Protein AF-A0A195ECW0-F1 (afdb_monomer_lite)

Radius of gyration: 39.33 Å; chains: 1; bounding box: 83×65×120 Å

InterPro domains:
  IPR003598 Immunoglobulin subtype 2 [SM00408] (551-626)
  IPR003599 Immunoglobulin domain subtype [SM00409] (399-495)
  IPR003599 Immunoglobulin domain subtype [SM00409] (545-634)
  IPR007110 Immunoglobulin-like domain [PS50835] (538-630)
  IPR013120 Fatty acyl-CoA reductase-like, NAD-binding domain [PF07993] (14-113)
  IPR013151 Immunoglobulin-like beta-sandwich domain [PF00047] (547-629)
  IPR013783 Immunoglobulin-like fold [G3DSA:2.60.40.10] (409-499)
  IPR013783 Immunoglobulin-like fold [G3DSA:2.60.40.10] (546-633)
  IPR033640 Fatty acyl-CoA reductase, C-terminal [PF03015] (307-395)
  IPR036179 Immunoglobulin-like domain superfamily [SSF48726] (420-495)
  IPR036179 Immunoglobulin-like domain superfamily [SSF48726] (545-630)
  IPR036291 NAD(P)-binding domain superfamily [SSF51735] (6-217)
  IPR037448 Zwei Ig domain protein zig-8 [PTHR23279] (425-663)

Structure (mmCIF, N/CA/C/O backbone):
data_AF-A0A195ECW0-F1
#
_entry.id   AF-A0A195ECW0-F1
#
loop_
_atom_site.group_PDB
_atom_site.id
_atom_site.type_symbol
_atom_site.label_atom_id
_atom_site.label_alt_id
_atom_site.label_comp_id
_atom_site.label_asym_id
_atom_site.label_entity_id
_atom_site.label_seq_id
_atom_site.pdbx_PDB_ins_code
_atom_site.Cartn_x
_atom_site.Cartn_y
_atom_site.Cartn_z
_atom_site.occupancy
_atom_site.B_iso_or_equiv
_atom_site.auth_seq_id
_atom_site.auth_comp_id
_atom_site.auth_asym_id
_atom_site.auth_atom_id
_atom_site.pdbx_PDB_model_num
ATOM 1 N N . MET A 1 1 ? -19.343 -12.319 18.605 1.00 80.38 1 MET A N 1
ATOM 2 C CA . MET A 1 1 ? -19.207 -10.864 18.454 1.00 80.38 1 MET A CA 1
ATOM 3 C C . MET A 1 1 ? -18.090 -10.629 17.472 1.00 80.38 1 MET A C 1
ATOM 5 O O . MET A 1 1 ? -16.957 -11.010 17.762 1.00 80.38 1 MET A O 1
ATOM 9 N N . SER A 1 2 ? -18.457 -10.110 16.310 1.00 87.56 2 SER A N 1
ATOM 10 C CA . SER A 1 2 ? -17.541 -9.754 15.231 1.00 87.56 2 SER A CA 1
ATOM 11 C C . SER A 1 2 ? -16.683 -8.537 15.623 1.00 87.56 2 SER A C 1
ATOM 13 O O . SER A 1 2 ? -16.934 -7.869 16.633 1.00 87.56 2 SER A O 1
ATOM 15 N N . LEU A 1 3 ? -15.632 -8.266 14.861 1.00 92.19 3 LEU A N 1
ATOM 16 C CA . LEU A 1 3 ? -14.777 -7.088 14.946 1.00 92.19 3 LEU A CA 1
ATOM 17 C C . LEU A 1 3 ? -15.591 -5.812 14.751 1.00 92.19 3 LEU A C 1
ATOM 19 O O . LEU A 1 3 ? -15.542 -4.930 15.609 1.00 92.19 3 LEU A O 1
ATOM 23 N N . CYS A 1 4 ? -16.389 -5.730 13.686 1.00 91.31 4 CYS A N 1
ATOM 24 C CA . CYS A 1 4 ? -17.213 -4.551 13.410 1.00 91.31 4 CYS A CA 1
ATOM 25 C C . CYS A 1 4 ? -18.249 -4.306 14.520 1.00 91.31 4 CYS A C 1
ATOM 27 O O . CYS A 1 4 ? -18.365 -3.182 15.009 1.00 91.31 4 CYS A O 1
ATOM 29 N N . GLU A 1 5 ? -18.931 -5.357 14.991 1.00 91.12 5 GLU A N 1
ATOM 30 C CA . GLU A 1 5 ? -19.868 -5.274 16.124 1.00 91.12 5 GLU A CA 1
ATOM 31 C C . GLU A 1 5 ? -19.181 -4.805 17.405 1.00 91.12 5 GLU A C 1
ATOM 33 O O . GLU A 1 5 ? -19.737 -4.008 18.158 1.00 91.12 5 GLU A O 1
ATOM 38 N N . TRP A 1 6 ? -17.966 -5.292 17.671 1.00 92.56 6 TRP A N 1
ATOM 39 C CA . TRP A 1 6 ? -17.238 -4.912 18.874 1.00 92.56 6 TRP A CA 1
ATOM 40 C C . TRP A 1 6 ? -16.877 -3.430 18.872 1.00 92.56 6 TRP A C 1
ATOM 42 O O . TRP A 1 6 ? -16.949 -2.804 19.929 1.00 92.56 6 TRP A O 1
ATOM 52 N N . TYR A 1 7 ? -16.505 -2.871 17.718 1.00 94.62 7 TYR A N 1
ATOM 53 C CA . TYR A 1 7 ? -16.184 -1.451 17.564 1.00 94.62 7 TYR A CA 1
ATOM 54 C C . TYR A 1 7 ? -17.416 -0.538 17.499 1.00 94.62 7 TYR A C 1
ATOM 56 O O . TYR A 1 7 ? -17.277 0.664 17.726 1.00 94.62 7 TYR A O 1
ATOM 64 N N . ALA A 1 8 ? -18.609 -1.065 17.226 1.00 92.12 8 ALA A N 1
ATOM 65 C CA . ALA A 1 8 ? -19.812 -0.254 17.073 1.00 92.12 8 ALA A CA 1
ATOM 66 C C . ALA A 1 8 ? -20.084 0.630 18.307 1.00 92.12 8 ALA A C 1
ATOM 68 O O . ALA A 1 8 ? -20.010 0.180 19.455 1.00 92.12 8 ALA A O 1
ATOM 69 N N . LYS A 1 9 ? -20.406 1.911 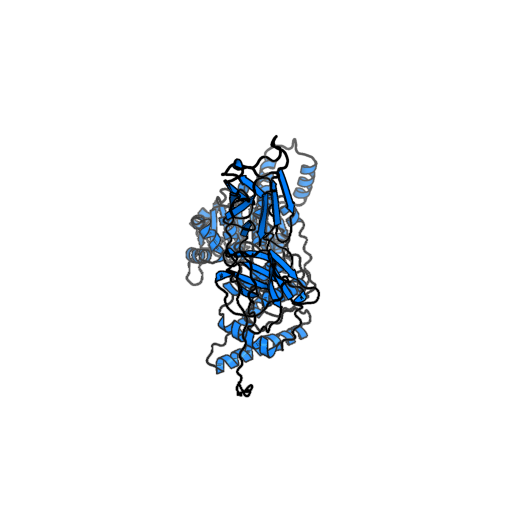18.066 1.00 88.81 9 LYS A N 1
ATOM 70 C CA . LYS A 1 9 ? -20.716 2.937 19.085 1.00 88.81 9 LYS A CA 1
ATOM 71 C C . LYS A 1 9 ? -19.596 3.204 20.100 1.00 88.81 9 LYS A C 1
ATOM 73 O O . LYS A 1 9 ? -19.845 3.772 21.167 1.00 88.81 9 LYS A O 1
ATOM 78 N N . ARG A 1 10 ? -18.357 2.815 19.791 1.00 93.69 10 ARG A N 1
ATOM 79 C CA . ARG A 1 10 ? -17.191 3.089 20.636 1.00 93.69 10 ARG A CA 1
ATOM 80 C C . ARG A 1 10 ? -16.540 4.423 20.316 1.00 93.69 10 ARG A C 1
ATOM 82 O O . ARG A 1 10 ? -16.607 4.932 19.198 1.00 93.69 10 ARG A O 1
ATOM 89 N N . VAL A 1 11 ? -15.857 4.951 21.327 1.00 96.81 11 VAL A N 1
ATOM 90 C CA . VAL A 1 11 ? -14.986 6.120 21.204 1.00 96.81 11 VAL A CA 1
ATOM 91 C C . VAL A 1 11 ? -13.541 5.650 21.181 1.00 96.81 11 VAL A C 1
ATOM 93 O O . VAL A 1 11 ? -13.099 4.945 22.101 1.00 96.81 11 VAL A O 1
ATOM 96 N N . VAL A 1 12 ? -12.836 6.023 20.117 1.00 97.50 12 VAL A N 1
ATOM 97 C CA . VAL A 1 12 ? -11.446 5.660 19.850 1.00 97.50 12 VAL A CA 1
ATOM 98 C C . VAL A 1 12 ? -10.551 6.874 20.054 1.00 97.50 12 VAL A C 1
ATOM 100 O O . VAL A 1 12 ? -10.766 7.894 19.415 1.00 97.50 12 VAL A O 1
ATOM 103 N N . LEU A 1 13 ? -9.517 6.756 20.882 1.00 97.19 13 LEU A N 1
ATOM 104 C CA . LEU A 1 13 ? -8.435 7.734 20.977 1.00 97.19 13 LEU A CA 1
ATOM 105 C C . LEU A 1 13 ? -7.304 7.349 20.018 1.00 97.19 13 LEU A C 1
ATOM 107 O O . LEU A 1 13 ? -6.832 6.217 20.054 1.00 97.19 13 LEU A O 1
ATOM 111 N N . LEU A 1 14 ? -6.847 8.277 19.183 1.00 96.69 14 LEU A N 1
ATOM 112 C CA . LEU A 1 14 ? -5.747 8.083 18.243 1.00 96.69 14 LEU A CA 1
ATOM 113 C C . LEU A 1 14 ? -4.657 9.134 18.465 1.00 96.69 14 LEU A C 1
ATOM 115 O O . LEU A 1 14 ? -4.872 10.333 18.273 1.00 96.69 14 LEU A O 1
ATOM 119 N N . THR A 1 15 ? -3.451 8.674 18.790 1.00 94.44 15 THR A N 1
ATOM 120 C CA . THR A 1 15 ? -2.248 9.513 18.845 1.00 94.44 15 THR A CA 1
ATOM 121 C C . THR A 1 15 ? -1.298 9.181 17.697 1.00 94.44 15 THR A C 1
ATOM 123 O O . THR A 1 15 ? -1.268 8.063 17.177 1.00 94.44 15 THR A O 1
ATOM 126 N N . GLY A 1 16 ? -0.484 10.158 17.287 1.00 90.75 16 GLY A N 1
ATOM 127 C CA . GLY A 1 16 ? 0.446 9.977 16.169 1.00 90.75 16 GLY A CA 1
ATOM 128 C C . GLY A 1 16 ? -0.232 10.002 14.793 1.00 90.75 16 GLY A C 1
ATOM 129 O O . GLY A 1 16 ? 0.334 9.490 13.828 1.00 90.75 16 GLY A O 1
ATOM 130 N N . VAL A 1 17 ? -1.411 10.624 14.675 1.00 93.19 17 VAL A N 1
ATOM 131 C CA . VAL A 1 17 ? -2.195 10.737 13.425 1.00 93.19 17 VAL A CA 1
ATOM 132 C C . VAL A 1 17 ? -1.423 11.381 12.267 1.00 93.19 17 VAL A C 1
ATOM 134 O O . VAL A 1 17 ? -1.744 11.163 11.110 1.00 93.19 17 VAL A O 1
ATOM 137 N N . THR A 1 18 ? -0.389 12.181 12.544 1.00 90.75 18 THR A N 1
ATOM 138 C CA . THR A 1 18 ? 0.429 12.822 11.502 1.00 90.75 18 THR A CA 1
ATOM 139 C C . THR A 1 18 ? 1.433 11.875 10.859 1.00 90.75 18 THR A C 1
ATOM 141 O O . THR A 1 18 ? 1.987 12.225 9.818 1.00 90.75 18 THR A O 1
ATOM 144 N N . SER A 1 19 ? 1.691 10.722 11.481 1.00 91.06 19 SER A N 1
ATOM 145 C CA . SER A 1 19 ? 2.506 9.657 10.901 1.00 91.06 19 SER A CA 1
ATOM 146 C C . SER A 1 19 ? 1.765 8.972 9.756 1.00 91.06 19 SER A C 1
ATOM 148 O O . SER A 1 19 ? 0.541 8.978 9.710 1.00 91.06 19 SER A O 1
ATOM 150 N N . GLU A 1 20 ? 2.505 8.343 8.849 1.00 88.50 20 GLU A N 1
ATOM 151 C CA . GLU A 1 20 ? 1.923 7.602 7.723 1.00 88.50 20 GLU A CA 1
ATOM 152 C C . GLU A 1 20 ? 0.973 6.490 8.195 1.00 88.50 20 GLU A C 1
ATOM 154 O O . GLU A 1 20 ? -0.166 6.419 7.742 1.00 88.50 20 GLU A O 1
ATOM 159 N N . LEU A 1 21 ? 1.398 5.709 9.196 1.00 93.19 21 LEU A N 1
ATOM 160 C CA . LEU A 1 21 ? 0.565 4.684 9.825 1.00 93.19 21 LEU A CA 1
ATOM 161 C C . LEU A 1 21 ? -0.703 5.288 10.446 1.00 93.19 21 LEU A C 1
ATOM 163 O O . LEU A 1 21 ? -1.794 4.774 10.234 1.00 93.19 21 LEU A O 1
ATOM 167 N N . GLY A 1 22 ? -0.573 6.401 11.177 1.00 95.06 22 GLY A N 1
ATOM 168 C CA . GLY A 1 22 ? -1.698 7.078 11.827 1.00 95.06 22 GLY A CA 1
ATOM 169 C C . GLY A 1 22 ? -2.712 7.669 10.843 1.00 95.06 22 GLY A C 1
ATOM 170 O O . GLY A 1 22 ? -3.912 7.589 11.093 1.00 95.06 22 GLY A O 1
ATOM 171 N N . ARG A 1 23 ? -2.253 8.211 9.707 1.00 94.31 23 ARG A N 1
ATOM 172 C CA . ARG A 1 23 ? -3.131 8.729 8.644 1.00 94.31 23 ARG A CA 1
ATOM 173 C C . ARG A 1 23 ? -3.937 7.617 7.992 1.00 94.31 23 ARG A C 1
ATOM 175 O O . ARG A 1 23 ? -5.140 7.784 7.823 1.00 94.31 23 ARG A O 1
ATOM 182 N N . VAL A 1 24 ? -3.297 6.503 7.640 1.00 95.38 24 VAL A N 1
ATOM 183 C CA . VAL A 1 24 ? -3.991 5.358 7.027 1.00 95.38 24 VAL A CA 1
ATOM 184 C C . VAL A 1 24 ? -4.906 4.677 8.049 1.00 95.38 24 VAL A C 1
ATOM 186 O O . VAL A 1 24 ? -6.016 4.290 7.705 1.00 95.38 24 VAL A O 1
ATOM 189 N N . LEU A 1 25 ? -4.505 4.612 9.325 1.00 97.00 25 LEU A N 1
ATOM 190 C CA . LEU A 1 25 ? -5.344 4.096 10.410 1.00 97.00 25 LEU A CA 1
ATOM 191 C C . LEU A 1 25 ? -6.618 4.926 10.593 1.00 97.00 25 LEU A C 1
ATOM 193 O O . LEU A 1 25 ? -7.703 4.357 10.691 1.00 97.00 25 LEU A O 1
ATOM 197 N N . LEU A 1 26 ? -6.504 6.258 10.605 1.00 96.56 26 LEU A N 1
ATOM 198 C CA . LEU A 1 26 ? -7.665 7.143 10.692 1.00 96.56 26 LEU A CA 1
ATOM 199 C C . LEU A 1 26 ? -8.595 6.971 9.481 1.00 96.56 26 LEU A C 1
ATOM 201 O O . LEU A 1 26 ? -9.800 6.826 9.671 1.00 96.56 26 LEU A O 1
ATOM 205 N N . GLU A 1 27 ? -8.052 6.939 8.259 1.00 95.62 27 GLU A N 1
ATOM 206 C CA . GLU A 1 27 ? -8.836 6.696 7.037 1.00 95.62 27 GLU A CA 1
ATOM 207 C C . GLU A 1 27 ? -9.594 5.367 7.122 1.00 95.62 27 GLU A C 1
ATOM 209 O O . GLU A 1 27 ? -10.812 5.341 6.936 1.00 95.62 27 GLU A O 1
ATOM 214 N N . LYS A 1 28 ? -8.900 4.287 7.501 1.00 95.88 28 LYS A N 1
ATOM 215 C CA . LYS A 1 28 ? -9.468 2.940 7.583 1.00 95.88 28 LYS A CA 1
ATOM 216 C C . LYS A 1 28 ? -10.570 2.837 8.633 1.00 95.88 28 LYS A C 1
ATOM 218 O O . LYS A 1 28 ? -11.613 2.248 8.356 1.00 95.88 28 LYS A O 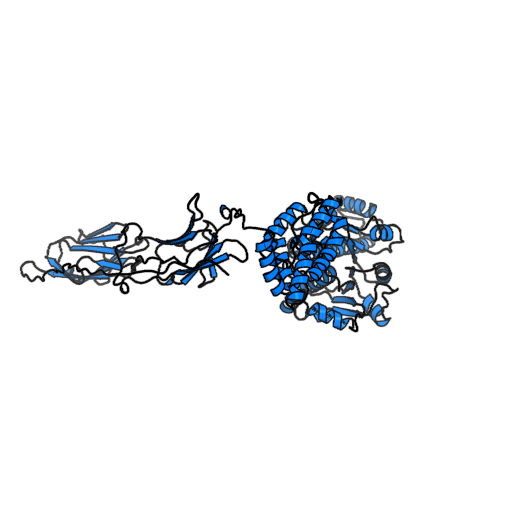1
ATOM 223 N N . ILE A 1 29 ? -10.368 3.420 9.820 1.00 96.19 29 ILE A N 1
ATOM 224 C CA . ILE A 1 29 ? -11.392 3.460 10.876 1.00 96.19 29 ILE A CA 1
ATOM 225 C C . ILE A 1 29 ? -12.616 4.228 10.381 1.00 96.19 29 ILE A C 1
ATOM 227 O O . ILE A 1 29 ? -13.736 3.747 10.515 1.00 96.19 29 ILE A O 1
ATOM 231 N N . LEU A 1 30 ? -12.428 5.400 9.775 1.00 95.56 30 LEU A N 1
ATOM 232 C CA . LEU A 1 30 ? -13.554 6.200 9.309 1.00 95.56 30 LEU A CA 1
ATOM 233 C C . LEU A 1 30 ? -14.317 5.513 8.170 1.00 95.56 30 LEU A C 1
ATOM 235 O O . LEU A 1 30 ? -15.543 5.561 8.163 1.00 95.56 30 LEU A O 1
ATOM 239 N N . ARG A 1 31 ? -13.642 4.843 7.239 1.00 93.88 31 ARG A N 1
ATOM 240 C CA . ARG A 1 31 ? -14.313 4.172 6.120 1.00 93.88 31 ARG A CA 1
ATOM 241 C C . ARG A 1 31 ? -15.003 2.873 6.529 1.00 93.88 31 ARG A C 1
ATOM 243 O O . ARG A 1 31 ? -16.146 2.652 6.151 1.00 93.88 31 ARG A O 1
ATOM 250 N N . CYS A 1 32 ? -14.325 2.016 7.291 1.00 93.12 32 CYS A N 1
ATOM 251 C CA . CYS A 1 32 ? -14.814 0.665 7.583 1.00 93.12 32 CYS A CA 1
ATOM 252 C C . CYS A 1 32 ? -15.595 0.553 8.900 1.00 93.12 32 CYS A C 1
ATOM 254 O O . CYS A 1 32 ? -16.288 -0.440 9.096 1.00 93.12 32 CYS A O 1
ATOM 256 N N . LEU A 1 33 ? -15.501 1.541 9.800 1.00 93.62 33 LEU A N 1
ATOM 257 C CA . LEU A 1 33 ? -16.199 1.559 11.092 1.00 93.62 33 LEU A CA 1
ATOM 258 C C . LEU A 1 33 ? -17.059 2.841 11.208 1.00 93.62 33 LEU A C 1
ATOM 260 O O . LEU A 1 33 ? -16.653 3.820 11.847 1.00 93.62 33 LEU A O 1
ATOM 264 N N . PRO A 1 34 ? -18.250 2.882 10.576 1.00 86.94 34 PRO A N 1
ATOM 265 C CA . PRO A 1 34 ? -19.065 4.100 10.479 1.00 86.94 34 PRO A CA 1
ATOM 266 C C . PRO A 1 34 ? -19.623 4.583 11.829 1.00 86.94 34 PRO A C 1
ATOM 268 O O . PRO A 1 34 ? -19.750 5.788 12.037 1.00 86.94 34 PRO A O 1
ATOM 271 N N . ASP A 1 35 ? -19.867 3.674 12.776 1.00 90.31 35 ASP A N 1
ATOM 272 C CA . ASP A 1 35 ? -20.451 3.991 14.091 1.00 90.31 35 ASP A CA 1
ATOM 273 C C . ASP A 1 35 ? -19.424 4.436 15.148 1.00 90.31 35 ASP A C 1
ATOM 275 O O . ASP A 1 35 ? -19.768 4.643 16.315 1.00 90.31 35 ASP A O 1
ATOM 279 N N . VAL A 1 36 ? -18.147 4.546 14.773 1.00 94.69 36 VAL A N 1
ATOM 280 C CA . VAL A 1 36 ? -17.062 4.936 15.682 1.00 94.69 36 VAL A CA 1
ATOM 281 C C . VAL A 1 36 ? -16.876 6.452 15.680 1.00 94.69 36 VAL A C 1
ATOM 283 O O . VAL A 1 36 ? -16.807 7.079 14.618 1.00 94.69 36 VAL A O 1
ATOM 286 N N . ARG A 1 37 ? -16.730 7.031 16.879 1.00 96.38 37 ARG A N 1
ATOM 287 C CA . ARG A 1 37 ? -16.230 8.402 17.082 1.00 96.38 37 ARG A CA 1
ATOM 288 C C . ARG A 1 37 ? -14.730 8.365 17.349 1.00 96.38 37 ARG A C 1
ATOM 290 O O . ARG A 1 37 ? -14.273 7.536 18.138 1.00 96.38 37 ARG A O 1
ATOM 297 N N . VAL A 1 38 ? -13.972 9.259 16.720 1.00 97.12 38 VAL A N 1
ATOM 298 C CA . VAL A 1 38 ? -12.506 9.271 16.814 1.00 97.12 38 VAL A CA 1
ATOM 299 C C . VAL A 1 38 ? -12.020 10.564 17.451 1.00 97.12 38 VAL A C 1
ATOM 301 O O . VAL A 1 38 ? -12.297 11.658 16.972 1.00 97.12 38 VAL A O 1
ATOM 304 N N . TYR A 1 39 ? -11.271 10.436 18.534 1.00 96.75 39 TYR A N 1
ATOM 305 C CA . TYR A 1 39 ? -10.626 11.517 19.261 1.00 96.75 39 TYR A CA 1
ATOM 306 C C . TYR A 1 39 ? -9.152 11.529 18.916 1.00 96.75 39 TYR A C 1
ATOM 308 O O . TYR A 1 39 ? -8.475 10.508 19.005 1.00 96.75 39 TYR A O 1
ATOM 316 N N . VAL A 1 40 ? -8.659 12.677 18.476 1.00 95.50 40 VAL A N 1
ATOM 317 C CA . VAL A 1 40 ? -7.314 12.810 17.931 1.00 95.50 40 VAL A CA 1
ATOM 318 C C . VAL A 1 40 ? -6.552 13.847 18.735 1.00 95.50 40 VAL A C 1
ATOM 320 O O . VAL A 1 40 ? -6.985 14.992 18.828 1.00 95.50 40 VAL A O 1
ATOM 323 N N . VAL A 1 41 ? -5.396 13.459 19.272 1.00 91.88 41 VAL A N 1
ATOM 324 C CA . VAL A 1 41 ? -4.510 14.381 19.995 1.00 91.88 41 VAL A CA 1
ATOM 325 C C . VAL A 1 41 ? -3.450 14.911 19.038 1.00 91.88 41 VAL A C 1
ATOM 327 O O . VAL A 1 41 ? -2.668 14.146 18.460 1.00 91.88 41 VAL A O 1
ATOM 330 N N . LEU A 1 42 ? -3.429 16.229 18.860 1.00 90.50 42 LEU A N 1
ATOM 331 C CA . LEU A 1 42 ? -2.526 16.932 17.958 1.00 90.50 42 LEU A CA 1
ATOM 332 C C . LEU A 1 42 ? -1.914 18.140 18.656 1.00 90.50 42 LEU A C 1
ATOM 334 O O . LEU A 1 42 ? -2.619 18.991 19.176 1.00 90.50 42 LEU A O 1
ATOM 338 N N . ARG A 1 43 ? -0.590 18.264 18.583 1.00 88.00 43 ARG A N 1
ATOM 339 C CA . ARG A 1 43 ? 0.089 19.497 18.995 1.00 88.00 43 ARG A CA 1
ATOM 340 C C . ARG A 1 43 ? -0.080 20.598 17.950 1.00 88.00 43 ARG A C 1
ATOM 342 O O . ARG A 1 43 ? -0.061 20.306 16.751 1.00 88.00 43 ARG A O 1
ATOM 349 N N . SER A 1 44 ? -0.104 21.850 18.375 1.00 84.88 44 SER A N 1
ATOM 350 C CA . SER A 1 44 ? 0.111 22.983 17.474 1.00 84.88 44 SER A CA 1
ATOM 351 C C . SER A 1 44 ? 1.525 22.934 16.866 1.00 84.88 44 SER A C 1
ATOM 353 O O . SER A 1 44 ? 2.492 22.537 17.524 1.00 84.88 44 SER A O 1
ATOM 355 N N . GLN A 1 45 ? 1.664 23.245 15.572 1.00 83.31 45 GLN A N 1
ATOM 356 C CA . GLN A 1 45 ? 2.961 23.215 14.877 1.00 83.31 45 GLN A CA 1
ATOM 357 C C . GLN A 1 45 ? 2.989 24.197 13.701 1.00 83.31 45 GLN A C 1
ATOM 359 O O . GLN A 1 45 ? 2.070 24.212 12.888 1.00 83.31 45 GLN A O 1
ATOM 364 N N . ASN A 1 46 ? 4.087 24.951 13.561 1.00 77.94 46 ASN A N 1
ATOM 365 C CA . ASN A 1 46 ? 4.299 25.941 12.492 1.00 77.94 46 ASN A CA 1
ATOM 366 C C . ASN A 1 46 ? 3.182 27.001 12.414 1.00 77.94 46 ASN A C 1
ATOM 368 O O . ASN A 1 46 ? 2.772 27.380 11.322 1.00 77.94 46 ASN A O 1
ATOM 372 N N . GLY A 1 47 ? 2.657 27.428 13.567 1.00 79.06 47 GLY A N 1
ATOM 373 C CA . GLY A 1 47 ? 1.557 28.394 13.648 1.00 79.06 47 GLY A CA 1
ATOM 374 C C . GLY A 1 47 ? 0.168 27.836 13.312 1.00 79.06 47 GLY A C 1
ATOM 375 O O . GLY A 1 47 ? -0.794 28.581 13.421 1.00 79.06 47 GLY A O 1
ATOM 376 N N . LEU A 1 48 ? 0.051 26.553 12.939 1.00 84.50 48 LEU A N 1
ATOM 377 C CA . LEU A 1 48 ? -1.233 25.892 12.688 1.00 84.50 48 LEU A CA 1
ATOM 378 C C . LEU A 1 48 ? -1.732 25.184 13.949 1.00 84.50 48 LEU A C 1
ATOM 380 O O . LEU A 1 48 ? -0.977 24.413 14.564 1.00 84.50 48 LEU A O 1
ATOM 384 N N . ASN A 1 49 ? -3.008 25.394 14.267 1.00 88.31 49 ASN A N 1
ATOM 385 C CA . ASN A 1 49 ? -3.694 24.732 15.378 1.00 88.31 49 ASN A CA 1
ATOM 386 C C . ASN A 1 49 ? -4.042 23.263 15.049 1.00 88.31 49 ASN A C 1
ATOM 388 O O . ASN A 1 49 ? -3.885 22.793 13.912 1.00 88.31 49 ASN A O 1
ATOM 392 N N . GLY A 1 50 ? -4.499 22.501 16.046 1.00 86.31 50 GLY A N 1
ATOM 393 C CA . GLY A 1 50 ? -4.843 21.083 15.873 1.00 86.31 50 GLY A CA 1
ATOM 394 C C . GLY A 1 50 ? -5.879 20.819 14.767 1.00 86.31 50 GLY A C 1
ATOM 395 O O . GLY A 1 50 ? -5.711 19.893 13.966 1.00 86.31 50 GLY A O 1
ATOM 396 N N . GLU A 1 51 ? -6.911 21.658 14.672 1.00 88.88 51 GLU A N 1
ATOM 397 C CA . GLU A 1 51 ? -7.997 21.533 13.690 1.00 88.88 51 GLU A CA 1
ATOM 398 C C . GLU A 1 51 ? -7.547 21.804 12.251 1.00 88.88 51 GLU A C 1
ATOM 400 O O . GLU A 1 51 ? -7.891 21.061 11.330 1.00 88.88 51 GLU A O 1
ATOM 405 N N . GLU A 1 52 ? -6.755 22.849 12.028 1.00 90.75 52 GLU A N 1
ATOM 406 C CA . GLU A 1 52 ? -6.205 23.202 10.718 1.00 90.75 52 GLU A CA 1
ATOM 407 C C . GLU A 1 52 ? -5.268 22.114 10.203 1.00 90.75 52 GLU A C 1
ATOM 409 O O . GLU A 1 52 ? -5.313 21.736 9.026 1.00 90.75 52 GLU A O 1
ATOM 414 N N . ARG A 1 53 ? -4.449 21.545 11.096 1.00 91.75 53 ARG A N 1
ATOM 415 C CA . ARG A 1 53 ? -3.596 20.400 10.764 1.00 91.75 53 ARG A CA 1
ATOM 416 C C . ARG A 1 53 ? -4.435 19.188 10.372 1.00 91.75 53 ARG A C 1
ATOM 418 O O . ARG A 1 53 ? -4.078 18.508 9.408 1.00 91.75 53 ARG A O 1
ATOM 425 N N . LEU A 1 54 ? -5.551 18.937 11.059 1.00 92.38 54 LEU A N 1
ATOM 426 C CA . LEU A 1 54 ? -6.470 17.863 10.693 1.00 92.38 54 LEU A CA 1
ATOM 427 C C . LEU A 1 54 ? -7.125 18.122 9.329 1.00 92.38 54 LEU A C 1
ATOM 429 O O . LEU A 1 54 ? -7.096 17.238 8.474 1.00 92.38 54 LEU A O 1
ATOM 433 N N . LYS A 1 55 ? -7.630 19.335 9.073 1.00 91.88 55 LYS A N 1
ATOM 434 C CA . LYS A 1 55 ? -8.188 19.731 7.765 1.00 91.88 55 LYS A CA 1
ATOM 435 C C . LYS A 1 55 ? -7.186 19.500 6.632 1.00 91.88 55 LYS A C 1
ATOM 437 O O . LYS A 1 55 ? -7.555 18.970 5.588 1.00 91.88 55 LYS A O 1
ATOM 442 N N . LYS A 1 56 ? -5.903 19.807 6.850 1.00 91.31 56 LYS A N 1
ATOM 443 C CA . LYS A 1 56 ? -4.833 19.537 5.877 1.00 91.31 56 LYS A CA 1
ATOM 444 C C . LYS A 1 56 ? -4.620 18.042 5.614 1.00 91.31 56 LYS A C 1
ATOM 446 O O . LYS A 1 56 ? -4.378 17.668 4.470 1.00 91.31 56 LYS A O 1
ATOM 451 N N . ILE A 1 57 ? -4.716 17.189 6.638 1.00 91.88 57 ILE A N 1
ATOM 452 C CA . ILE A 1 57 ? -4.663 15.725 6.469 1.00 91.88 57 ILE A CA 1
ATOM 453 C C . ILE A 1 57 ? -5.863 15.257 5.640 1.00 91.88 57 ILE A C 1
ATOM 455 O O . ILE A 1 57 ? -5.684 14.552 4.652 1.00 91.88 57 ILE A O 1
ATOM 459 N N . PHE A 1 58 ? -7.066 15.720 5.982 1.00 92.56 58 PHE A N 1
ATOM 460 C CA . PHE A 1 58 ? -8.292 15.393 5.256 1.00 92.56 58 PHE A CA 1
ATOM 461 C C . PHE A 1 58 ? -8.338 15.932 3.834 1.00 92.56 58 PHE A C 1
ATOM 463 O O . PHE A 1 58 ? -9.127 15.415 3.057 1.00 92.56 58 PHE A O 1
ATOM 470 N N . ALA A 1 59 ? -7.538 16.939 3.483 1.00 91.00 59 ALA A N 1
ATOM 471 C CA . ALA A 1 59 ? -7.393 17.436 2.117 1.00 91.00 59 ALA A CA 1
ATOM 472 C C . ALA A 1 59 ? -6.364 16.639 1.294 1.00 91.00 59 ALA A C 1
ATOM 474 O O . ALA A 1 59 ? -6.257 16.839 0.085 1.00 91.00 59 ALA A O 1
ATOM 475 N N . SER A 1 60 ? -5.595 15.735 1.915 1.00 89.50 60 SER A N 1
ATOM 476 C CA . SER A 1 60 ? -4.560 14.986 1.203 1.00 89.50 60 SER A CA 1
ATOM 477 C C . SER A 1 60 ? -5.165 13.994 0.193 1.00 89.50 60 SER A C 1
ATOM 479 O O . SER A 1 60 ? -6.324 13.574 0.340 1.00 89.50 60 SER A O 1
ATOM 481 N N . PRO A 1 61 ? -4.404 13.583 -0.842 1.00 86.44 61 PRO A N 1
ATOM 482 C CA . PRO A 1 61 ? -4.883 12.623 -1.838 1.00 86.44 61 PRO A CA 1
ATOM 483 C C . PRO A 1 61 ? -5.269 11.263 -1.244 1.00 86.44 61 PRO A C 1
ATOM 485 O O . PRO A 1 61 ? -6.144 10.593 -1.782 1.00 86.44 61 PRO A O 1
ATOM 488 N N . GLY A 1 62 ? -4.661 10.865 -0.120 1.00 86.56 62 GLY A N 1
ATOM 489 C CA . GLY A 1 62 ? -4.971 9.600 0.556 1.00 86.56 62 GLY A CA 1
ATOM 490 C C . GLY A 1 62 ? -6.391 9.538 1.122 1.00 86.56 62 GLY A C 1
ATOM 491 O O . GLY A 1 62 ? -6.922 8.453 1.314 1.00 86.56 62 GLY A O 1
ATOM 492 N N . TYR A 1 63 ? -7.023 10.693 1.337 1.00 93.00 63 TYR A N 1
ATOM 493 C CA . TYR A 1 63 ? -8.387 10.810 1.856 1.00 93.00 63 TYR A CA 1
ATOM 494 C C . TYR A 1 63 ? -9.427 11.041 0.748 1.00 93.00 63 TYR A C 1
ATOM 496 O O . TYR A 1 63 ? -10.608 11.172 1.052 1.00 93.00 63 TYR A O 1
ATOM 504 N N . GLU A 1 64 ? -9.023 11.084 -0.530 1.00 88.75 64 GLU A N 1
ATOM 505 C CA . GLU A 1 64 ? -9.937 11.319 -1.662 1.00 88.75 64 GLU A CA 1
ATOM 506 C C . GLU A 1 64 ? -11.066 10.287 -1.696 1.00 88.75 64 GLU A C 1
ATOM 508 O O . GLU A 1 64 ? -12.236 10.656 -1.741 1.00 88.75 64 GLU A O 1
ATOM 513 N N . ARG A 1 65 ? -10.721 9.001 -1.562 1.00 89.00 65 ARG A N 1
ATOM 514 C CA . ARG A 1 65 ? -11.695 7.906 -1.509 1.00 89.00 65 ARG A CA 1
ATOM 515 C C . ARG A 1 65 ? -12.696 8.082 -0.362 1.00 89.00 65 ARG A C 1
ATOM 517 O O . ARG A 1 65 ? -13.897 7.984 -0.584 1.00 89.00 65 ARG A O 1
ATOM 524 N N . LEU A 1 66 ? -12.214 8.405 0.842 1.00 91.88 66 LEU A N 1
ATOM 525 C CA . LEU A 1 66 ? -13.071 8.634 2.009 1.00 91.88 66 LEU A CA 1
ATOM 526 C C . LEU A 1 66 ? -14.032 9.811 1.790 1.00 91.88 66 LEU A C 1
ATOM 528 O O . LEU A 1 66 ? -15.195 9.718 2.168 1.00 91.88 66 LEU A O 1
ATOM 532 N N . ARG A 1 67 ? -13.572 10.906 1.171 1.00 91.56 67 ARG A N 1
ATOM 533 C CA . ARG A 1 67 ? -14.424 12.069 0.867 1.00 91.56 67 ARG A CA 1
ATOM 534 C C . ARG A 1 67 ? -15.544 11.728 -0.116 1.00 91.56 67 ARG A C 1
ATOM 536 O O . ARG A 1 67 ? -16.633 12.277 0.014 1.00 91.56 67 ARG A O 1
ATOM 543 N N . GLN A 1 68 ? -15.277 10.838 -1.071 1.00 88.94 68 GLN A N 1
ATOM 544 C CA . GLN A 1 68 ? -16.253 10.400 -2.071 1.00 88.94 68 GLN A CA 1
ATOM 545 C C . GLN A 1 68 ? -17.259 9.394 -1.498 1.00 88.94 68 GLN A C 1
ATOM 547 O O . GLN A 1 68 ? -18.458 9.550 -1.704 1.00 88.94 68 GLN A O 1
ATOM 552 N N . GLU A 1 69 ? -16.787 8.384 -0.762 1.00 89.81 69 GLU A N 1
ATOM 553 C CA . GLU A 1 69 ? -17.644 7.327 -0.208 1.00 89.81 69 GLU A CA 1
ATOM 554 C C . GLU A 1 69 ? -18.413 7.791 1.043 1.00 89.81 69 GLU A C 1
ATOM 556 O O . GLU A 1 69 ? -19.558 7.397 1.248 1.00 89.81 69 GLU A O 1
ATOM 561 N N . MET A 1 70 ? -17.799 8.632 1.884 1.00 90.19 70 MET A N 1
ATOM 562 C CA . MET A 1 70 ? -18.313 9.039 3.199 1.00 90.19 70 MET A CA 1
ATOM 563 C C . MET A 1 70 ? -18.053 10.539 3.471 1.00 90.19 70 MET A C 1
ATOM 565 O O . MET A 1 70 ? -17.264 10.884 4.359 1.00 90.19 70 MET A O 1
ATOM 569 N N . PRO A 1 71 ? -18.735 11.471 2.776 1.00 87.50 71 PRO A N 1
ATOM 570 C CA . PRO A 1 71 ? -18.469 12.916 2.874 1.00 87.50 71 PRO A CA 1
ATOM 571 C C . PRO A 1 71 ? -18.649 13.498 4.290 1.00 87.50 71 PRO A C 1
ATOM 573 O O . PRO A 1 71 ? -18.000 14.478 4.650 1.00 87.50 71 PRO A O 1
ATOM 576 N N . GLY A 1 72 ? -19.479 12.870 5.131 1.00 88.12 72 GLY A N 1
ATOM 577 C CA . GLY A 1 72 ? -19.680 13.249 6.534 1.00 88.12 72 GLY A CA 1
ATOM 578 C C . GLY A 1 72 ? -18.645 12.689 7.519 1.00 88.12 72 GLY A C 1
ATOM 579 O O . GLY A 1 72 ? -18.788 12.894 8.718 1.00 88.12 72 GLY A O 1
ATOM 580 N N . ALA A 1 73 ? -17.613 11.963 7.077 1.00 90.75 73 ALA A N 1
ATOM 581 C CA . ALA A 1 73 ? -16.695 11.271 7.987 1.00 90.75 73 ALA A CA 1
ATOM 582 C C . ALA A 1 73 ? -15.931 12.207 8.940 1.00 90.75 73 ALA A C 1
ATOM 584 O O . ALA A 1 73 ? -15.654 11.822 10.075 1.00 90.75 73 ALA A O 1
ATOM 585 N N . ILE A 1 74 ? -15.618 13.434 8.507 1.00 91.25 74 ILE A N 1
ATOM 586 C CA . ILE A 1 74 ? -14.858 14.402 9.310 1.00 91.25 74 ILE A CA 1
ATOM 587 C C . ILE A 1 74 ? -15.605 14.846 10.577 1.00 91.25 74 ILE A C 1
ATOM 589 O O . ILE A 1 74 ? -14.964 15.090 11.593 1.00 91.25 74 ILE A O 1
ATOM 593 N N . SER A 1 75 ? -16.944 14.884 10.566 1.00 92.69 75 SER A N 1
ATOM 594 C CA . SER A 1 75 ? -17.739 15.308 11.731 1.00 92.69 75 SER A CA 1
ATOM 595 C C . SER A 1 75 ? -17.679 14.313 12.892 1.00 92.69 75 SER A C 1
ATOM 597 O O . SER A 1 75 ? -17.995 14.667 14.025 1.00 92.69 75 SER A O 1
ATOM 599 N N . ARG A 1 76 ? -17.229 13.076 12.636 1.00 93.50 76 ARG A N 1
ATOM 600 C CA . ARG A 1 76 ? -16.988 12.054 13.667 1.00 93.50 76 ARG A CA 1
ATOM 601 C C . ARG A 1 76 ? -15.623 12.180 14.339 1.00 93.50 76 ARG A C 1
ATOM 603 O O . ARG A 1 76 ? -15.340 11.409 15.259 1.00 93.50 76 ARG A O 1
ATOM 610 N N . VAL A 1 77 ? -14.781 13.111 13.885 1.00 96.12 77 VAL A N 1
ATOM 611 C CA . VAL A 1 77 ? -13.448 13.341 14.437 1.00 96.12 77 VAL A CA 1
ATOM 612 C C . VAL A 1 77 ? -13.456 14.588 15.312 1.00 96.12 77 VAL A C 1
ATOM 614 O O . VAL A 1 77 ? -13.766 15.675 14.836 1.00 96.12 77 VAL A O 1
ATOM 617 N N . LYS A 1 78 ? -13.071 14.440 16.582 1.00 94.69 78 LYS A N 1
ATOM 618 C CA . LYS A 1 78 ? -12.829 15.565 17.496 1.00 94.69 78 LYS A CA 1
ATOM 619 C C . LYS A 1 78 ? -11.334 15.694 17.761 1.00 94.69 78 LYS A C 1
ATOM 621 O O . LYS A 1 78 ? -10.672 14.710 18.097 1.00 94.69 78 LYS A O 1
ATOM 626 N N . THR A 1 79 ? -10.804 16.897 17.600 1.00 94.50 79 THR A N 1
ATOM 627 C CA . THR A 1 79 ? -9.397 17.215 17.860 1.00 94.50 79 THR A CA 1
ATOM 628 C C . THR A 1 79 ? -9.206 17.789 19.248 1.00 94.50 79 THR A C 1
ATOM 630 O O . THR A 1 79 ? -10.005 18.604 19.697 1.00 94.50 79 THR A O 1
ATOM 633 N N . PHE A 1 80 ? -8.114 17.387 19.885 1.00 92.94 80 PHE A N 1
ATOM 634 C CA . PHE A 1 80 ? -7.666 17.875 21.180 1.00 92.94 80 PHE A CA 1
ATOM 635 C C . PHE A 1 80 ? -6.235 18.391 21.048 1.00 92.94 80 PHE A C 1
ATOM 637 O O . PHE A 1 80 ? -5.386 17.715 20.452 1.00 92.94 80 PHE A O 1
ATOM 644 N N . GLU A 1 81 ? -5.969 19.579 21.589 1.00 90.56 81 GLU A N 1
ATOM 645 C CA . GLU A 1 81 ? -4.615 20.123 21.624 1.00 90.56 81 GLU A CA 1
ATOM 646 C C . GLU A 1 81 ? -3.824 19.448 22.739 1.00 90.56 81 GLU A C 1
ATOM 648 O O . GLU A 1 81 ? -4.175 19.540 23.910 1.00 90.56 81 GLU A O 1
ATOM 653 N N . GLY A 1 82 ? -2.760 18.737 22.372 1.00 87.19 82 GLY A N 1
ATOM 654 C CA . GLY A 1 82 ? -1.949 18.020 23.348 1.00 87.19 82 GLY A CA 1
ATOM 655 C C . GLY A 1 82 ? -0.581 17.622 22.817 1.00 87.19 82 GLY A C 1
ATOM 656 O O . GLY A 1 82 ? -0.322 17.600 21.608 1.00 87.19 82 GLY A O 1
ATOM 657 N N . ASN A 1 83 ? 0.321 17.305 23.736 1.00 86.44 83 ASN A N 1
ATOM 658 C CA . ASN A 1 83 ? 1.703 16.957 23.463 1.00 86.44 83 ASN A CA 1
ATOM 659 C C . ASN A 1 83 ? 2.116 15.708 24.250 1.00 86.44 83 ASN A C 1
ATOM 661 O O . ASN A 1 83 ? 2.112 15.693 25.473 1.00 86.44 83 ASN A O 1
ATOM 665 N N . LEU A 1 84 ? 2.545 14.681 23.513 1.00 85.75 84 LEU A N 1
ATOM 666 C CA . LEU A 1 84 ? 2.936 13.365 24.033 1.00 85.75 84 LEU A CA 1
ATOM 667 C C . LEU A 1 84 ? 4.213 13.373 24.897 1.00 85.75 84 LEU A C 1
ATOM 669 O O . LEU A 1 84 ? 4.596 12.322 25.394 1.00 85.75 84 LEU A O 1
ATOM 673 N N . LEU A 1 85 ? 4.912 14.509 24.999 1.00 83.81 85 LEU A N 1
ATOM 674 C CA . LEU A 1 85 ? 6.155 14.648 25.768 1.00 83.81 85 LEU A CA 1
ATOM 675 C C . LEU A 1 85 ? 5.943 15.066 27.225 1.00 83.81 85 LEU A C 1
ATOM 677 O O . LEU A 1 85 ? 6.888 14.992 28.004 1.00 83.81 85 LEU A O 1
ATOM 681 N N . TYR A 1 86 ? 4.758 15.566 27.563 1.00 84.44 86 TYR A N 1
ATOM 682 C CA . TYR A 1 86 ? 4.460 16.091 28.889 1.00 84.44 86 TYR A CA 1
ATOM 683 C C . TYR A 1 86 ? 3.427 15.209 29.587 1.00 84.44 86 TYR A C 1
ATOM 685 O O . TYR A 1 86 ? 2.637 14.523 28.930 1.00 84.44 86 TYR A O 1
ATOM 693 N N . GLU A 1 87 ? 3.433 15.264 30.918 1.00 80.38 87 GLU A N 1
ATOM 694 C CA . GLU A 1 87 ? 2.439 14.608 31.768 1.00 80.38 87 GLU A CA 1
ATOM 695 C C . GLU A 1 87 ? 1.013 14.980 31.339 1.00 80.38 87 GLU A C 1
ATOM 697 O O . GLU A 1 87 ? 0.747 16.077 30.831 1.00 80.38 87 GLU A O 1
ATOM 702 N N . ASP A 1 88 ? 0.104 14.016 31.471 1.00 80.25 88 ASP A N 1
ATOM 703 C CA . ASP A 1 88 ? -1.293 14.103 31.040 1.00 80.25 88 ASP A CA 1
ATOM 704 C C . ASP A 1 88 ? -1.507 14.613 29.609 1.00 80.25 88 ASP A C 1
ATOM 706 O O . ASP A 1 88 ? -2.527 15.239 29.294 1.00 80.25 88 ASP A O 1
ATOM 710 N N . LEU A 1 89 ? -0.523 14.383 28.736 1.00 84.44 89 LEU A N 1
ATOM 711 C CA . LEU A 1 89 ? -0.516 14.837 27.349 1.00 84.44 89 LEU A CA 1
ATOM 712 C C . LEU A 1 89 ? -0.639 16.365 27.199 1.00 84.44 89 LEU A C 1
ATOM 714 O O . LEU A 1 89 ? -0.995 16.833 26.116 1.00 84.44 89 LEU A O 1
ATOM 718 N N . ALA A 1 90 ? -0.366 17.144 28.254 1.00 85.25 90 ALA A N 1
ATOM 719 C CA . ALA A 1 90 ? -0.612 18.588 28.324 1.00 85.25 90 ALA A CA 1
ATOM 720 C C . ALA A 1 90 ? -2.050 19.003 27.936 1.00 85.25 90 ALA A C 1
ATOM 722 O O . ALA A 1 90 ? -2.255 20.056 27.334 1.00 85.25 90 ALA A O 1
ATOM 723 N N . LEU A 1 91 ? -3.040 18.163 28.251 1.00 88.56 91 LEU A N 1
ATOM 724 C CA . LEU A 1 91 ? -4.451 18.433 27.965 1.00 88.56 91 LEU A CA 1
ATOM 725 C C . LEU A 1 91 ? -5.069 19.397 28.988 1.00 88.56 91 LEU A C 1
ATOM 727 O O . LEU A 1 91 ? -4.742 19.351 30.178 1.00 88.56 91 LEU A O 1
ATOM 731 N N . SER A 1 92 ? -6.028 20.211 28.536 1.00 88.62 92 SER A N 1
ATOM 732 C CA . SER A 1 92 ? -6.867 21.026 29.423 1.00 88.62 92 SER A CA 1
ATOM 733 C C . SER A 1 92 ? -7.767 20.154 30.312 1.00 88.62 92 SER A C 1
ATOM 735 O O . SER A 1 92 ? -8.014 18.977 30.028 1.00 88.62 92 SER A O 1
ATOM 737 N N . ILE A 1 93 ? -8.279 20.716 31.409 1.00 88.19 93 ILE A N 1
ATOM 738 C CA . ILE A 1 93 ? -9.155 19.984 32.339 1.00 88.19 93 ILE A CA 1
ATOM 739 C C . ILE A 1 93 ? -10.472 19.600 31.640 1.00 88.19 93 ILE A C 1
ATOM 741 O O . ILE A 1 93 ? -10.972 18.486 31.825 1.00 88.19 93 ILE A O 1
ATOM 745 N N . GLU A 1 94 ? -11.001 20.478 30.787 1.00 89.62 94 GLU A N 1
ATOM 746 C CA . GLU A 1 94 ? -12.198 20.239 29.978 1.00 89.62 94 GLU A CA 1
ATOM 747 C C . GLU A 1 94 ? -11.987 19.105 28.959 1.00 89.62 94 GLU A C 1
ATOM 749 O O . GLU A 1 94 ? -12.855 18.239 28.772 1.00 89.62 94 GLU A O 1
ATOM 754 N N . ASP A 1 95 ? -10.810 19.059 28.334 1.00 91.38 95 ASP A N 1
ATOM 755 C CA . ASP A 1 95 ? -10.450 18.014 27.375 1.00 91.38 95 ASP A CA 1
ATOM 756 C C . ASP A 1 95 ? -10.270 16.660 28.061 1.00 91.38 95 ASP A C 1
ATOM 758 O O . ASP A 1 95 ? -10.784 15.645 27.580 1.00 91.38 95 ASP A O 1
ATOM 762 N N . LYS A 1 96 ? -9.636 16.639 29.241 1.00 89.62 96 LYS A N 1
ATOM 763 C CA . LYS A 1 96 ? -9.530 15.433 30.075 1.00 89.62 96 LYS A CA 1
ATOM 764 C C . LYS A 1 96 ? -10.907 14.890 30.452 1.00 89.62 96 LYS A C 1
ATOM 766 O O . LYS A 1 96 ? -11.117 13.678 30.400 1.00 89.62 96 LYS A O 1
ATOM 771 N N . ALA A 1 97 ? -11.860 15.759 30.796 1.00 90.56 97 ALA A N 1
ATOM 772 C CA . ALA A 1 97 ? -13.233 15.348 31.087 1.00 90.56 97 ALA A CA 1
ATOM 773 C C . ALA A 1 97 ? -13.912 14.718 29.858 1.00 90.56 97 ALA A C 1
ATOM 775 O O . ALA A 1 97 ? -14.548 13.668 29.982 1.00 90.56 97 ALA A O 1
ATOM 776 N N . SER A 1 98 ? -13.710 15.300 28.670 1.00 90.88 98 SER A N 1
ATOM 777 C CA . SER A 1 98 ? -14.212 14.758 27.398 1.00 90.88 98 SER A CA 1
ATOM 778 C C . SER A 1 98 ? -13.612 13.390 27.056 1.00 90.88 98 SER A C 1
ATOM 780 O O . SER A 1 98 ? -14.290 12.547 26.480 1.00 90.88 98 SER A O 1
ATOM 782 N N . LEU A 1 99 ? -12.351 13.137 27.410 1.00 93.31 99 LEU A N 1
ATOM 783 C CA . LEU A 1 99 ? -11.649 11.893 27.082 1.00 93.31 99 LEU A CA 1
ATOM 784 C C . LEU A 1 99 ? -12.029 10.706 27.983 1.00 93.31 99 LEU A C 1
ATOM 786 O O . LEU A 1 99 ? -11.791 9.562 27.600 1.00 93.31 99 LEU A O 1
ATOM 790 N N . ARG A 1 100 ? -12.712 10.920 29.119 1.00 92.69 100 ARG A N 1
ATOM 791 C CA . ARG A 1 100 ? -13.159 9.835 30.025 1.00 92.69 100 ARG A CA 1
ATOM 792 C C . ARG A 1 100 ? -14.100 8.813 29.379 1.00 92.69 100 ARG A C 1
ATOM 794 O O . ARG A 1 100 ? -14.278 7.718 29.914 1.00 92.69 100 ARG A O 1
ATOM 801 N N . GLU A 1 101 ? -14.737 9.154 28.259 1.00 94.50 101 GLU A N 1
ATOM 802 C CA . GLU A 1 101 ? -15.598 8.227 27.517 1.00 94.50 101 GLU A CA 1
ATOM 803 C C . GLU A 1 101 ? -14.850 7.301 26.544 1.00 94.50 101 GLU A C 1
ATOM 805 O O . GLU A 1 101 ? -15.471 6.399 25.977 1.00 94.50 101 GLU A O 1
ATOM 810 N N . VAL A 1 102 ? -13.541 7.499 26.352 1.00 96.19 102 VAL A N 1
ATOM 811 C CA . VAL A 1 102 ? -12.701 6.677 25.472 1.00 96.19 102 VAL A CA 1
ATOM 812 C C . VAL A 1 102 ? -12.731 5.216 25.916 1.00 96.19 102 VAL A C 1
ATOM 814 O O . VAL A 1 102 ? -12.567 4.885 27.089 1.00 96.19 102 VAL A O 1
ATOM 817 N N . THR A 1 103 ? -12.918 4.324 24.944 1.00 94.69 103 THR A N 1
ATOM 818 C CA . THR A 1 103 ? -13.011 2.874 25.183 1.00 94.69 103 THR A CA 1
ATOM 819 C C . THR A 1 103 ? -11.899 2.074 24.517 1.00 94.69 103 THR A C 1
ATOM 821 O O . THR A 1 103 ? -11.626 0.949 24.937 1.00 94.69 103 THR A O 1
ATOM 824 N N . VAL A 1 104 ? -11.264 2.620 23.480 1.00 96.12 104 VAL A N 1
ATOM 825 C CA . VAL A 1 104 ? -10.148 1.994 22.763 1.00 96.12 104 VAL A CA 1
ATOM 826 C C . VAL A 1 104 ? -9.122 3.071 22.450 1.00 96.12 104 VAL A C 1
ATOM 828 O O . VAL A 1 104 ? -9.505 4.164 22.042 1.00 96.12 104 VAL A O 1
ATOM 831 N N . ALA A 1 105 ? -7.837 2.773 22.613 1.00 96.38 105 ALA A N 1
ATOM 832 C CA . ALA A 1 105 ? -6.772 3.718 22.300 1.00 96.38 105 ALA A CA 1
ATOM 833 C C . ALA A 1 105 ? -5.757 3.117 21.316 1.00 96.38 105 ALA A C 1
ATOM 835 O O . ALA A 1 105 ? -5.336 1.970 21.461 1.00 96.38 105 ALA A O 1
ATOM 836 N N . PHE A 1 106 ? -5.350 3.897 20.319 1.00 97.19 106 PHE A N 1
ATOM 837 C CA . PHE A 1 106 ? -4.314 3.550 19.355 1.00 97.19 106 PHE A CA 1
ATOM 838 C C . PHE A 1 106 ? -3.163 4.545 19.439 1.00 97.19 106 PHE A C 1
ATOM 840 O O . PHE A 1 106 ? -3.348 5.752 19.268 1.00 97.19 106 PHE A O 1
ATOM 847 N N . HIS A 1 107 ? -1.958 4.016 19.617 1.00 94.62 107 HIS A N 1
ATOM 848 C CA . HIS A 1 107 ? -0.724 4.781 19.561 1.00 94.62 107 HIS A CA 1
ATOM 849 C C . HIS A 1 107 ? 0.061 4.402 18.307 1.00 94.62 107 HIS A C 1
ATOM 851 O O . HIS A 1 107 ? 0.736 3.372 18.279 1.00 94.62 107 HIS A O 1
ATOM 857 N N . ALA A 1 108 ? -0.046 5.216 17.254 1.00 93.12 108 ALA A N 1
ATOM 858 C CA . ALA A 1 108 ? 0.590 4.928 15.967 1.00 93.12 108 ALA A CA 1
ATOM 859 C C . ALA A 1 108 ? 2.057 5.387 15.896 1.00 93.12 108 ALA A C 1
ATOM 861 O O . ALA A 1 108 ? 2.855 4.786 15.178 1.00 93.12 108 ALA A O 1
ATOM 862 N N . ALA A 1 109 ? 2.417 6.462 16.606 1.00 86.00 109 ALA A N 1
ATOM 863 C CA . ALA A 1 109 ? 3.770 7.013 16.612 1.00 86.00 109 ALA A CA 1
ATOM 864 C C . ALA A 1 109 ? 3.993 7.997 17.770 1.00 86.00 109 ALA A C 1
ATOM 866 O O . ALA A 1 109 ? 3.065 8.696 18.182 1.00 86.00 109 ALA A O 1
ATOM 867 N N . GLY A 1 110 ? 5.259 8.138 18.173 1.00 81.94 110 GLY A N 1
ATOM 868 C CA . GLY A 1 110 ? 5.722 9.099 19.175 1.00 81.94 110 GLY A CA 1
ATOM 869 C C . GLY A 1 110 ? 6.316 8.431 20.421 1.00 81.94 110 GLY A C 1
ATOM 870 O O . GLY A 1 110 ? 6.506 7.213 20.440 1.00 81.94 110 GLY A O 1
ATOM 871 N N . PRO A 1 111 ? 6.668 9.230 21.440 1.00 80.12 111 PRO A N 1
ATOM 872 C CA . PRO A 1 111 ? 6.853 8.751 22.807 1.00 80.12 111 PRO A CA 1
ATOM 873 C C . PRO A 1 111 ? 5.541 8.164 23.332 1.00 80.12 111 PRO A C 1
ATOM 875 O O . PRO A 1 111 ? 4.464 8.663 23.003 1.00 80.12 111 PRO A O 1
ATOM 878 N N . HIS A 1 112 ? 5.643 7.107 24.129 1.00 81.62 112 HIS A N 1
ATOM 879 C CA . HIS A 1 112 ? 4.497 6.315 24.579 1.00 81.62 112 HIS A CA 1
ATOM 880 C C . HIS A 1 112 ? 4.311 6.341 26.099 1.00 81.62 112 HIS A C 1
ATOM 882 O O . HIS A 1 112 ? 3.235 5.973 26.552 1.00 81.62 112 HIS A O 1
ATOM 888 N N . ASP A 1 113 ? 5.302 6.816 26.858 1.00 80.25 113 ASP A N 1
ATOM 889 C CA . ASP A 1 113 ? 5.339 6.729 28.323 1.00 80.25 113 ASP A CA 1
ATOM 890 C C . ASP A 1 113 ? 4.178 7.525 28.945 1.00 80.25 113 ASP A C 1
ATOM 892 O O . ASP A 1 113 ? 3.230 6.931 29.458 1.00 80.25 113 ASP A O 1
ATOM 896 N N . SER A 1 114 ? 4.135 8.844 28.720 1.00 83.06 114 SER A N 1
ATOM 897 C CA . SER A 1 114 ? 3.045 9.714 29.197 1.00 83.06 114 SER A CA 1
ATOM 898 C C . SER A 1 114 ? 1.672 9.350 28.618 1.00 83.06 114 SER A C 1
ATOM 900 O O . SER A 1 114 ? 0.635 9.581 29.235 1.00 83.06 114 SER A O 1
ATOM 902 N N . PHE A 1 115 ? 1.633 8.751 27.422 1.00 88.12 115 PHE A N 1
ATOM 903 C CA . PHE A 1 115 ? 0.386 8.260 26.832 1.00 88.12 115 PHE A CA 1
ATOM 904 C C . PHE A 1 115 ? -0.155 7.031 27.569 1.00 88.12 115 PHE A C 1
ATOM 906 O O . PHE A 1 115 ? -1.361 6.938 27.807 1.00 88.12 115 PHE A O 1
ATOM 913 N N . LEU A 1 116 ? 0.714 6.077 27.905 1.00 86.38 116 LEU A N 1
ATOM 914 C CA . LEU A 1 116 ? 0.326 4.874 28.629 1.00 86.38 116 LEU A CA 1
ATOM 915 C C . LEU A 1 116 ? -0.050 5.187 30.073 1.00 86.38 116 LEU A C 1
ATOM 917 O O . LEU A 1 116 ? -1.006 4.590 30.558 1.00 86.38 116 LEU A O 1
ATOM 921 N N . GLU A 1 117 ? 0.644 6.122 30.722 1.00 84.75 117 GLU A N 1
ATOM 922 C CA . GLU A 1 117 ? 0.272 6.668 32.034 1.00 84.75 117 GLU A CA 1
ATOM 923 C C . GLU A 1 117 ? -1.137 7.260 31.999 1.00 84.75 117 GLU A C 1
ATOM 925 O O . GLU A 1 117 ? -2.012 6.792 32.725 1.00 84.75 117 GLU A O 1
ATOM 930 N N . TYR A 1 118 ? -1.409 8.167 31.059 1.00 87.62 118 TYR A N 1
ATOM 931 C CA . TYR A 1 118 ? -2.735 8.765 30.907 1.00 87.62 118 TYR A CA 1
ATOM 932 C C . TYR A 1 118 ? -3.836 7.729 30.618 1.00 87.62 118 TYR A C 1
ATOM 934 O O . TYR A 1 118 ? -4.957 7.831 31.114 1.00 87.62 118 TYR A O 1
ATOM 942 N N . CYS A 1 119 ? -3.533 6.678 29.848 1.00 88.81 119 CYS A N 1
ATOM 943 C CA . CYS A 1 119 ? -4.493 5.605 29.581 1.00 88.81 119 CYS A CA 1
ATOM 944 C C . CYS A 1 119 ? -4.931 4.843 30.845 1.00 88.81 119 CYS A C 1
ATOM 946 O O . CYS A 1 119 ? -6.007 4.246 30.827 1.00 88.81 119 CYS A O 1
ATOM 948 N N . GLN A 1 120 ? -4.146 4.857 31.928 1.00 84.81 120 GLN A N 1
ATOM 949 C CA . GLN A 1 120 ? -4.530 4.250 33.212 1.00 84.81 120 GLN A CA 1
ATOM 950 C C . GLN A 1 120 ? -5.687 4.993 33.871 1.00 84.81 120 GLN A C 1
ATOM 952 O O . GLN A 1 120 ? -6.510 4.384 34.551 1.00 84.81 120 GLN A O 1
ATOM 957 N N . GLU A 1 121 ? -5.767 6.301 33.646 1.00 86.62 121 GLU A N 1
ATOM 958 C CA . GLU A 1 121 ? -6.789 7.161 34.234 1.00 86.62 121 GLU A CA 1
ATOM 959 C C . GLU A 1 121 ? -8.141 7.049 33.517 1.00 86.62 121 GLU A C 1
ATOM 961 O O . GLU A 1 121 ? -9.153 7.558 34.005 1.00 86.62 121 GLU A O 1
ATOM 966 N N . LEU A 1 122 ? -8.186 6.386 32.355 1.00 89.88 122 LEU A N 1
ATOM 967 C CA . LEU A 1 122 ? -9.387 6.259 31.536 1.00 89.88 122 LEU A CA 1
ATOM 968 C C . LEU A 1 122 ? -10.283 5.111 32.040 1.00 89.88 122 LEU A C 1
ATOM 970 O O . LEU A 1 122 ? -9.993 3.938 31.795 1.00 89.88 122 LEU A O 1
ATOM 974 N N . PRO A 1 123 ? -11.443 5.406 32.661 1.00 88.38 123 PRO A N 1
ATOM 975 C CA . PRO A 1 123 ? -12.221 4.398 33.385 1.00 88.38 123 PRO A CA 1
ATOM 976 C C . PRO A 1 123 ? -12.942 3.395 32.473 1.00 88.38 123 PRO A C 1
ATOM 978 O O . PRO A 1 123 ? -13.297 2.302 32.905 1.00 88.38 123 PRO A O 1
ATOM 981 N N . LYS A 1 124 ? -13.214 3.764 31.213 1.00 89.81 124 LYS A N 1
ATOM 982 C CA . LYS A 1 124 ? -13.973 2.940 30.252 1.00 89.81 124 LYS A CA 1
ATOM 983 C C . LYS A 1 124 ? -13.087 2.205 29.246 1.00 89.81 124 LYS A C 1
ATOM 985 O O . LYS A 1 124 ? -13.607 1.542 28.339 1.00 89.81 124 LYS A O 1
ATOM 990 N N . LEU A 1 125 ? -11.771 2.324 29.385 1.00 89.75 125 LEU A N 1
ATOM 991 C CA . LEU A 1 125 ? -10.811 1.773 28.448 1.00 89.75 125 LEU A CA 1
ATOM 992 C C . LEU A 1 125 ? -10.826 0.237 28.484 1.00 89.75 125 LEU A C 1
ATOM 994 O O . LEU A 1 125 ? -10.715 -0.382 29.538 1.00 89.75 125 LEU A O 1
ATOM 998 N N . ARG A 1 126 ? -10.970 -0.392 27.312 1.00 89.00 126 ARG A N 1
ATOM 999 C CA . ARG A 1 126 ? -11.038 -1.858 27.168 1.00 89.00 126 ARG A CA 1
ATOM 1000 C C . ARG A 1 126 ? -9.883 -2.465 26.384 1.00 89.00 126 ARG A C 1
ATOM 1002 O O . ARG A 1 126 ? -9.662 -3.665 26.493 1.00 89.00 126 ARG A O 1
ATOM 1009 N N . SER A 1 127 ? -9.198 -1.679 25.558 1.00 92.44 127 SER A N 1
ATOM 1010 C CA . SER A 1 127 ? -8.040 -2.140 24.790 1.00 92.44 127 SER A CA 1
ATOM 1011 C C . SER A 1 127 ? -7.155 -0.975 24.374 1.00 92.44 127 SER A C 1
ATOM 1013 O O . SER A 1 127 ? -7.656 0.092 24.015 1.00 92.44 127 SER A O 1
ATOM 1015 N N . ILE A 1 128 ? -5.848 -1.220 24.331 1.00 92.88 128 ILE A N 1
ATOM 1016 C CA . ILE A 1 128 ? -4.850 -0.319 23.756 1.00 92.88 128 ILE A CA 1
ATOM 1017 C C . ILE A 1 128 ? -4.077 -1.076 22.682 1.00 92.88 128 ILE A C 1
ATOM 1019 O O . ILE A 1 128 ? -3.636 -2.190 22.939 1.00 92.88 128 ILE A O 1
ATOM 1023 N N . ALA A 1 129 ? -3.860 -0.486 21.510 1.00 94.69 129 ALA A N 1
ATOM 1024 C CA . ALA A 1 129 ? -2.894 -0.990 20.537 1.00 94.69 129 ALA A CA 1
ATOM 1025 C C . ALA A 1 129 ? -1.754 0.008 20.333 1.00 94.69 129 ALA A C 1
ATOM 1027 O O . ALA A 1 129 ? -1.975 1.168 19.983 1.00 94.69 129 ALA A O 1
ATOM 1028 N N . VAL A 1 130 ? -0.523 -0.458 20.535 1.00 92.69 130 VAL A N 1
ATOM 1029 C CA . VAL A 1 130 ? 0.695 0.355 20.447 1.00 92.69 130 VAL A CA 1
ATOM 1030 C C . VAL A 1 130 ? 1.560 -0.154 19.306 1.00 92.69 130 VAL A C 1
ATOM 1032 O O . VAL A 1 130 ? 1.960 -1.321 19.296 1.00 92.69 130 VAL A O 1
ATOM 1035 N N . ALA A 1 131 ? 1.862 0.726 18.355 1.00 92.19 131 ALA A N 1
ATOM 1036 C CA . ALA A 1 131 ? 2.780 0.450 17.264 1.00 92.19 131 ALA A CA 1
ATOM 1037 C C . ALA A 1 131 ? 4.236 0.486 17.748 1.00 92.19 131 ALA A C 1
ATOM 1039 O O . ALA A 1 131 ? 4.665 1.393 18.461 1.00 92.19 131 ALA A O 1
ATOM 1040 N N . SER A 1 132 ? 5.022 -0.498 17.328 1.00 88.38 132 SER A N 1
ATOM 1041 C CA . SER A 1 132 ? 6.446 -0.609 17.633 1.00 88.38 132 SER A CA 1
ATOM 1042 C C . SER A 1 132 ? 7.200 -1.207 16.446 1.00 88.38 132 SER A C 1
ATOM 1044 O O . SER A 1 132 ? 6.591 -1.727 15.518 1.00 88.38 132 SER A O 1
ATOM 1046 N N . SER A 1 133 ? 8.530 -1.135 16.448 1.00 84.38 133 SER A N 1
ATOM 1047 C CA . SER A 1 133 ? 9.370 -1.707 15.387 1.00 84.38 133 SER A CA 1
ATOM 1048 C C . SER A 1 133 ? 10.063 -2.979 15.864 1.00 84.38 133 SER A C 1
ATOM 1050 O O . SER A 1 133 ? 10.536 -3.033 17.000 1.00 84.38 133 SER A O 1
ATOM 1052 N N . ILE A 1 134 ? 10.191 -3.973 14.981 1.00 80.25 134 ILE A N 1
ATOM 1053 C CA . ILE A 1 134 ? 10.989 -5.182 15.242 1.00 80.25 134 ILE A CA 1
ATOM 1054 C C . ILE A 1 134 ? 12.504 -4.904 15.277 1.00 80.25 134 ILE A C 1
ATOM 1056 O O . ILE A 1 134 ? 13.241 -5.695 15.856 1.00 80.25 134 ILE A O 1
ATOM 1060 N N . PHE A 1 135 ? 12.976 -3.790 14.695 1.00 72.38 135 PHE A N 1
ATOM 1061 C CA . PHE A 1 135 ? 14.412 -3.513 14.515 1.00 72.38 135 PHE A CA 1
ATOM 1062 C C . PHE A 1 135 ? 15.061 -2.720 15.643 1.00 72.38 135 PHE A C 1
ATOM 1064 O O . PHE A 1 135 ? 16.281 -2.520 15.648 1.00 72.38 135 PHE A O 1
ATOM 1071 N N . ARG A 1 136 ? 14.270 -2.217 16.595 1.00 60.38 136 ARG A N 1
ATOM 1072 C CA . ARG A 1 136 ? 14.851 -1.600 17.787 1.00 60.38 136 ARG A CA 1
ATOM 1073 C C . ARG A 1 136 ? 15.680 -2.670 18.498 1.00 60.38 136 ARG A C 1
ATOM 1075 O O . ARG A 1 136 ? 15.188 -3.774 18.722 1.00 60.38 136 ARG A O 1
ATOM 1082 N N . HIS A 1 137 ? 16.936 -2.340 18.829 1.00 40.47 137 HIS A N 1
ATOM 1083 C CA . HIS A 1 137 ? 17.750 -3.155 19.736 1.00 40.47 137 HIS A CA 1
ATOM 1084 C C . HIS A 1 137 ? 16.899 -3.591 20.924 1.00 40.47 137 HIS A C 1
ATOM 1086 O O . HIS A 1 137 ? 16.041 -2.807 21.347 1.00 40.47 137 HIS A O 1
ATOM 1092 N N . ARG A 1 138 ? 17.130 -4.837 21.379 1.00 37.59 138 ARG A N 1
ATOM 1093 C CA . ARG A 1 138 ? 16.441 -5.492 22.498 1.00 37.59 138 ARG A CA 1
ATOM 1094 C C . ARG A 1 138 ? 15.816 -4.445 23.418 1.00 37.59 138 ARG A C 1
ATOM 1096 O O . ARG A 1 138 ? 16.512 -3.660 24.046 1.00 37.59 138 ARG A O 1
ATOM 1103 N N . GLY A 1 139 ? 14.490 -4.378 23.380 1.00 41.00 139 GLY A N 1
ATOM 1104 C CA . GLY A 1 139 ? 13.798 -4.066 24.605 1.00 41.00 139 GLY A CA 1
ATOM 1105 C C . GLY A 1 139 ? 13.524 -2.628 25.007 1.00 41.00 139 GLY A C 1
ATOM 1106 O O . GLY A 1 139 ? 12.938 -2.487 26.052 1.00 41.00 139 GLY A O 1
ATOM 1107 N N . ARG A 1 140 ? 13.747 -1.533 24.275 1.00 42.59 140 ARG A N 1
ATOM 1108 C CA . ARG A 1 140 ? 13.270 -0.259 24.887 1.00 42.59 140 ARG A CA 1
ATOM 1109 C C . ARG A 1 140 ? 11.755 -0.197 25.125 1.00 42.59 140 ARG A C 1
ATOM 1111 O O . ARG A 1 140 ? 11.352 0.095 26.226 1.00 42.59 140 ARG A O 1
ATOM 1118 N N . ILE A 1 141 ? 10.912 -0.593 24.169 1.00 43.09 141 ILE A N 1
ATOM 1119 C CA . ILE A 1 141 ? 9.461 -0.708 24.440 1.00 43.09 141 ILE A CA 1
ATOM 1120 C C . ILE A 1 141 ? 9.145 -2.033 25.144 1.00 43.09 141 ILE A C 1
ATOM 1122 O O . ILE A 1 141 ? 8.280 -2.087 25.997 1.00 43.09 141 ILE A O 1
ATOM 1126 N N . ALA A 1 142 ? 9.833 -3.127 24.805 1.00 41.19 142 ALA A N 1
ATOM 1127 C CA . ALA A 1 142 ? 9.509 -4.443 25.357 1.00 41.19 142 ALA A CA 1
ATOM 1128 C C . ALA A 1 142 ? 10.074 -4.701 26.756 1.00 41.19 142 ALA A C 1
ATOM 1130 O O . ALA A 1 142 ? 9.420 -5.410 27.491 1.00 41.19 142 ALA A O 1
ATOM 1131 N N . GLU A 1 143 ? 11.243 -4.162 27.089 1.00 38.59 143 GLU A N 1
ATOM 1132 C CA . GLU A 1 143 ? 11.891 -4.119 28.410 1.00 38.59 143 GLU A CA 1
ATOM 1133 C C . GLU A 1 143 ? 11.494 -2.865 29.206 1.00 38.59 143 GLU A C 1
ATOM 1135 O O . GLU A 1 143 ? 11.413 -3.027 30.405 1.00 38.59 143 GLU A O 1
ATOM 1140 N N . CYS A 1 144 ? 11.154 -1.675 28.660 1.00 38.62 144 CYS A N 1
ATOM 1141 C CA . CYS A 1 144 ? 10.459 -0.667 29.507 1.00 38.62 144 CYS A CA 1
ATOM 1142 C C . CYS A 1 144 ? 9.070 -1.168 29.880 1.00 38.62 144 CYS A C 1
ATOM 1144 O O . CYS A 1 144 ? 8.727 -1.143 31.050 1.00 38.62 144 CYS A O 1
ATOM 1146 N N . LEU A 1 145 ? 8.312 -1.745 28.935 1.00 45.91 145 LEU A N 1
ATOM 1147 C CA . LEU A 1 145 ? 7.112 -2.478 29.319 1.00 45.91 145 LEU A CA 1
ATOM 1148 C C . LEU A 1 145 ? 7.518 -3.645 30.248 1.00 45.91 145 LEU A C 1
ATOM 1150 O O . LEU A 1 145 ? 7.105 -3.672 31.381 1.00 45.91 145 LEU A O 1
ATOM 1154 N N . GLN A 1 146 ? 8.398 -4.587 29.911 1.00 41.66 146 GLN A N 1
ATOM 1155 C CA . GLN A 1 146 ? 8.645 -5.738 30.812 1.00 41.66 146 GLN A CA 1
ATOM 1156 C C . GLN A 1 146 ? 9.344 -5.441 32.163 1.00 41.66 146 GLN A C 1
ATOM 1158 O O . GLN A 1 146 ? 9.193 -6.282 33.052 1.00 41.66 146 GLN A O 1
ATOM 1163 N N . ASN A 1 147 ? 10.077 -4.331 32.336 1.00 38.97 147 ASN A N 1
ATOM 1164 C CA . ASN A 1 147 ? 10.877 -4.013 33.536 1.00 38.97 147 ASN A CA 1
ATOM 1165 C C . ASN A 1 147 ? 10.388 -2.790 34.329 1.00 38.97 147 ASN A C 1
ATOM 1167 O O . ASN A 1 147 ? 10.749 -2.678 35.500 1.00 38.97 147 ASN A O 1
ATOM 1171 N N . GLU A 1 148 ? 9.581 -1.891 33.763 1.00 44.75 148 GLU A N 1
ATOM 1172 C CA . GLU A 1 148 ? 8.849 -0.904 34.564 1.00 44.75 148 GLU A CA 1
ATOM 1173 C C . GLU A 1 148 ? 7.515 -1.514 34.997 1.00 44.75 148 GLU A C 1
ATOM 1175 O O . GLU A 1 148 ? 7.030 -2.475 34.400 1.00 44.75 148 GLU A O 1
ATOM 1180 N N . LYS A 1 149 ? 6.930 -1.015 36.090 1.00 45.12 149 LYS A N 1
ATOM 1181 C CA . LYS A 1 149 ? 5.611 -1.451 36.564 1.00 45.12 149 LYS A CA 1
ATOM 1182 C C . LYS A 1 149 ? 4.583 -1.208 35.452 1.00 45.12 149 LYS A C 1
ATOM 1184 O O . LYS A 1 149 ? 4.003 -0.130 35.394 1.00 45.12 149 LYS A O 1
ATOM 1189 N N . ILE A 1 150 ? 4.362 -2.186 34.568 1.00 52.03 150 ILE A N 1
ATOM 1190 C CA . ILE A 1 150 ? 3.320 -2.068 33.548 1.00 52.03 150 ILE A CA 1
ATOM 1191 C C . ILE A 1 150 ? 2.019 -1.936 34.309 1.00 52.03 150 ILE A C 1
ATOM 1193 O O . ILE A 1 150 ? 1.705 -2.809 35.128 1.00 52.03 150 ILE A O 1
ATOM 1197 N N . PRO A 1 151 ? 1.254 -0.876 34.064 1.00 54.78 151 PRO A N 1
ATOM 1198 C CA . PRO A 1 151 ? -0.083 -0.811 34.609 1.00 54.78 151 PRO A CA 1
ATOM 1199 C C . PRO A 1 151 ? -0.914 -2.002 34.135 1.00 54.78 151 PRO A C 1
ATOM 1201 O O . PRO A 1 151 ? -0.680 -2.533 33.049 1.00 54.78 151 PRO A O 1
ATOM 1204 N N . ASN A 1 152 ? -1.906 -2.407 34.933 1.00 64.50 152 ASN A N 1
ATOM 1205 C CA . ASN A 1 152 ? -2.888 -3.441 34.584 1.00 64.50 152 ASN A CA 1
ATOM 1206 C C . ASN A 1 152 ? -3.786 -2.968 33.422 1.00 64.50 152 ASN A C 1
ATOM 1208 O O . ASN A 1 152 ? -4.980 -2.726 33.590 1.00 64.50 152 ASN A O 1
ATOM 1212 N N . LEU A 1 153 ? -3.199 -2.799 32.238 1.00 73.81 153 LEU A N 1
ATOM 1213 C CA . LEU A 1 153 ? -3.843 -2.304 31.037 1.00 73.81 153 LEU A CA 1
ATOM 1214 C C . LEU A 1 153 ? -3.887 -3.395 29.958 1.00 73.81 153 LEU A C 1
ATOM 1216 O O . LEU A 1 153 ? -2.922 -4.139 29.757 1.00 73.81 153 LEU A O 1
ATOM 1220 N N . PRO A 1 154 ? -4.990 -3.470 29.201 1.00 86.12 154 PRO A N 1
ATOM 1221 C CA . PRO A 1 154 ? -5.168 -4.431 28.121 1.00 86.12 154 PRO A CA 1
ATOM 1222 C C . PRO A 1 154 ? -4.409 -4.000 26.857 1.00 86.12 154 PRO A C 1
ATOM 1224 O O . PRO A 1 154 ? -4.994 -3.487 25.903 1.00 86.12 154 PRO A O 1
ATOM 1227 N N . ILE A 1 155 ? -3.084 -4.177 26.864 1.00 86.75 155 ILE A N 1
ATOM 1228 C CA . ILE A 1 155 ? -2.180 -3.684 25.814 1.00 86.75 155 ILE A CA 1
ATOM 1229 C C . ILE A 1 155 ? -1.889 -4.766 24.762 1.00 86.75 155 ILE A C 1
ATOM 1231 O O . ILE A 1 155 ? -1.325 -5.820 25.064 1.00 86.75 155 ILE A O 1
ATOM 1235 N N . ALA A 1 156 ? -2.185 -4.450 23.503 1.00 91.19 156 ALA A N 1
ATOM 1236 C CA . ALA A 1 156 ? -1.694 -5.112 22.301 1.00 91.19 156 ALA A CA 1
ATOM 1237 C C . ALA A 1 156 ? -0.456 -4.367 21.766 1.00 91.19 156 ALA A C 1
ATOM 1239 O O . ALA A 1 156 ? -0.559 -3.283 21.189 1.00 91.19 156 ALA A O 1
ATOM 1240 N N . LEU A 1 157 ? 0.734 -4.941 21.940 1.00 89.88 157 LEU A N 1
ATOM 1241 C CA . LEU A 1 157 ? 1.971 -4.409 21.367 1.00 89.88 157 LEU A CA 1
ATOM 1242 C C . LEU A 1 157 ? 2.168 -4.987 19.963 1.00 89.88 157 LEU A C 1
ATOM 1244 O O . LEU A 1 157 ? 2.555 -6.148 19.822 1.00 89.88 157 LEU A O 1
ATOM 1248 N N . VAL A 1 158 ? 1.947 -4.179 18.928 1.00 93.25 158 VAL A N 1
ATOM 1249 C CA . VAL A 1 158 ? 2.086 -4.609 17.532 1.00 93.25 158 VAL A CA 1
ATOM 1250 C C . VAL A 1 158 ? 3.433 -4.146 16.989 1.00 93.25 158 VAL A C 1
ATOM 1252 O O . VAL A 1 158 ? 3.700 -2.951 16.876 1.00 93.25 158 VAL A O 1
ATOM 1255 N N . ARG A 1 159 ? 4.313 -5.101 16.689 1.00 91.56 159 ARG A N 1
ATOM 1256 C CA . ARG A 1 159 ? 5.660 -4.855 16.174 1.00 91.56 159 ARG A CA 1
ATOM 1257 C C . ARG A 1 159 ? 5.689 -5.037 14.666 1.00 91.56 159 ARG A C 1
ATOM 1259 O O . ARG A 1 159 ? 5.393 -6.121 14.166 1.00 91.56 159 ARG A O 1
ATOM 1266 N N . PHE A 1 160 ? 6.100 -3.993 13.964 1.00 92.25 160 PHE A N 1
ATOM 1267 C CA . PHE A 1 160 ? 6.169 -3.957 12.513 1.00 92.25 160 PHE A CA 1
ATOM 1268 C C . PHE A 1 160 ? 7.605 -4.104 12.003 1.00 92.25 160 PHE A C 1
ATOM 1270 O O . PHE A 1 160 ? 8.530 -3.547 12.615 1.00 92.25 160 PHE A O 1
ATOM 1277 N N . PRO A 1 161 ? 7.795 -4.787 10.860 1.00 92.12 161 PRO A N 1
ATOM 1278 C CA . PRO A 1 161 ? 8.950 -4.560 10.000 1.00 92.12 161 PRO A CA 1
ATOM 1279 C C . PRO A 1 161 ? 8.893 -3.145 9.390 1.00 92.12 161 PRO A C 1
ATOM 1281 O O . PRO A 1 161 ? 8.174 -2.267 9.878 1.00 92.12 161 PRO A O 1
ATOM 1284 N N . CYS A 1 162 ? 9.679 -2.864 8.348 1.00 91.81 162 CYS A N 1
ATOM 1285 C CA . CYS A 1 162 ? 9.650 -1.543 7.727 1.00 91.81 162 CYS A CA 1
ATOM 1286 C C . CYS A 1 162 ? 8.267 -1.295 7.134 1.00 91.81 162 CYS A C 1
ATOM 1288 O O . CYS A 1 162 ? 7.803 -2.076 6.310 1.00 91.81 162 CYS A O 1
ATOM 1290 N N . ILE A 1 163 ? 7.625 -0.193 7.503 1.00 93.19 163 ILE A N 1
ATOM 1291 C CA . ILE A 1 163 ? 6.356 0.181 6.884 1.00 93.19 163 ILE A CA 1
ATOM 1292 C C . ILE A 1 163 ? 6.660 0.711 5.481 1.00 93.19 163 ILE A C 1
ATOM 1294 O O . ILE A 1 163 ? 7.402 1.685 5.325 1.00 93.19 163 ILE A O 1
ATOM 1298 N N . GLY A 1 164 ? 6.142 0.013 4.478 1.00 93.88 164 GLY A N 1
ATOM 1299 C CA . GLY A 1 164 ? 6.194 0.390 3.074 1.00 93.88 164 GLY A CA 1
ATOM 1300 C C . GLY A 1 164 ? 4.882 1.019 2.593 1.00 93.88 164 GLY A C 1
ATOM 1301 O O . GLY A 1 164 ? 3.952 1.190 3.384 1.00 93.88 164 GLY A O 1
ATOM 1302 N N . PRO A 1 165 ? 4.806 1.344 1.292 1.00 94.62 165 PRO A N 1
ATOM 1303 C CA . PRO A 1 165 ? 3.603 1.889 0.664 1.00 94.62 165 PRO A CA 1
ATOM 1304 C C . PRO A 1 165 ? 2.362 0.999 0.824 1.00 94.62 165 PRO A C 1
ATOM 1306 O O . PRO A 1 165 ? 2.449 -0.171 1.190 1.00 94.62 165 PRO A O 1
ATOM 1309 N N . ALA A 1 166 ? 1.190 1.546 0.516 1.00 94.38 166 ALA A N 1
ATOM 1310 C CA . ALA A 1 166 ? -0.055 0.779 0.530 1.00 94.38 166 ALA A CA 1
ATOM 1311 C C . ALA A 1 166 ? -0.073 -0.309 -0.551 1.00 94.38 166 ALA A C 1
ATOM 1313 O O . ALA A 1 166 ? 0.279 -0.041 -1.702 1.00 94.38 166 ALA A O 1
ATOM 1314 N N . TYR A 1 167 ? -0.543 -1.512 -0.223 1.00 93.62 167 TYR A N 1
ATOM 1315 C CA . TYR A 1 167 ? -0.760 -2.561 -1.218 1.00 93.62 167 TYR A CA 1
ATOM 1316 C C . TYR A 1 167 ? -2.059 -2.329 -2.002 1.00 93.62 167 TYR A C 1
ATOM 1318 O O . TYR A 1 167 ? -2.035 -2.289 -3.233 1.00 93.62 167 TYR A O 1
ATOM 1326 N N . LYS A 1 168 ? -3.176 -2.115 -1.298 1.00 89.25 168 LYS A N 1
ATOM 1327 C CA . LYS A 1 168 ? -4.517 -1.900 -1.863 1.00 89.25 168 LYS A CA 1
ATOM 1328 C C . LYS A 1 168 ? -5.126 -0.564 -1.426 1.00 89.25 168 LYS A C 1
ATOM 1330 O O . LYS A 1 168 ? -5.694 0.137 -2.261 1.00 89.25 168 LYS A O 1
ATOM 1335 N N . GLU A 1 169 ? -5.016 -0.193 -0.149 1.00 87.56 169 GLU A N 1
ATOM 1336 C CA . GLU A 1 169 ? -5.789 0.918 0.435 1.00 87.56 169 GLU A CA 1
ATOM 1337 C C . GLU A 1 169 ? -4.908 2.001 1.089 1.00 87.56 169 GLU A C 1
ATOM 1339 O O . GLU A 1 169 ? -3.908 1.672 1.715 1.00 87.56 169 GLU A O 1
ATOM 1344 N N . PRO A 1 170 ? -5.239 3.303 0.995 1.00 83.25 170 PRO A N 1
ATOM 1345 C CA . PRO A 1 170 ? -6.425 3.901 0.366 1.00 83.25 170 PRO A CA 1
ATOM 1346 C C . PRO A 1 170 ? -6.412 3.844 -1.168 1.00 83.25 170 PRO A C 1
ATOM 1348 O O . PRO A 1 170 ? -7.466 3.918 -1.794 1.00 83.25 170 PRO A O 1
ATOM 1351 N N . MET A 1 171 ? -5.235 3.662 -1.770 1.00 86.25 171 MET A N 1
ATOM 1352 C CA . MET A 1 171 ? -5.068 3.314 -3.180 1.00 86.25 171 MET A CA 1
ATOM 1353 C C . MET A 1 171 ? -3.772 2.504 -3.368 1.00 86.25 171 MET A C 1
ATOM 1355 O O . MET A 1 171 ? -2.837 2.675 -2.578 1.00 86.25 171 MET A O 1
ATOM 1359 N N . PRO A 1 172 ? -3.669 1.660 -4.408 1.00 88.12 172 PRO A N 1
ATOM 1360 C CA . PRO A 1 172 ? -2.485 0.836 -4.627 1.00 88.12 172 PRO A CA 1
ATOM 1361 C C . PRO A 1 172 ? -1.209 1.662 -4.815 1.00 88.12 172 PRO A C 1
ATOM 1363 O O . PRO A 1 172 ? -1.165 2.602 -5.609 1.00 88.12 172 PRO A O 1
ATOM 1366 N N . GLY A 1 173 ? -0.153 1.297 -4.091 1.00 86.62 173 GLY A N 1
ATOM 1367 C CA . GLY A 1 173 ? 1.147 1.964 -4.116 1.00 86.62 173 GLY A CA 1
ATOM 1368 C C . GLY A 1 173 ? 1.194 3.319 -3.409 1.00 86.62 173 GLY A C 1
ATOM 1369 O O . GLY A 1 173 ? 2.228 3.983 -3.481 1.00 86.62 173 GLY A O 1
ATOM 1370 N N . PHE A 1 174 ? 0.112 3.756 -2.750 1.00 87.69 174 PHE A N 1
ATOM 1371 C CA . PHE A 1 174 ? 0.046 5.077 -2.124 1.00 87.69 174 PHE A CA 1
ATOM 1372 C C . PHE A 1 174 ? 1.203 5.311 -1.155 1.00 87.69 174 PHE A C 1
ATOM 1374 O O . PHE A 1 174 ? 1.460 4.505 -0.259 1.00 87.69 174 PHE A O 1
ATOM 1381 N N . VAL A 1 175 ? 1.866 6.451 -1.339 1.00 84.88 175 VAL A N 1
ATOM 1382 C CA . VAL A 1 175 ? 2.959 6.929 -0.503 1.00 84.88 175 VAL A CA 1
ATOM 1383 C C . VAL A 1 175 ? 2.987 8.456 -0.557 1.00 84.88 175 VAL A C 1
ATOM 1385 O O . VAL A 1 175 ? 2.885 9.057 -1.626 1.00 84.88 175 VAL A O 1
ATOM 1388 N N . GLU A 1 176 ? 3.112 9.103 0.600 1.00 75.94 176 GLU A N 1
ATOM 1389 C CA . GLU A 1 176 ? 3.182 10.572 0.688 1.00 75.94 176 GLU A CA 1
ATOM 1390 C C . GLU A 1 176 ? 4.622 11.096 0.704 1.00 75.94 176 GLU A C 1
ATOM 1392 O O . GLU A 1 176 ? 4.873 12.267 0.424 1.00 75.94 176 GLU A O 1
ATOM 1397 N N . SER A 1 177 ? 5.583 10.247 1.072 1.00 83.69 177 SER A N 1
ATOM 1398 C CA . SER A 1 177 ? 6.979 10.644 1.237 1.00 83.69 177 SER A CA 1
ATOM 1399 C C . SER A 1 177 ? 7.933 9.531 0.839 1.00 83.69 177 SER A C 1
ATOM 1401 O O . SER A 1 177 ? 7.714 8.364 1.157 1.00 83.69 177 SER A O 1
ATOM 1403 N N . LEU A 1 178 ? 9.028 9.905 0.182 1.00 86.50 178 LEU A N 1
ATOM 1404 C CA . LEU A 1 178 ? 10.090 8.969 -0.150 1.00 86.50 178 LEU A CA 1
ATOM 1405 C C . LEU A 1 178 ? 10.795 8.497 1.132 1.00 86.50 178 LEU A C 1
ATOM 1407 O O . LEU A 1 178 ? 11.416 9.292 1.837 1.00 86.50 178 LEU A O 1
ATOM 1411 N N . LYS A 1 179 ? 10.706 7.198 1.414 1.00 88.56 179 LYS A N 1
ATOM 1412 C CA . LYS A 1 179 ? 11.383 6.507 2.521 1.00 88.56 179 LYS A CA 1
ATOM 1413 C C . LYS A 1 179 ? 12.160 5.311 1.989 1.00 88.56 179 LYS A C 1
ATOM 1415 O O . LYS A 1 179 ? 11.994 4.946 0.832 1.00 88.56 179 LYS A O 1
ATOM 1420 N N . GLY A 1 180 ? 12.967 4.678 2.837 1.00 89.50 180 GLY A N 1
ATOM 1421 C CA . GLY A 1 180 ? 13.834 3.559 2.458 1.00 89.50 180 GLY A CA 1
ATOM 1422 C C . GLY A 1 180 ? 13.152 2.473 1.620 1.00 89.50 180 GLY A C 1
ATOM 1423 O O . GLY A 1 180 ? 13.599 2.247 0.496 1.00 89.50 180 GLY A O 1
ATOM 1424 N N . PRO A 1 181 ? 12.066 1.834 2.101 1.00 91.44 181 PRO A N 1
ATOM 1425 C CA . PRO A 1 181 ? 11.350 0.811 1.335 1.00 91.44 181 PRO A CA 1
ATOM 1426 C C . PRO A 1 181 ? 10.903 1.306 -0.044 1.00 91.44 181 PRO A C 1
ATOM 1428 O O . PRO A 1 181 ? 11.148 0.644 -1.048 1.00 91.44 181 PRO A O 1
ATOM 1431 N N . THR A 1 182 ? 10.323 2.506 -0.105 1.00 91.69 182 THR A N 1
ATOM 1432 C CA . THR A 1 182 ? 9.871 3.139 -1.349 1.00 91.69 182 THR A CA 1
ATOM 1433 C C . THR A 1 182 ? 11.038 3.419 -2.295 1.00 91.69 182 THR A C 1
ATOM 1435 O O . THR A 1 182 ? 10.981 3.046 -3.460 1.00 91.69 182 THR A O 1
ATOM 1438 N N . ALA A 1 183 ? 12.124 4.020 -1.799 1.00 91.56 183 ALA A N 1
ATOM 1439 C CA . ALA A 1 183 ? 13.318 4.338 -2.580 1.00 91.56 183 ALA A CA 1
ATOM 1440 C C . ALA A 1 183 ? 13.952 3.081 -3.192 1.00 91.56 183 ALA A C 1
ATOM 1442 O O . ALA A 1 183 ? 14.377 3.104 -4.348 1.00 91.56 183 ALA A O 1
ATOM 1443 N N . LEU A 1 184 ? 13.956 1.968 -2.455 1.00 91.38 184 LEU A N 1
ATOM 1444 C CA . LEU A 1 184 ? 14.430 0.685 -2.961 1.00 91.38 184 LEU A CA 1
ATOM 1445 C C . LEU A 1 184 ? 13.486 0.096 -4.025 1.00 91.38 184 LEU A C 1
ATOM 1447 O O . LEU A 1 184 ? 13.943 -0.330 -5.087 1.00 91.38 184 LEU A O 1
ATOM 1451 N N . MET A 1 185 ? 12.172 0.103 -3.768 1.00 90.62 185 MET A N 1
ATOM 1452 C CA . MET A 1 185 ? 11.148 -0.433 -4.681 1.00 90.62 185 MET A CA 1
ATOM 1453 C C . MET A 1 185 ? 11.076 0.318 -6.011 1.00 90.62 185 MET A C 1
ATOM 1455 O O . MET A 1 185 ? 10.807 -0.288 -7.042 1.00 90.62 185 MET A O 1
ATOM 1459 N N . ILE A 1 186 ? 11.349 1.622 -6.023 1.00 88.31 186 ILE A N 1
ATOM 1460 C CA . ILE A 1 186 ? 11.393 2.410 -7.265 1.00 88.31 186 ILE A CA 1
ATOM 1461 C C . ILE A 1 186 ? 12.784 2.434 -7.906 1.00 88.31 186 ILE A C 1
ATOM 1463 O O . ILE A 1 186 ? 12.968 3.081 -8.933 1.00 88.31 186 ILE A O 1
ATOM 1467 N N . GLY A 1 187 ? 13.773 1.763 -7.306 1.00 86.62 187 GLY A N 1
ATOM 1468 C CA . GLY A 1 187 ? 15.146 1.749 -7.802 1.00 86.62 187 GLY A CA 1
ATOM 1469 C C . GLY A 1 187 ? 15.808 3.128 -7.814 1.00 86.62 187 GLY A C 1
ATOM 1470 O O . GLY A 1 187 ? 16.618 3.384 -8.697 1.00 86.62 187 GLY A O 1
ATOM 1471 N N . ALA A 1 188 ? 15.468 4.011 -6.868 1.00 87.00 188 ALA A N 1
ATOM 1472 C CA . ALA A 1 188 ? 16.028 5.363 -6.798 1.00 87.00 188 ALA A CA 1
ATOM 1473 C C . ALA A 1 188 ? 17.528 5.372 -6.464 1.00 87.00 188 ALA A C 1
ATOM 1475 O O . ALA A 1 188 ? 18.208 6.359 -6.746 1.00 87.00 188 ALA A O 1
ATOM 1476 N N . GLY A 1 189 ? 18.054 4.287 -5.894 1.00 87.25 189 GLY A N 1
ATOM 1477 C CA . GLY A 1 189 ? 19.488 4.044 -5.891 1.00 87.25 189 GLY A CA 1
ATOM 1478 C C . GLY A 1 189 ? 19.945 2.797 -5.150 1.00 87.25 189 GLY A C 1
ATOM 1479 O O . GLY A 1 189 ? 19.143 1.995 -4.670 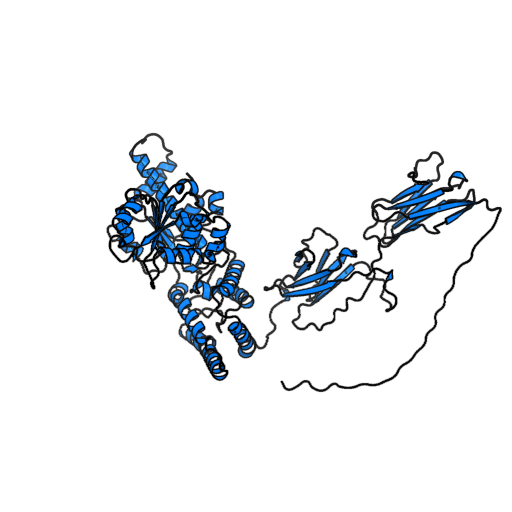1.00 87.25 189 GLY A O 1
ATOM 1480 N N . PHE A 1 190 ? 21.261 2.627 -5.136 1.00 89.56 190 PHE A N 1
ATOM 1481 C CA . PHE A 1 190 ? 21.994 1.460 -4.688 1.00 89.56 190 PHE A CA 1
ATOM 1482 C C . PHE A 1 190 ? 21.990 1.369 -3.164 1.00 89.56 190 PHE A C 1
ATOM 1484 O O . PHE A 1 190 ? 22.304 2.340 -2.472 1.00 89.56 190 PHE A O 1
ATOM 1491 N N . ALA A 1 191 ? 21.641 0.205 -2.627 1.00 92.00 191 ALA A N 1
ATOM 1492 C CA . ALA A 1 191 ? 21.509 -0.001 -1.191 1.00 92.00 191 ALA A CA 1
ATOM 1493 C C . ALA A 1 191 ? 22.703 -0.760 -0.596 1.00 92.00 191 ALA A C 1
ATOM 1495 O O . ALA A 1 191 ? 23.395 -1.521 -1.266 1.00 92.00 191 ALA A O 1
ATOM 1496 N N . TYR A 1 192 ? 22.930 -0.580 0.700 1.00 92.69 192 TYR A N 1
ATOM 1497 C CA . TYR A 1 192 ? 23.846 -1.421 1.468 1.00 92.69 192 TYR A CA 1
ATOM 1498 C C . TYR A 1 192 ? 23.054 -2.543 2.142 1.00 92.69 192 TYR A C 1
ATOM 1500 O O . TYR A 1 192 ? 21.980 -2.276 2.683 1.00 92.69 192 TYR A O 1
ATOM 1508 N N . GLY A 1 193 ? 23.557 -3.776 2.134 1.00 92.44 193 GLY A N 1
ATOM 1509 C CA . GLY A 1 193 ? 22.930 -4.911 2.817 1.00 92.44 193 GLY A CA 1
ATOM 1510 C C . GLY A 1 193 ? 23.219 -6.264 2.172 1.00 92.44 193 GLY A C 1
ATOM 1511 O O . GLY A 1 193 ? 23.892 -6.350 1.149 1.00 92.44 193 GLY A O 1
ATOM 1512 N N . ASN A 1 194 ? 22.701 -7.331 2.775 1.00 93.75 194 ASN A N 1
ATOM 1513 C CA . ASN A 1 194 ? 22.741 -8.669 2.198 1.00 93.75 194 ASN A CA 1
ATOM 1514 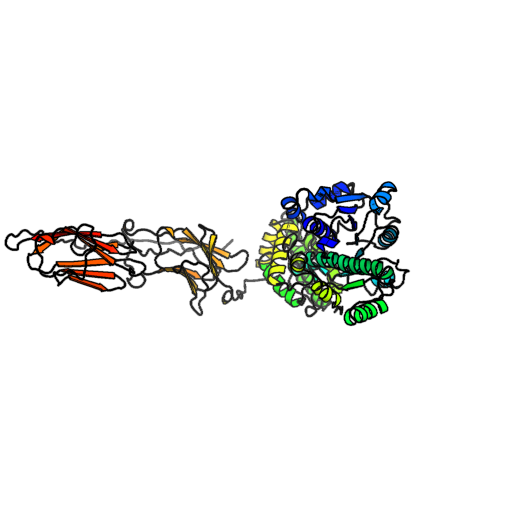C C . ASN A 1 194 ? 21.443 -8.926 1.415 1.00 93.75 194 ASN A C 1
ATOM 1516 O O . ASN A 1 194 ? 20.357 -8.994 1.996 1.00 93.75 194 ASN A O 1
ATOM 1520 N N . SER A 1 195 ? 21.568 -9.084 0.096 1.00 93.25 195 SER A N 1
ATOM 1521 C CA . SER A 1 195 ? 20.434 -9.251 -0.814 1.00 93.25 195 SER A CA 1
ATOM 1522 C C . SER A 1 195 ? 19.695 -10.587 -0.647 1.00 93.25 195 SER A C 1
ATOM 1524 O O . SER A 1 195 ? 18.527 -10.690 -1.017 1.00 93.25 195 SER A O 1
ATOM 1526 N N . GLU A 1 196 ? 20.329 -11.604 -0.063 1.00 93.44 196 GLU A N 1
ATOM 1527 C CA . GLU A 1 196 ? 19.733 -12.932 0.145 1.00 93.44 196 GLU A CA 1
ATOM 1528 C C . GLU A 1 196 ? 18.772 -12.975 1.339 1.00 93.44 196 GLU A C 1
ATOM 1530 O O . GLU A 1 196 ? 17.971 -13.901 1.470 1.00 93.44 196 GLU A O 1
ATOM 1535 N N . LEU A 1 197 ? 18.824 -11.970 2.217 1.00 93.25 197 LEU A N 1
ATOM 1536 C CA . LEU A 1 197 ? 17.964 -11.923 3.392 1.00 93.25 197 LEU A CA 1
ATOM 1537 C C . LEU A 1 197 ? 16.505 -11.595 3.026 1.00 93.25 197 LEU A C 1
ATOM 1539 O O . LEU A 1 197 ? 16.248 -10.928 2.016 1.00 93.25 197 LEU A O 1
ATOM 1543 N N . PRO A 1 198 ? 15.536 -12.012 3.865 1.00 93.19 198 PRO A N 1
ATOM 1544 C CA . PRO A 1 198 ? 14.143 -11.613 3.712 1.00 93.19 198 PRO A CA 1
ATOM 1545 C C . PRO A 1 198 ? 13.981 -10.089 3.714 1.00 93.19 198 PRO A C 1
ATOM 1547 O O . PRO A 1 198 ? 14.563 -9.383 4.544 1.00 93.19 198 PRO A O 1
ATOM 1550 N N . ALA A 1 199 ? 13.153 -9.589 2.800 1.00 93.44 199 ALA A N 1
ATOM 1551 C CA . ALA A 1 199 ? 12.752 -8.195 2.752 1.00 93.44 199 ALA A CA 1
ATOM 1552 C C . ALA A 1 199 ? 11.760 -7.912 3.887 1.00 93.44 199 ALA A C 1
ATOM 1554 O O . ALA A 1 199 ? 10.551 -8.116 3.759 1.00 93.44 199 ALA A O 1
ATOM 1555 N N . GLU A 1 200 ? 12.290 -7.435 5.013 1.00 92.81 200 GLU A N 1
ATOM 1556 C CA . GLU A 1 200 ? 11.521 -7.070 6.205 1.00 92.81 200 GLU A CA 1
ATOM 1557 C C . GLU A 1 200 ? 10.762 -5.751 5.979 1.00 92.81 200 GLU A C 1
ATOM 1559 O O . GLU A 1 200 ? 11.100 -4.692 6.522 1.00 92.81 200 GLU A O 1
ATOM 1564 N N . ILE A 1 201 ? 9.716 -5.823 5.153 1.00 94.31 201 ILE A N 1
ATOM 1565 C CA . ILE A 1 201 ? 8.785 -4.740 4.834 1.00 94.31 201 ILE A CA 1
ATOM 1566 C C . ILE A 1 201 ? 7.339 -5.256 4.972 1.00 94.31 201 ILE A C 1
ATOM 1568 O O . ILE A 1 201 ? 7.044 -6.399 4.621 1.00 94.31 201 ILE A O 1
ATOM 1572 N N . ILE A 1 202 ? 6.436 -4.403 5.457 1.00 95.44 202 ILE A N 1
ATOM 1573 C CA . ILE A 1 202 ? 4.983 -4.612 5.490 1.00 95.44 202 ILE A CA 1
ATOM 1574 C C . ILE A 1 202 ? 4.278 -3.428 4.810 1.00 95.44 202 ILE A C 1
ATOM 1576 O O . ILE A 1 202 ? 4.622 -2.279 5.103 1.00 95.44 202 ILE A O 1
ATOM 1580 N N . PRO A 1 203 ? 3.300 -3.656 3.919 1.00 96.81 203 PRO A N 1
ATOM 1581 C CA . PRO A 1 203 ? 2.447 -2.585 3.412 1.00 96.81 203 PRO A CA 1
ATOM 1582 C C . PRO A 1 203 ? 1.659 -1.891 4.529 1.00 96.81 203 PRO A C 1
ATOM 1584 O O . PRO A 1 203 ? 1.173 -2.543 5.459 1.00 96.81 203 PRO A O 1
ATOM 1587 N N . VAL A 1 204 ? 1.525 -0.564 4.459 1.00 95.69 204 VAL A N 1
ATOM 1588 C CA . VAL A 1 204 ? 0.900 0.227 5.537 1.00 95.69 204 VAL A CA 1
ATOM 1589 C C . VAL A 1 204 ? -0.559 -0.156 5.810 1.00 95.69 204 VAL A C 1
ATOM 1591 O O . VAL A 1 204 ? -0.976 -0.158 6.965 1.00 95.69 204 VAL A O 1
ATOM 1594 N N . ASP A 1 205 ? -1.327 -0.544 4.796 1.00 95.44 205 ASP A N 1
ATOM 1595 C CA . ASP A 1 205 ? -2.712 -1.002 4.941 1.00 95.44 205 ASP A CA 1
ATOM 1596 C C . ASP A 1 205 ? -2.818 -2.316 5.716 1.00 95.44 205 ASP A C 1
ATOM 1598 O O . ASP A 1 205 ? -3.628 -2.431 6.637 1.00 95.44 205 ASP A O 1
ATOM 1602 N N . ILE A 1 206 ? -1.939 -3.277 5.430 1.00 96.75 206 ILE A N 1
ATOM 1603 C CA . ILE A 1 206 ? -1.869 -4.537 6.183 1.00 96.75 206 ILE A CA 1
ATOM 1604 C C . ILE A 1 206 ? -1.427 -4.272 7.632 1.00 96.75 206 ILE A C 1
ATOM 1606 O O . ILE A 1 206 ? -1.975 -4.854 8.574 1.00 96.75 206 ILE A O 1
ATOM 1610 N N . ALA A 1 207 ? -0.482 -3.349 7.843 1.00 96.69 207 ALA A N 1
ATOM 1611 C CA . ALA A 1 207 ? -0.052 -2.944 9.181 1.00 96.69 207 ALA A CA 1
ATOM 1612 C C . ALA A 1 207 ? -1.210 -2.344 10.000 1.00 96.69 207 ALA A C 1
ATOM 1614 O O . ALA A 1 207 ? -1.421 -2.731 11.153 1.00 96.69 207 ALA A O 1
ATOM 1615 N N . VAL A 1 208 ? -2.000 -1.456 9.392 1.00 97.31 208 VAL A N 1
ATOM 1616 C CA . VAL A 1 208 ? -3.198 -0.853 9.994 1.00 97.31 208 VAL A CA 1
ATOM 1617 C C . VAL A 1 208 ? -4.240 -1.911 10.355 1.00 97.31 208 VAL A C 1
ATOM 1619 O O . VAL A 1 208 ? -4.718 -1.931 11.491 1.00 97.31 208 VAL A O 1
ATOM 1622 N N . ASN A 1 209 ? -4.545 -2.831 9.439 1.00 97.44 209 ASN A N 1
ATOM 1623 C CA . ASN A 1 209 ? -5.497 -3.916 9.692 1.00 97.44 209 ASN A CA 1
ATOM 1624 C C . ASN A 1 209 ? -5.044 -4.800 10.859 1.00 97.44 209 ASN A C 1
ATOM 1626 O O . ASN A 1 209 ? -5.846 -5.152 11.725 1.00 97.44 209 ASN A O 1
ATOM 1630 N N . THR A 1 210 ? -3.740 -5.083 10.932 1.00 97.25 210 THR A N 1
ATOM 1631 C CA . THR A 1 210 ? -3.137 -5.822 12.047 1.00 97.25 210 THR A CA 1
ATOM 1632 C C . THR A 1 210 ? -3.362 -5.103 13.381 1.00 97.25 210 THR A C 1
ATOM 1634 O O . THR A 1 210 ? -3.702 -5.756 14.366 1.00 97.25 210 THR A O 1
ATOM 1637 N N . MET A 1 211 ? -3.218 -3.770 13.440 1.00 96.75 211 MET A N 1
ATOM 1638 C CA . MET A 1 211 ? -3.476 -3.001 14.671 1.00 96.75 211 MET A CA 1
ATOM 1639 C C . MET A 1 211 ? -4.928 -3.093 15.124 1.00 96.75 211 MET A C 1
ATOM 1641 O O . MET A 1 211 ? -5.182 -3.317 16.308 1.00 96.75 211 MET A O 1
ATOM 1645 N N . ILE A 1 212 ? -5.868 -2.906 14.196 1.00 97.44 212 ILE A N 1
ATOM 1646 C CA . ILE A 1 212 ? -7.306 -2.921 14.490 1.00 97.44 212 ILE A CA 1
ATOM 1647 C C . ILE A 1 212 ? -7.707 -4.301 15.023 1.00 97.44 212 ILE A C 1
ATOM 1649 O O . ILE A 1 212 ? -8.319 -4.412 16.084 1.00 97.44 212 ILE A O 1
ATOM 1653 N N . ALA A 1 213 ? -7.292 -5.370 14.349 1.00 96.75 213 ALA A N 1
ATOM 1654 C CA . ALA A 1 213 ? -7.623 -6.723 14.774 1.00 96.75 213 ALA A CA 1
ATOM 1655 C C . ALA A 1 213 ? -6.941 -7.130 16.092 1.00 96.75 213 ALA A C 1
ATOM 1657 O O . ALA A 1 213 ? -7.560 -7.795 16.922 1.00 96.75 213 ALA A O 1
ATOM 1658 N N . ALA A 1 214 ? -5.700 -6.694 16.334 1.00 95.19 214 ALA A N 1
ATOM 1659 C CA . ALA A 1 214 ? -5.003 -6.971 17.590 1.00 95.19 214 ALA A CA 1
ATOM 1660 C C . ALA A 1 214 ? -5.677 -6.288 18.795 1.00 95.19 214 ALA A C 1
ATOM 1662 O O . ALA A 1 214 ? -5.801 -6.899 19.859 1.00 95.19 214 ALA A O 1
ATOM 1663 N N . ALA A 1 215 ? -6.148 -5.044 18.633 1.00 95.25 215 ALA A N 1
ATOM 1664 C CA . ALA A 1 215 ? -6.929 -4.350 19.660 1.00 95.25 215 ALA A CA 1
ATOM 1665 C C . ALA A 1 215 ? -8.269 -5.053 19.933 1.00 95.25 215 ALA A C 1
ATOM 1667 O O . ALA A 1 215 ? -8.669 -5.220 21.086 1.00 95.25 215 ALA A O 1
ATOM 1668 N N . TRP A 1 216 ? -8.950 -5.516 18.887 1.00 94.94 216 TRP A N 1
ATOM 1669 C CA . TRP A 1 216 ? -10.175 -6.296 19.035 1.00 94.94 216 TRP A CA 1
ATOM 1670 C C . TRP A 1 216 ? -9.960 -7.597 19.823 1.00 94.94 216 TRP A C 1
ATOM 1672 O O . TRP A 1 216 ? -10.707 -7.870 20.766 1.00 94.94 216 TRP A O 1
ATOM 1682 N N . GLU A 1 217 ? -8.920 -8.375 19.496 1.00 91.75 217 GLU A N 1
ATOM 1683 C CA . GLU A 1 217 ? -8.631 -9.641 20.182 1.00 91.75 217 GLU A CA 1
ATOM 1684 C C . GLU A 1 217 ? -8.398 -9.421 21.682 1.00 91.75 217 GLU A C 1
ATOM 1686 O O . GLU A 1 217 ? -9.025 -10.080 22.516 1.00 91.75 217 GLU A O 1
ATOM 1691 N N . VAL A 1 218 ? -7.530 -8.466 22.031 1.00 89.25 218 VAL A N 1
ATOM 1692 C CA . VAL A 1 218 ? -7.225 -8.143 23.433 1.00 89.25 218 VAL A CA 1
ATOM 1693 C C . VAL A 1 218 ? -8.475 -7.644 24.162 1.00 89.25 218 VAL A C 1
ATOM 1695 O O . VAL A 1 218 ? -8.761 -8.082 25.280 1.00 89.25 218 VAL A O 1
ATOM 1698 N N . GLY A 1 219 ? -9.273 -6.800 23.510 1.00 87.88 219 GLY A N 1
ATOM 1699 C CA . GLY A 1 219 ? -10.510 -6.271 24.065 1.00 87.88 219 GLY A CA 1
ATOM 1700 C C . GLY A 1 219 ? -11.600 -7.320 24.318 1.00 87.88 219 GLY A C 1
ATOM 1701 O O . GLY A 1 219 ? -12.305 -7.237 25.328 1.00 87.88 219 GLY A O 1
ATOM 1702 N N . ILE A 1 220 ? -11.747 -8.324 23.445 1.00 85.62 220 ILE A N 1
ATOM 1703 C CA . ILE A 1 220 ? -12.690 -9.439 23.651 1.00 85.62 220 ILE A CA 1
ATOM 1704 C C . ILE A 1 220 ? -12.269 -10.314 24.826 1.00 85.62 220 ILE A C 1
ATOM 1706 O O . ILE A 1 220 ? -13.115 -10.701 25.637 1.00 85.62 220 ILE A O 1
ATOM 1710 N N . VAL A 1 221 ? -10.980 -10.643 24.919 1.00 77.25 221 VAL A N 1
ATOM 1711 C CA . VAL A 1 221 ? -10.456 -11.501 25.989 1.00 77.25 221 VAL A CA 1
ATOM 1712 C C . VAL A 1 221 ? -10.729 -10.870 27.354 1.00 77.25 221 VAL A C 1
ATOM 1714 O O . VAL A 1 221 ? -11.256 -11.539 28.242 1.00 77.25 221 VAL A O 1
ATOM 1717 N N . MET A 1 222 ? -10.481 -9.567 27.488 1.00 70.94 222 MET A N 1
ATOM 1718 C CA . MET A 1 222 ? -10.749 -8.824 28.722 1.00 70.94 222 MET A CA 1
ATOM 1719 C C . MET A 1 222 ? -12.234 -8.766 29.073 1.00 70.94 222 MET A C 1
ATOM 1721 O O . MET A 1 222 ? -12.613 -8.959 30.227 1.00 70.94 222 MET A O 1
ATOM 1725 N N . GLN A 1 223 ? -13.098 -8.566 28.076 1.00 70.31 223 GLN A N 1
ATOM 1726 C CA . GLN A 1 223 ? -14.542 -8.572 28.297 1.00 70.31 223 GLN A CA 1
ATOM 1727 C C . GLN A 1 223 ? -15.035 -9.932 28.813 1.00 70.31 223 GLN A C 1
ATOM 1729 O O . GLN A 1 223 ? -15.905 -9.964 29.676 1.00 70.31 223 GLN A O 1
ATOM 1734 N N . ARG A 1 224 ? -14.470 -11.048 28.333 1.00 67.38 224 ARG A N 1
ATOM 1735 C CA . ARG A 1 224 ? -14.826 -12.397 28.807 1.00 67.38 224 ARG A CA 1
ATOM 1736 C C . ARG A 1 224 ? -14.304 -12.688 30.215 1.00 67.38 224 ARG A C 1
ATOM 1738 O O . ARG A 1 224 ? -15.027 -13.298 30.994 1.00 67.38 224 ARG A O 1
ATOM 1745 N N . MET A 1 225 ? -13.105 -12.222 30.569 1.00 59.31 225 MET A N 1
ATOM 1746 C CA . MET A 1 225 ? -12.560 -12.389 31.926 1.00 59.31 225 MET A CA 1
ATOM 1747 C C . MET A 1 225 ? -13.404 -11.674 32.992 1.00 59.31 225 MET A C 1
ATOM 1749 O O . MET A 1 225 ? -13.649 -12.244 34.052 1.00 59.31 225 MET A O 1
ATOM 1753 N N . ASN A 1 226 ? -13.928 -10.480 32.696 1.00 56.06 226 ASN A N 1
ATOM 1754 C CA . ASN A 1 226 ? -14.808 -9.760 33.626 1.00 56.06 226 ASN A CA 1
ATOM 1755 C C . ASN A 1 226 ? -16.167 -10.451 33.843 1.00 56.06 226 ASN A C 1
ATOM 1757 O O . ASN A 1 226 ? -16.772 -10.268 34.895 1.00 56.06 226 ASN A O 1
ATOM 1761 N N . VAL A 1 227 ? -16.642 -11.243 32.874 1.00 54.03 227 VAL A N 1
ATOM 1762 C CA . VAL A 1 227 ? -17.918 -11.979 32.967 1.00 54.03 227 VAL A CA 1
ATOM 1763 C C . VAL A 1 227 ? -17.760 -13.284 33.756 1.00 54.03 227 VAL A C 1
ATOM 1765 O O . VAL A 1 227 ? -18.611 -13.601 34.583 1.00 54.03 227 VAL A O 1
ATOM 1768 N N . ILE A 1 228 ? -16.652 -14.011 33.562 1.00 52.44 228 ILE A N 1
ATOM 1769 C CA . ILE A 1 228 ? -16.389 -15.298 34.239 1.00 52.44 228 ILE A CA 1
ATOM 1770 C C . ILE A 1 228 ? -16.198 -15.123 35.758 1.00 52.44 228 ILE A C 1
ATOM 1772 O O . ILE A 1 228 ? -16.481 -16.040 36.521 1.00 52.44 228 ILE A O 1
ATOM 1776 N N . ASN A 1 229 ? -15.803 -13.933 36.221 1.00 45.56 229 ASN A N 1
ATOM 1777 C CA . ASN A 1 229 ? -15.715 -13.639 37.655 1.00 45.56 229 ASN A CA 1
ATOM 1778 C C . ASN A 1 229 ? -17.076 -13.531 38.369 1.00 45.56 229 ASN A C 1
ATOM 1780 O O . ASN A 1 229 ? -17.077 -13.464 39.595 1.00 45.56 229 ASN A O 1
ATOM 1784 N N . TYR A 1 230 ? -18.213 -13.517 37.656 1.00 40.00 230 TYR A N 1
ATOM 1785 C CA . TYR A 1 230 ? -19.522 -13.303 38.285 1.00 40.00 230 TYR A CA 1
ATOM 1786 C C . TYR A 1 230 ? -20.547 -14.428 38.146 1.00 40.00 230 TYR A C 1
ATOM 1788 O O . TYR A 1 230 ? -21.457 -14.453 38.962 1.00 40.00 230 TYR A O 1
ATOM 1796 N N . HIS A 1 231 ? -20.428 -15.385 37.225 1.00 45.84 231 HIS A N 1
ATOM 1797 C CA . HIS A 1 231 ? -21.369 -16.510 37.162 1.00 45.84 231 HIS A CA 1
ATOM 1798 C C . HIS A 1 231 ? -20.747 -17.719 36.435 1.00 45.84 231 HIS A C 1
ATOM 1800 O O . HIS A 1 231 ? -20.172 -17.574 35.363 1.00 45.84 231 HIS A O 1
ATOM 1806 N N . GLU A 1 232 ? -20.931 -18.908 37.021 1.00 44.00 232 GLU A N 1
ATOM 1807 C CA . GLU A 1 232 ? -20.740 -20.252 36.438 1.00 44.00 232 GLU A CA 1
ATOM 1808 C C . GLU A 1 232 ? -19.328 -20.868 36.373 1.00 44.00 232 GLU A C 1
ATOM 1810 O O . GLU A 1 232 ? -18.641 -20.880 35.355 1.00 44.00 232 GLU A O 1
ATOM 1815 N N . LEU A 1 233 ? -18.987 -21.583 37.450 1.00 44.47 233 LEU A N 1
ATOM 1816 C CA . LEU A 1 233 ? -17.961 -22.636 37.497 1.00 44.47 233 LEU A CA 1
ATOM 1817 C C . LEU A 1 233 ? -18.512 -24.039 37.127 1.00 44.47 233 LEU A C 1
ATOM 1819 O O . LEU A 1 233 ? -17.902 -25.047 37.468 1.00 44.47 233 LEU A O 1
ATOM 1823 N N . GLY A 1 234 ? -19.670 -24.129 36.456 1.00 43.00 234 GLY A N 1
ATOM 1824 C CA . GLY A 1 234 ? -20.430 -25.384 36.340 1.00 43.00 234 GLY A CA 1
ATOM 1825 C C . GLY A 1 234 ? -20.319 -26.180 35.031 1.00 43.00 234 GLY A C 1
ATOM 1826 O O . GLY A 1 234 ? -20.297 -27.403 35.090 1.00 43.00 234 GLY A O 1
ATOM 1827 N N . HIS A 1 235 ? -20.278 -25.553 33.847 1.00 44.72 235 HIS A N 1
ATOM 1828 C CA . HIS A 1 235 ? -20.579 -26.286 32.599 1.00 44.72 235 HIS A CA 1
ATOM 1829 C C . HIS A 1 235 ? -19.886 -25.741 31.333 1.00 44.72 235 HIS A C 1
ATOM 1831 O O . HIS A 1 235 ? -20.544 -25.344 30.375 1.00 44.72 235 HIS A O 1
ATOM 1837 N N . LEU A 1 236 ? -18.550 -25.763 31.262 1.00 42.44 236 LEU A N 1
ATOM 1838 C CA . LEU A 1 236 ? -17.827 -25.437 30.020 1.00 42.44 236 LEU A CA 1
ATOM 1839 C C . LEU A 1 236 ? -16.856 -26.547 29.592 1.00 42.44 236 LEU A C 1
ATOM 1841 O O . LEU A 1 236 ? -16.114 -27.103 30.396 1.00 42.44 236 LEU A O 1
ATOM 1845 N N . ASN A 1 237 ? -16.888 -26.851 28.288 1.00 42.84 237 ASN A N 1
ATOM 1846 C CA . ASN A 1 237 ? -16.139 -27.907 27.600 1.00 42.84 237 ASN A CA 1
ATOM 1847 C C . ASN A 1 237 ? -14.656 -27.991 28.015 1.00 42.84 237 ASN A C 1
ATOM 1849 O O . ASN A 1 237 ? -13.912 -27.011 27.935 1.00 42.84 237 ASN A O 1
ATOM 1853 N N . VAL A 1 238 ? -14.202 -29.205 28.347 1.00 45.53 238 VAL A N 1
ATOM 1854 C CA . VAL A 1 238 ? -12.858 -29.519 28.876 1.00 45.53 238 VAL A CA 1
ATOM 1855 C C . VAL A 1 238 ? -11.713 -29.052 27.957 1.00 45.53 238 VAL A C 1
ATOM 1857 O O . VAL A 1 238 ? -10.669 -28.618 28.443 1.00 45.53 238 VAL A O 1
ATOM 1860 N N . LEU A 1 239 ? -11.911 -29.039 26.632 1.00 47.66 239 LEU A N 1
ATOM 1861 C CA . LEU A 1 239 ? -10.919 -28.530 25.668 1.00 47.66 239 LEU A CA 1
ATOM 1862 C C . LEU A 1 239 ? -10.781 -26.998 25.694 1.00 47.66 239 LEU A C 1
ATOM 1864 O O . LEU A 1 239 ? -9.674 -26.471 25.579 1.00 47.66 239 LEU A O 1
ATOM 1868 N N . PHE A 1 240 ? -11.884 -26.277 25.910 1.00 45.41 240 PHE A N 1
ATOM 1869 C CA . PHE A 1 240 ? -11.873 -24.821 26.058 1.00 45.41 240 PHE A CA 1
ATOM 1870 C C . PHE A 1 240 ? -11.269 -24.419 27.410 1.00 45.41 240 PHE A C 1
ATOM 1872 O O . PHE A 1 240 ? -10.483 -23.478 27.478 1.00 45.41 240 PHE A O 1
ATOM 1879 N N . PHE A 1 241 ? -11.558 -25.184 28.468 1.00 43.09 241 PHE A N 1
ATOM 1880 C CA . PHE A 1 241 ? -11.030 -24.964 29.817 1.00 43.09 241 PHE A CA 1
ATOM 1881 C C . PHE A 1 241 ? -9.524 -25.260 29.922 1.00 43.09 241 PHE A C 1
ATOM 1883 O O . PHE A 1 241 ? -8.793 -24.506 30.557 1.00 43.09 241 PHE A O 1
ATOM 1890 N N . SER A 1 242 ? -9.026 -26.293 29.233 1.00 43.22 242 SER A N 1
ATOM 1891 C CA . SER A 1 242 ? -7.591 -26.610 29.139 1.00 43.22 242 SER A CA 1
ATOM 1892 C C . SER A 1 242 ? -6.792 -25.509 28.424 1.00 43.22 242 SER A C 1
ATOM 1894 O O . SER A 1 242 ? -5.746 -25.076 28.915 1.00 43.22 242 SER A O 1
ATOM 1896 N N . TYR A 1 243 ? -7.312 -24.976 27.310 1.00 49.81 243 TYR A N 1
ATOM 1897 C CA . TYR A 1 243 ? -6.688 -23.852 26.605 1.00 49.81 243 TYR A CA 1
ATOM 1898 C C . TYR A 1 243 ? -6.804 -22.541 27.396 1.00 49.81 243 TYR A C 1
ATOM 1900 O O . TYR A 1 243 ? -5.837 -21.788 27.472 1.00 49.81 243 TYR A O 1
ATOM 1908 N N . PHE A 1 244 ? -7.946 -22.286 28.045 1.00 45.62 244 PHE A N 1
ATOM 1909 C CA . PHE A 1 244 ? -8.149 -21.140 28.935 1.00 45.62 244 PHE A CA 1
ATOM 1910 C C . PHE A 1 244 ? -7.215 -21.191 30.147 1.00 45.62 244 PHE A C 1
ATOM 1912 O O . PHE A 1 244 ? -6.650 -20.167 30.499 1.00 45.62 244 PHE A O 1
ATOM 1919 N N . LEU A 1 245 ? -6.953 -22.365 30.729 1.00 42.12 245 LEU A N 1
ATOM 1920 C CA . LEU A 1 245 ? -5.957 -22.545 31.788 1.00 42.12 245 LEU A CA 1
ATOM 1921 C C . LEU A 1 245 ? -4.517 -22.439 31.273 1.00 42.12 245 LEU A C 1
ATOM 1923 O O . LEU A 1 245 ? -3.678 -21.926 32.003 1.00 42.12 245 LEU A O 1
ATOM 1927 N N . SER A 1 246 ? -4.197 -22.858 30.042 1.00 46.75 246 SER A N 1
ATOM 1928 C CA . SER A 1 246 ? -2.847 -22.663 29.474 1.00 46.75 246 SER A CA 1
ATOM 1929 C C . SER A 1 246 ? -2.579 -21.196 29.105 1.00 46.75 246 SER A C 1
ATOM 1931 O O . SER A 1 246 ? -1.470 -20.693 29.304 1.00 46.75 246 SER A O 1
ATOM 1933 N N . PHE A 1 247 ? -3.616 -20.488 28.649 1.00 45.81 247 PHE A N 1
ATOM 1934 C CA . PHE A 1 247 ? -3.604 -19.055 28.382 1.00 45.81 247 PHE A CA 1
ATOM 1935 C C . PHE A 1 247 ? -3.574 -18.259 29.693 1.00 45.81 247 PHE A C 1
ATOM 1937 O O . PHE A 1 247 ? -2.668 -17.459 29.880 1.00 45.81 247 PHE A O 1
ATOM 1944 N N . SER A 1 248 ? -4.454 -18.561 30.653 1.00 42.34 248 SER A N 1
ATOM 1945 C CA . SER A 1 248 ? -4.544 -17.918 31.972 1.00 42.34 248 SER A CA 1
ATOM 1946 C C . SER A 1 248 ? -3.346 -18.214 32.880 1.00 42.34 248 SER A C 1
ATOM 1948 O O . SER A 1 248 ? -2.965 -17.339 33.647 1.00 42.34 248 SER A O 1
ATOM 1950 N N . ARG A 1 249 ? -2.703 -19.393 32.792 1.00 39.91 249 ARG A N 1
ATOM 1951 C CA . ARG A 1 249 ? -1.439 -19.677 33.509 1.00 39.91 249 ARG A CA 1
ATOM 1952 C C . ARG A 1 249 ? -0.228 -18.972 32.883 1.00 39.91 249 ARG A C 1
ATOM 1954 O O . ARG A 1 249 ? 0.794 -18.851 33.551 1.00 39.91 249 ARG A O 1
ATOM 1961 N N . ARG A 1 250 ? -0.313 -18.503 31.628 1.00 41.19 250 ARG A N 1
ATOM 1962 C CA . ARG A 1 250 ? 0.733 -17.688 30.967 1.00 41.19 250 ARG A CA 1
ATOM 1963 C C . ARG A 1 250 ? 0.453 -16.187 31.010 1.00 41.19 250 ARG A C 1
ATOM 1965 O O . ARG A 1 250 ? 1.399 -15.405 30.988 1.00 41.19 250 ARG A O 1
ATOM 1972 N N . THR A 1 251 ? -0.809 -15.780 31.096 1.00 41.41 251 THR A N 1
ATOM 1973 C CA . THR A 1 251 ? -1.232 -14.398 31.313 1.00 41.41 251 THR A CA 1
ATOM 1974 C C . THR A 1 251 ? -1.559 -14.192 32.788 1.00 41.41 251 THR A C 1
ATOM 1976 O O . THR A 1 251 ? -2.716 -14.012 33.162 1.00 41.41 251 THR A O 1
ATOM 1979 N N . ASN A 1 252 ? -0.528 -14.127 33.634 1.00 40.81 252 ASN A N 1
ATOM 1980 C CA . ASN A 1 252 ? -0.617 -13.135 34.703 1.00 40.81 252 ASN A CA 1
ATOM 1981 C C . ASN A 1 252 ? -0.912 -11.805 33.996 1.00 40.81 252 ASN A C 1
ATOM 1983 O O . ASN A 1 252 ? -0.228 -11.481 33.022 1.00 40.81 252 ASN A O 1
ATOM 1987 N N . ALA A 1 253 ? -1.952 -11.090 34.420 1.00 43.91 253 ALA A N 1
ATOM 1988 C CA . ALA A 1 253 ? -2.495 -9.872 33.804 1.00 43.91 253 ALA A CA 1
ATOM 1989 C C . ALA A 1 253 ? -1.518 -8.669 33.765 1.00 43.91 253 ALA A C 1
ATOM 1991 O O . ALA A 1 253 ? -1.934 -7.523 33.667 1.00 43.91 253 ALA A O 1
ATOM 1992 N N . THR A 1 254 ? -0.214 -8.929 33.837 1.00 51.06 254 THR A N 1
ATOM 1993 C CA . THR A 1 254 ? 0.867 -7.978 34.062 1.00 51.06 254 THR A CA 1
ATOM 1994 C C . THR A 1 254 ? 1.749 -7.748 32.834 1.00 51.06 254 THR A C 1
ATOM 1996 O O . THR A 1 254 ? 2.679 -6.958 32.927 1.00 51.06 254 THR A O 1
ATOM 1999 N N . LYS A 1 255 ? 1.525 -8.424 31.689 1.00 63.50 255 LYS A N 1
ATOM 2000 C CA . LYS A 1 255 ? 2.384 -8.286 30.490 1.00 63.50 255 LYS A CA 1
ATOM 2001 C C . LYS A 1 255 ? 1.602 -7.997 29.198 1.00 63.50 255 LYS A C 1
ATOM 2003 O O . LYS A 1 255 ? 0.585 -8.645 28.953 1.00 63.50 255 LYS A O 1
ATOM 2008 N N . PRO A 1 256 ? 2.096 -7.088 28.330 1.00 74.88 256 PRO A N 1
ATOM 2009 C CA . PRO A 1 256 ? 1.471 -6.758 27.054 1.00 74.88 256 PRO A CA 1
ATOM 2010 C C . PRO A 1 256 ? 1.479 -7.958 26.109 1.00 74.88 256 PRO A C 1
ATOM 2012 O O . PRO A 1 256 ? 2.453 -8.713 26.023 1.00 74.88 256 PRO A O 1
ATOM 2015 N N . VAL A 1 257 ? 0.405 -8.095 25.338 1.00 84.56 257 VAL A N 1
ATOM 2016 C CA . VAL A 1 257 ? 0.271 -9.133 24.320 1.00 84.56 257 VAL A CA 1
ATOM 2017 C C . VAL A 1 257 ? 1.010 -8.691 23.061 1.00 84.56 257 VAL A C 1
ATOM 2019 O O . VAL A 1 257 ? 0.640 -7.703 22.434 1.00 84.56 257 VAL A O 1
ATOM 2022 N N . VAL A 1 258 ? 2.069 -9.412 22.686 1.00 86.31 258 VAL A N 1
ATOM 2023 C CA . VAL A 1 258 ? 2.932 -9.042 21.553 1.00 86.31 258 VAL A CA 1
ATOM 2024 C C . VAL A 1 258 ? 2.474 -9.710 20.257 1.00 86.31 258 VAL A C 1
ATOM 2026 O O . VAL A 1 258 ? 2.388 -10.938 20.192 1.00 86.31 258 VAL A O 1
ATOM 2029 N N . TYR A 1 259 ? 2.260 -8.905 19.217 1.00 90.94 259 TYR A N 1
ATOM 2030 C CA . TYR A 1 259 ? 1.952 -9.321 17.848 1.00 90.94 259 TYR A CA 1
ATOM 2031 C C . TYR A 1 259 ? 3.093 -8.897 16.926 1.00 90.94 259 TYR A C 1
ATOM 2033 O O . TYR A 1 259 ? 3.336 -7.707 16.752 1.00 90.94 259 TYR A O 1
ATOM 2041 N N . ASN A 1 260 ? 3.795 -9.855 16.327 1.00 92.00 260 ASN A N 1
ATOM 2042 C CA . ASN A 1 260 ? 4.804 -9.564 15.311 1.00 92.00 260 ASN A CA 1
ATOM 2043 C C . ASN A 1 260 ? 4.149 -9.642 13.934 1.00 92.00 260 ASN A C 1
ATOM 2045 O O . ASN A 1 260 ? 3.707 -10.718 13.533 1.00 92.00 260 ASN A O 1
ATOM 2049 N N . ALA A 1 261 ? 4.056 -8.508 13.246 1.00 93.19 261 ALA A N 1
ATOM 2050 C CA . ALA A 1 261 ? 3.317 -8.389 11.999 1.00 93.19 261 ALA A CA 1
ATOM 2051 C C . ALA A 1 261 ? 3.947 -9.202 10.851 1.00 93.19 261 ALA A C 1
ATOM 2053 O O . ALA A 1 261 ? 5.131 -9.564 10.882 1.00 93.19 261 ALA A O 1
ATOM 2054 N N . SER A 1 262 ? 3.125 -9.493 9.841 1.00 93.06 262 SER A N 1
ATOM 2055 C CA . SER A 1 262 ? 3.532 -10.178 8.613 1.00 93.06 262 SER A CA 1
ATOM 2056 C C . SER A 1 262 ? 4.560 -9.360 7.818 1.00 93.06 262 SER A C 1
ATOM 2058 O O . SER A 1 262 ? 4.744 -8.163 8.035 1.00 93.06 262 SER A O 1
ATOM 2060 N N . GLN A 1 263 ? 5.269 -10.032 6.915 1.00 91.62 263 GLN A N 1
ATOM 2061 C CA . GLN A 1 263 ? 6.222 -9.424 5.983 1.00 91.62 263 GLN A CA 1
ATOM 2062 C C . GLN A 1 263 ? 5.805 -9.750 4.544 1.00 91.62 263 GLN A C 1
ATOM 2064 O O . GLN A 1 263 ? 5.020 -10.673 4.336 1.00 91.62 263 GLN A O 1
ATOM 2069 N N . LEU A 1 264 ? 6.369 -9.047 3.559 1.00 89.38 264 LEU A N 1
ATOM 2070 C CA . LEU A 1 264 ? 6.086 -9.231 2.125 1.00 89.38 264 LEU A CA 1
ATOM 2071 C C . LEU A 1 264 ? 6.310 -10.654 1.591 1.00 89.38 264 LEU A C 1
ATOM 2073 O O . LEU A 1 264 ? 5.710 -11.014 0.587 1.00 89.38 264 LEU A O 1
ATOM 2077 N N . GLY A 1 265 ? 7.161 -11.452 2.243 1.00 90.31 265 GLY A N 1
ATOM 2078 C CA . GLY A 1 265 ? 7.390 -12.850 1.860 1.00 90.31 265 GLY A CA 1
ATOM 2079 C C . GLY A 1 265 ? 8.378 -13.048 0.704 1.00 90.31 265 GLY A C 1
ATOM 2080 O O . GLY A 1 265 ? 8.405 -14.122 0.117 1.00 90.31 265 GLY A O 1
ATOM 2081 N N . CYS A 1 266 ? 9.209 -12.049 0.387 1.00 92.94 266 CYS A N 1
ATOM 2082 C CA . CYS A 1 266 ? 10.270 -12.135 -0.626 1.00 92.94 266 CYS A CA 1
ATOM 2083 C C . CYS A 1 266 ? 11.651 -11.782 -0.046 1.00 92.94 266 CYS A C 1
ATOM 2085 O O . CYS A 1 266 ? 11.749 -11.302 1.084 1.00 92.94 266 CYS A O 1
ATOM 2087 N N . THR A 1 267 ? 12.727 -11.992 -0.810 1.00 95.06 267 THR A N 1
ATOM 2088 C CA . THR A 1 267 ? 14.083 -11.526 -0.458 1.00 95.06 267 THR A CA 1
ATOM 2089 C C . THR A 1 267 ? 14.337 -10.110 -0.977 1.00 95.06 267 THR A C 1
ATOM 2091 O O . THR A 1 267 ? 13.604 -9.604 -1.835 1.00 95.06 267 THR A O 1
ATOM 2094 N N . TRP A 1 268 ? 15.384 -9.451 -0.473 1.00 93.94 268 TRP A N 1
ATOM 2095 C CA . TRP A 1 268 ? 15.828 -8.161 -1.013 1.00 93.94 268 TRP A CA 1
ATOM 2096 C C . TRP A 1 268 ? 16.245 -8.269 -2.488 1.00 93.94 268 TRP A C 1
ATOM 2098 O O . TRP A 1 268 ? 15.934 -7.372 -3.268 1.00 93.94 268 TRP A O 1
ATOM 2108 N N . ASP A 1 269 ? 16.895 -9.365 -2.889 1.00 91.88 269 ASP A N 1
ATOM 2109 C CA . ASP A 1 269 ? 17.279 -9.642 -4.278 1.00 91.88 269 ASP A CA 1
ATOM 2110 C C . ASP A 1 269 ? 16.060 -9.731 -5.209 1.00 91.88 269 ASP A C 1
ATOM 2112 O O . ASP A 1 269 ? 16.022 -9.062 -6.244 1.00 91.88 269 ASP A O 1
ATOM 2116 N N . ASP A 1 270 ? 15.031 -10.491 -4.821 1.00 91.19 270 ASP A N 1
ATOM 2117 C CA . ASP A 1 270 ? 13.789 -10.596 -5.596 1.00 91.19 270 ASP A CA 1
ATOM 2118 C C . ASP A 1 270 ? 13.102 -9.226 -5.733 1.00 91.19 270 ASP A C 1
ATOM 2120 O O . ASP A 1 270 ? 12.706 -8.814 -6.829 1.00 91.19 270 ASP A O 1
ATOM 2124 N N . LEU A 1 271 ? 13.059 -8.455 -4.641 1.00 91.88 271 LEU A N 1
ATOM 2125 C CA . LEU A 1 271 ? 12.505 -7.103 -4.643 1.00 91.88 271 LEU A CA 1
ATOM 2126 C C . LEU A 1 271 ? 13.281 -6.157 -5.579 1.00 91.88 271 LEU A C 1
ATOM 2128 O O . LEU A 1 271 ? 12.668 -5.387 -6.320 1.00 91.88 271 LEU A O 1
ATOM 2132 N N . ILE A 1 272 ? 14.617 -6.230 -5.595 1.00 89.75 272 ILE A N 1
ATOM 2133 C CA . ILE A 1 272 ? 15.486 -5.418 -6.466 1.00 89.75 272 ILE A CA 1
ATOM 2134 C C . ILE A 1 272 ? 15.353 -5.829 -7.941 1.00 89.75 272 ILE A C 1
ATOM 2136 O O . ILE A 1 272 ? 15.353 -4.982 -8.841 1.00 89.75 272 ILE A O 1
ATOM 2140 N N . LYS A 1 273 ? 15.211 -7.125 -8.233 1.00 86.25 273 LYS A N 1
ATOM 2141 C CA . LYS A 1 273 ? 14.966 -7.610 -9.601 1.00 86.25 273 LYS A CA 1
ATOM 2142 C C . LYS A 1 273 ? 13.640 -7.079 -10.143 1.00 86.25 273 LYS A C 1
ATOM 2144 O O . LYS A 1 273 ? 13.589 -6.598 -11.278 1.00 86.25 273 LYS A O 1
ATOM 2149 N N . LYS A 1 274 ? 12.587 -7.093 -9.323 1.00 83.94 274 LYS A N 1
ATOM 2150 C CA . LYS A 1 274 ? 11.264 -6.552 -9.676 1.00 83.94 274 LYS A CA 1
ATOM 2151 C C . LYS A 1 274 ? 11.279 -5.022 -9.781 1.00 83.94 274 LYS A C 1
ATOM 2153 O O . LYS A 1 274 ? 10.723 -4.473 -10.736 1.00 83.94 274 LYS A O 1
ATOM 2158 N N . SER A 1 275 ? 12.014 -4.324 -8.908 1.00 84.06 275 SER A N 1
ATOM 2159 C CA . SER A 1 275 ? 12.182 -2.862 -8.987 1.00 84.06 275 SER A CA 1
ATOM 2160 C C . SER A 1 275 ? 12.863 -2.407 -10.274 1.00 84.06 275 SER A C 1
ATOM 2162 O O . SER A 1 275 ? 12.510 -1.359 -10.821 1.00 84.06 275 SER A O 1
ATOM 2164 N N . ARG A 1 276 ? 13.785 -3.204 -10.834 1.00 78.81 276 ARG A N 1
ATOM 2165 C CA . ARG A 1 276 ? 14.434 -2.911 -12.124 1.00 78.81 276 ARG A CA 1
ATOM 2166 C C . ARG A 1 276 ? 13.430 -2.794 -13.270 1.00 78.81 276 ARG A C 1
ATOM 2168 O O . ARG A 1 276 ? 13.527 -1.857 -14.060 1.00 78.81 276 ARG A O 1
ATOM 2175 N N . ARG A 1 277 ? 12.452 -3.701 -13.341 1.00 72.62 277 ARG A N 1
ATOM 2176 C CA . ARG A 1 277 ? 11.388 -3.657 -14.358 1.00 72.62 277 ARG A CA 1
ATOM 2177 C C . ARG A 1 277 ? 10.463 -2.465 -14.132 1.00 72.62 277 ARG A C 1
ATOM 2179 O O . ARG A 1 277 ? 10.184 -1.714 -15.065 1.00 72.62 277 ARG A O 1
ATOM 2186 N N . ALA A 1 278 ? 10.049 -2.246 -12.884 1.00 69.44 278 ALA A N 1
ATOM 2187 C CA . ALA A 1 278 ? 9.147 -1.153 -12.539 1.00 69.44 278 ALA A CA 1
ATOM 2188 C C . ALA A 1 278 ? 9.744 0.225 -12.825 1.00 69.44 278 ALA A C 1
ATOM 2190 O O . ALA A 1 278 ? 9.074 1.078 -13.396 1.00 69.44 278 ALA A O 1
ATOM 2191 N N . SER A 1 279 ? 11.021 0.422 -12.519 1.00 70.81 279 SER A N 1
ATOM 2192 C CA . SER A 1 279 ? 11.720 1.684 -12.770 1.00 70.81 279 SER A CA 1
ATOM 2193 C C . SER A 1 279 ? 12.106 1.896 -14.236 1.00 70.81 279 SER A C 1
ATOM 2195 O O . SER A 1 279 ? 12.312 3.031 -14.648 1.00 70.81 279 SER A O 1
ATOM 2197 N N . SER A 1 280 ? 12.166 0.845 -15.063 1.00 70.25 280 SER A N 1
ATOM 2198 C CA . SER A 1 280 ? 12.237 1.013 -16.525 1.00 70.25 280 SER A CA 1
ATOM 2199 C C . SER A 1 280 ? 10.949 1.626 -17.090 1.00 70.25 280 SER A C 1
ATOM 2201 O O . SER A 1 280 ? 10.986 2.371 -18.065 1.00 70.25 280 SER A O 1
ATOM 2203 N N . LYS A 1 281 ? 9.810 1.296 -16.480 1.00 68.94 281 LYS A N 1
ATOM 2204 C CA . LYS A 1 281 ? 8.459 1.741 -16.853 1.00 68.94 281 LYS A CA 1
ATOM 2205 C C . LYS A 1 281 ? 8.105 3.099 -16.238 1.00 68.94 281 LYS A C 1
ATOM 2207 O O . LYS A 1 281 ? 7.533 3.960 -16.905 1.00 68.94 281 LYS A O 1
ATOM 2212 N N . PHE A 1 282 ? 8.480 3.305 -14.979 1.00 74.25 282 PHE A N 1
ATOM 2213 C CA . PHE A 1 282 ? 8.298 4.540 -14.220 1.00 74.25 282 PHE A CA 1
ATOM 2214 C C . PHE A 1 282 ? 9.654 5.010 -13.674 1.00 74.25 282 PHE A C 1
ATOM 2216 O O . PHE A 1 282 ? 9.983 4.727 -12.521 1.00 74.25 282 PHE A O 1
ATOM 2223 N N . PRO A 1 283 ? 10.467 5.691 -14.499 1.00 75.06 283 PRO A N 1
ATOM 2224 C CA . PRO A 1 283 ? 11.786 6.145 -14.078 1.00 75.06 283 PRO A CA 1
ATOM 2225 C C . PRO A 1 283 ? 11.681 7.198 -12.976 1.00 75.06 283 PRO A C 1
ATOM 2227 O O . PRO A 1 283 ? 10.794 8.053 -13.007 1.00 75.06 283 PRO A O 1
ATOM 2230 N N . TYR A 1 284 ? 12.609 7.126 -12.024 1.00 77.50 284 TYR A N 1
ATOM 2231 C CA . TYR A 1 284 ? 12.795 8.104 -10.955 1.00 77.50 284 TYR A CA 1
ATOM 2232 C C . TYR A 1 284 ? 13.982 9.022 -11.311 1.00 77.50 284 TYR A C 1
ATOM 2234 O O . TYR A 1 284 ? 14.916 8.546 -11.959 1.00 77.50 284 TYR A O 1
ATOM 2242 N N . PRO A 1 285 ? 13.968 10.323 -10.955 1.00 75.62 285 PRO A N 1
ATOM 2243 C CA . PRO A 1 285 ? 14.974 11.283 -11.412 1.00 75.62 285 PRO A CA 1
ATOM 2244 C C . PRO A 1 285 ? 16.293 11.188 -10.626 1.00 75.62 285 PRO A C 1
ATOM 2246 O O . PRO A 1 285 ? 16.726 12.157 -10.009 1.00 75.62 285 PRO A O 1
ATOM 2249 N N . THR A 1 286 ? 16.951 10.032 -10.654 1.00 74.19 286 THR A N 1
ATOM 2250 C CA . THR A 1 286 ? 18.272 9.806 -10.049 1.00 74.19 286 THR A CA 1
ATOM 2251 C C . THR A 1 286 ? 19.146 8.971 -10.974 1.00 74.19 286 THR A C 1
ATOM 2253 O O . THR A 1 286 ? 18.623 8.251 -11.815 1.00 74.19 286 THR A O 1
ATOM 2256 N N . PHE A 1 287 ? 20.468 9.028 -10.783 1.00 71.50 287 PHE A N 1
ATOM 2257 C CA . PHE A 1 287 ? 21.435 8.139 -11.450 1.00 71.50 287 PHE A CA 1
ATOM 2258 C C . PHE A 1 287 ? 21.547 6.745 -10.808 1.00 71.50 287 PHE A C 1
ATOM 2260 O O . PHE A 1 287 ? 22.324 5.902 -11.253 1.00 71.50 287 PHE A O 1
ATOM 2267 N N . GLY A 1 288 ? 20.705 6.470 -9.810 1.00 61.72 288 GLY A N 1
ATOM 2268 C CA . GLY A 1 288 ? 20.704 5.257 -9.009 1.00 61.72 288 GLY A CA 1
ATOM 2269 C C . GLY A 1 288 ? 20.789 3.963 -9.815 1.00 61.72 288 GLY A C 1
ATOM 2270 O O . GLY A 1 288 ? 19.855 3.583 -10.523 1.00 61.72 288 GLY A O 1
ATOM 2271 N N . ILE A 1 289 ? 21.895 3.234 -9.666 1.00 68.69 289 ILE A N 1
ATOM 2272 C CA . ILE A 1 289 ? 21.986 1.863 -10.168 1.00 68.69 289 ILE A CA 1
ATOM 2273 C C . ILE A 1 289 ? 21.257 0.943 -9.196 1.00 68.69 289 ILE A C 1
ATOM 2275 O O . ILE A 1 289 ? 21.414 1.022 -7.980 1.00 68.69 289 ILE A O 1
ATOM 2279 N N . ARG A 1 290 ? 20.440 0.041 -9.743 1.00 75.44 290 ARG A N 1
ATOM 2280 C CA . ARG A 1 290 ? 19.657 -0.899 -8.937 1.00 75.44 290 ARG A CA 1
ATOM 2281 C C . ARG A 1 290 ? 20.547 -2.037 -8.468 1.00 75.44 290 ARG A C 1
ATOM 2283 O O . ARG A 1 290 ? 21.015 -2.832 -9.288 1.00 75.44 290 ARG A O 1
ATOM 2290 N N . GLY A 1 291 ? 20.714 -2.149 -7.162 1.00 83.06 291 GLY A N 1
ATOM 2291 C CA . GLY A 1 291 ? 21.470 -3.232 -6.563 1.00 83.06 291 GLY A CA 1
ATOM 2292 C C . GLY A 1 291 ? 21.641 -3.051 -5.068 1.00 83.06 291 GLY A C 1
ATOM 2293 O O . GLY A 1 291 ? 21.229 -2.045 -4.484 1.00 83.06 291 GLY A O 1
ATOM 2294 N N . MET A 1 292 ? 22.239 -4.066 -4.463 1.00 90.31 292 MET A N 1
ATOM 2295 C CA . MET A 1 292 ? 22.607 -4.065 -3.063 1.00 90.31 292 MET A CA 1
ATOM 2296 C C . MET A 1 292 ? 23.926 -4.815 -2.894 1.00 90.31 292 MET A C 1
ATOM 2298 O O . MET A 1 292 ? 24.170 -5.793 -3.597 1.00 90.31 292 MET A O 1
ATOM 2302 N N . THR A 1 293 ? 24.784 -4.350 -1.988 1.00 91.81 293 THR A N 1
ATOM 2303 C CA . THR A 1 293 ? 26.002 -5.073 -1.601 1.00 91.81 293 THR A CA 1
ATOM 2304 C C . THR A 1 293 ? 26.251 -4.955 -0.106 1.00 91.81 293 THR A C 1
ATOM 2306 O O . THR A 1 293 ? 25.960 -3.925 0.505 1.00 91.81 293 THR A O 1
ATOM 2309 N N . SER A 1 294 ? 26.802 -6.012 0.480 1.00 92.06 294 SER A N 1
ATOM 2310 C CA . SER A 1 294 ? 27.223 -6.060 1.880 1.00 92.06 294 SER A CA 1
ATOM 2311 C C . SER A 1 294 ? 28.677 -5.617 2.062 1.00 92.06 294 SER A C 1
ATOM 2313 O O . SER A 1 294 ? 29.122 -5.419 3.188 1.00 92.06 294 SER A O 1
ATOM 2315 N N . ILE A 1 295 ? 29.421 -5.443 0.963 1.00 93.00 295 ILE A N 1
ATOM 2316 C CA . ILE A 1 295 ? 30.834 -5.061 0.972 1.00 93.00 295 ILE A CA 1
ATOM 2317 C C . ILE A 1 295 ? 30.938 -3.534 1.021 1.00 93.00 295 ILE A C 1
ATOM 2319 O O . ILE A 1 295 ? 30.694 -2.853 0.026 1.00 93.00 295 ILE A O 1
ATOM 2323 N N . GLU A 1 296 ? 31.320 -2.983 2.173 1.00 92.12 296 GLU A N 1
ATOM 2324 C CA . GLU A 1 296 ? 31.325 -1.531 2.407 1.00 92.12 296 GLU A CA 1
ATOM 2325 C C . GLU A 1 296 ? 32.228 -0.721 1.456 1.00 92.12 296 GLU A C 1
ATOM 2327 O O . GLU A 1 296 ? 31.745 0.283 0.924 1.00 92.12 296 GLU A O 1
ATOM 2332 N N . PRO A 1 297 ? 33.472 -1.137 1.142 1.00 94.44 297 PRO A N 1
ATOM 2333 C CA . PRO A 1 297 ? 34.289 -0.416 0.164 1.00 94.44 297 PRO A CA 1
ATOM 2334 C C . PRO A 1 297 ? 33.656 -0.390 -1.231 1.00 94.44 297 PRO A C 1
ATOM 2336 O O . PRO A 1 297 ? 33.589 0.659 -1.868 1.00 94.44 297 PRO A O 1
ATOM 2339 N N . LEU A 1 298 ? 33.133 -1.533 -1.689 1.00 91.75 298 LEU A N 1
ATOM 2340 C CA . LEU A 1 298 ? 32.470 -1.644 -2.989 1.00 91.75 298 LEU A CA 1
ATOM 2341 C C . LEU A 1 298 ? 31.204 -0.782 -3.040 1.00 91.75 298 LEU A C 1
ATOM 2343 O O . LEU A 1 298 ? 30.972 -0.102 -4.034 1.00 91.75 298 LEU A O 1
ATOM 2347 N N . TYR A 1 299 ? 30.414 -0.773 -1.964 1.00 91.56 299 TYR A N 1
ATOM 2348 C CA . TYR A 1 299 ? 29.241 0.089 -1.837 1.00 91.56 299 TYR A CA 1
ATOM 2349 C C . TYR A 1 299 ? 29.601 1.562 -2.071 1.00 91.56 299 TYR A C 1
ATOM 2351 O O . TYR A 1 299 ? 28.980 2.213 -2.908 1.00 91.56 299 TYR A O 1
ATOM 2359 N N . TRP A 1 300 ? 30.629 2.078 -1.389 1.00 93.56 300 TRP A N 1
ATOM 2360 C CA . TRP A 1 300 ? 31.040 3.476 -1.539 1.00 93.56 300 TRP A CA 1
ATOM 2361 C C . TRP A 1 300 ? 31.609 3.788 -2.922 1.00 93.56 300 TRP A C 1
ATOM 2363 O O . TRP A 1 300 ? 31.281 4.836 -3.472 1.00 93.56 300 TRP A O 1
ATOM 2373 N N . ILE A 1 301 ? 32.389 2.878 -3.514 1.00 91.88 301 ILE A N 1
ATOM 2374 C CA . ILE A 1 301 ? 32.877 3.027 -4.894 1.00 91.88 301 ILE A CA 1
ATOM 2375 C C . ILE A 1 301 ? 31.688 3.172 -5.854 1.00 91.88 301 ILE A C 1
ATOM 2377 O O . ILE A 1 301 ? 31.628 4.133 -6.619 1.00 91.88 301 ILE A O 1
ATOM 2381 N N . LEU A 1 302 ? 30.704 2.270 -5.784 1.00 88.81 302 LEU A N 1
ATOM 2382 C CA . LEU A 1 302 ? 29.531 2.315 -6.660 1.00 88.81 302 LEU A CA 1
ATOM 2383 C C . LEU A 1 302 ? 28.709 3.595 -6.447 1.00 88.81 302 LEU A C 1
ATOM 2385 O O . LEU A 1 302 ? 28.343 4.245 -7.420 1.00 88.81 302 LEU A O 1
ATOM 2389 N N . VAL A 1 303 ? 28.460 4.000 -5.200 1.00 89.81 303 VAL A N 1
ATOM 2390 C CA . VAL A 1 303 ? 27.693 5.222 -4.894 1.00 89.81 303 VAL A CA 1
ATOM 2391 C C . VAL A 1 303 ? 28.412 6.481 -5.392 1.00 89.81 303 VAL A C 1
ATOM 2393 O O . VAL A 1 303 ? 27.782 7.341 -6.007 1.00 89.81 303 VAL A O 1
ATOM 2396 N N . ILE A 1 304 ? 29.727 6.594 -5.183 1.00 90.88 304 ILE A N 1
ATOM 2397 C CA . ILE A 1 304 ? 30.504 7.764 -5.617 1.00 90.88 304 ILE A CA 1
ATOM 2398 C C . ILE A 1 304 ? 30.495 7.874 -7.141 1.00 90.88 304 ILE A C 1
ATOM 2400 O O . ILE A 1 304 ? 30.125 8.919 -7.673 1.00 90.88 304 ILE A O 1
ATOM 2404 N N . PHE A 1 305 ? 30.878 6.807 -7.844 1.00 87.31 305 PHE A N 1
ATOM 2405 C CA . PHE A 1 305 ? 31.075 6.864 -9.293 1.00 87.31 305 PHE A CA 1
ATOM 2406 C C . PHE A 1 305 ? 29.773 6.818 -10.091 1.00 87.31 305 PHE A C 1
ATOM 2408 O O . PHE A 1 305 ? 29.724 7.372 -11.186 1.00 87.31 305 PHE A O 1
ATOM 2415 N N . LEU A 1 306 ? 28.731 6.165 -9.573 1.00 82.81 306 LEU A N 1
ATOM 2416 C CA . LEU A 1 306 ? 27.526 5.861 -10.349 1.00 82.81 306 LEU A CA 1
ATOM 2417 C C . LEU A 1 306 ? 26.305 6.661 -9.896 1.00 82.81 306 LEU A C 1
ATOM 2419 O O . LEU A 1 306 ? 25.309 6.680 -10.608 1.00 82.81 306 LEU A O 1
ATOM 2423 N N . GLU A 1 307 ? 26.374 7.359 -8.760 1.00 87.19 307 GLU A N 1
ATOM 2424 C CA . GLU A 1 307 ? 25.274 8.199 -8.286 1.00 87.19 307 GLU A CA 1
ATOM 2425 C C . GLU A 1 307 ? 25.713 9.633 -7.997 1.00 87.19 307 GLU A C 1
ATOM 2427 O O . GLU A 1 307 ? 25.186 10.562 -8.608 1.00 87.19 307 GLU A O 1
ATOM 2432 N N . TRP A 1 308 ? 26.684 9.835 -7.102 1.00 91.50 308 TRP A N 1
ATOM 2433 C CA . TRP A 1 308 ? 27.067 11.169 -6.631 1.00 91.50 308 TRP A CA 1
ATOM 2434 C C . TRP A 1 308 ? 27.797 11.989 -7.698 1.00 91.50 308 TRP A C 1
ATOM 2436 O O . TRP A 1 308 ? 27.375 13.101 -8.014 1.00 91.50 308 TRP A O 1
ATOM 2446 N N . LEU A 1 309 ? 28.861 11.436 -8.288 1.00 89.50 309 LEU A N 1
ATOM 2447 C CA . LEU A 1 309 ? 29.678 12.135 -9.279 1.00 89.50 309 LEU A CA 1
ATOM 2448 C C . LEU A 1 309 ? 28.859 12.532 -10.526 1.00 89.50 309 LEU A C 1
ATOM 2450 O O . LEU A 1 309 ? 28.917 13.703 -10.905 1.00 89.50 309 LEU A O 1
ATOM 2454 N N . PRO A 1 310 ? 28.031 11.649 -11.126 1.00 86.56 310 PRO A N 1
ATOM 2455 C CA . PRO A 1 310 ? 27.146 12.042 -12.224 1.00 86.56 310 PRO A CA 1
ATOM 2456 C C . PRO A 1 310 ? 26.125 13.117 -11.824 1.00 86.56 310 PRO A C 1
ATOM 2458 O O . PRO A 1 310 ? 25.868 14.034 -12.605 1.00 86.56 310 PRO A O 1
ATOM 2461 N N . SER A 1 311 ? 25.577 13.046 -10.603 1.00 87.25 311 SER A N 1
ATOM 2462 C CA . SER A 1 311 ? 24.641 14.056 -10.082 1.00 87.25 311 SER A CA 1
ATOM 2463 C C . SER A 1 311 ? 25.293 15.435 -9.984 1.00 87.25 311 SER A C 1
ATOM 2465 O O . SER A 1 311 ? 24.719 16.423 -10.441 1.00 87.25 311 SER A O 1
ATOM 2467 N N . LEU A 1 312 ? 26.516 15.491 -9.447 1.00 88.69 312 LEU A N 1
ATOM 2468 C CA . LEU A 1 312 ? 27.302 16.717 -9.322 1.00 88.69 312 LEU A CA 1
ATOM 2469 C C . LEU A 1 312 ? 27.625 17.323 -10.693 1.00 88.69 312 LEU A C 1
ATOM 2471 O O . LEU A 1 312 ? 27.419 18.517 -10.900 1.00 88.69 312 LEU A O 1
ATOM 2475 N N . ILE A 1 313 ? 28.089 16.504 -11.643 1.00 86.75 313 ILE A N 1
ATOM 2476 C CA . ILE A 1 313 ? 28.415 16.956 -13.004 1.00 86.75 313 ILE A CA 1
ATOM 2477 C C . ILE A 1 313 ? 27.183 17.573 -13.674 1.00 86.75 313 ILE A C 1
ATOM 2479 O O . ILE A 1 313 ? 27.279 18.650 -14.262 1.00 86.75 313 ILE A O 1
ATOM 2483 N N . CYS A 1 314 ? 26.017 16.933 -13.558 1.00 82.31 314 CYS A N 1
ATOM 2484 C CA . CYS A 1 314 ? 24.797 17.443 -14.179 1.00 82.31 314 CYS A CA 1
ATOM 2485 C C . CYS A 1 314 ? 24.347 18.780 -13.582 1.00 82.31 314 CYS A C 1
ATOM 2487 O O . CYS A 1 314 ? 23.943 19.670 -14.328 1.00 82.31 314 CYS A O 1
ATOM 2489 N N . ASP A 1 315 ? 24.460 18.958 -12.266 1.00 85.75 315 ASP A N 1
ATOM 2490 C CA . ASP A 1 315 ? 24.138 20.236 -11.631 1.00 85.75 315 ASP A CA 1
ATOM 2491 C C . ASP A 1 315 ? 25.146 21.339 -12.000 1.00 85.75 315 ASP A C 1
ATOM 2493 O O . ASP A 1 315 ? 24.742 22.480 -12.230 1.00 85.75 315 ASP A O 1
ATOM 2497 N N . ILE A 1 316 ? 26.437 21.022 -12.158 1.00 86.06 316 ILE A N 1
ATOM 2498 C CA . ILE A 1 316 ? 27.424 21.982 -12.684 1.00 86.06 316 ILE A CA 1
ATOM 2499 C C . ILE A 1 316 ? 27.024 22.427 -14.098 1.00 86.06 316 ILE A C 1
ATOM 2501 O O . ILE A 1 316 ? 26.943 23.628 -14.361 1.00 86.06 316 ILE A O 1
ATOM 2505 N N . VAL A 1 317 ? 26.691 21.483 -14.986 1.00 83.19 317 VAL A N 1
ATOM 2506 C CA . VAL A 1 317 ? 26.226 21.783 -16.353 1.00 83.19 317 VAL A CA 1
ATOM 2507 C C . VAL A 1 317 ? 24.941 22.616 -16.332 1.00 83.19 317 VAL A C 1
ATOM 2509 O O . VAL A 1 317 ? 24.832 23.594 -17.067 1.00 83.19 317 VAL A O 1
ATOM 2512 N N . PHE A 1 318 ? 23.981 22.303 -15.458 1.00 79.38 318 PHE A N 1
ATOM 2513 C CA . PHE A 1 318 ? 22.767 23.108 -15.308 1.00 79.38 318 PHE A CA 1
ATOM 2514 C C . PHE A 1 318 ? 23.049 24.523 -14.832 1.00 79.38 318 PHE A C 1
ATOM 2516 O O . PHE A 1 318 ? 22.465 25.450 -15.390 1.00 79.38 318 PHE A O 1
ATOM 2523 N N . GLY A 1 319 ? 23.959 24.698 -13.875 1.00 81.88 319 GLY A N 1
ATOM 2524 C CA . GLY A 1 319 ? 24.406 26.019 -13.443 1.00 81.88 319 GLY A CA 1
ATOM 2525 C C . GLY A 1 319 ? 24.968 26.835 -14.607 1.00 81.88 319 GLY A C 1
ATOM 2526 O O . GLY A 1 319 ? 24.567 27.980 -14.799 1.00 81.88 319 GLY A O 1
ATOM 2527 N N . LEU A 1 320 ? 25.815 26.219 -15.440 1.00 84.12 320 LEU A N 1
ATOM 2528 C CA . LEU A 1 320 ? 26.382 26.856 -16.636 1.00 84.12 320 LEU A CA 1
ATOM 2529 C C . LEU A 1 320 ? 25.319 27.191 -17.697 1.00 84.12 320 LEU A C 1
ATOM 2531 O O . LEU A 1 320 ? 25.437 28.199 -18.387 1.00 84.12 320 LEU A O 1
ATOM 2535 N N . CYS A 1 321 ? 24.253 26.394 -17.805 1.00 79.81 321 CYS A N 1
ATOM 2536 C CA . CYS A 1 321 ? 23.118 26.648 -18.698 1.00 79.81 321 CYS A CA 1
ATOM 2537 C C . CYS A 1 321 ? 22.030 27.563 -18.095 1.00 79.81 321 CYS A C 1
ATOM 2539 O O . CYS A 1 321 ? 20.937 27.650 -18.660 1.00 79.81 321 CYS A O 1
ATOM 2541 N N . GLY A 1 322 ? 22.265 28.192 -16.936 1.00 74.62 322 GLY A N 1
ATOM 2542 C CA . GLY A 1 322 ? 21.281 29.051 -16.259 1.00 74.62 322 GLY A CA 1
ATOM 2543 C C . GLY A 1 322 ? 20.048 28.307 -15.722 1.00 74.62 322 GLY A C 1
ATOM 2544 O O . GLY A 1 322 ? 19.011 28.916 -15.455 1.00 74.62 322 GLY A O 1
ATOM 2545 N N . ARG A 1 323 ? 20.126 26.979 -15.576 1.00 73.00 323 ARG A N 1
ATOM 2546 C CA . ARG A 1 323 ? 19.069 26.117 -15.029 1.00 73.00 323 ARG A CA 1
ATOM 2547 C C . ARG A 1 323 ? 19.282 25.870 -13.534 1.00 73.00 323 ARG A C 1
ATOM 2549 O O . ARG A 1 323 ? 20.384 25.973 -13.006 1.00 73.00 323 ARG A O 1
ATOM 2556 N N . LYS A 1 324 ? 18.203 25.513 -12.831 1.00 73.94 324 LYS A N 1
ATOM 2557 C CA . LYS A 1 324 ? 18.253 25.219 -11.389 1.00 73.94 324 LYS A CA 1
ATOM 2558 C C . LYS A 1 324 ? 18.988 23.896 -11.128 1.00 73.94 324 LYS A C 1
ATOM 2560 O O . LYS A 1 324 ? 18.579 22.866 -11.656 1.00 73.94 324 LYS A O 1
ATOM 2565 N N . GLN A 1 325 ? 20.000 23.940 -10.263 1.00 73.31 325 GLN A N 1
ATOM 2566 C CA . GLN A 1 325 ? 20.737 22.782 -9.740 1.00 73.31 325 GLN A CA 1
ATOM 2567 C C . GLN A 1 325 ? 19.839 22.006 -8.771 1.00 73.31 325 GLN A C 1
ATOM 2569 O O . GLN A 1 325 ? 19.347 22.579 -7.796 1.00 73.31 325 GLN A O 1
ATOM 2574 N N . ARG A 1 326 ? 19.512 20.752 -9.085 1.00 76.00 326 ARG A N 1
ATOM 2575 C CA . ARG A 1 326 ? 18.474 19.985 -8.371 1.00 76.00 326 ARG A CA 1
ATOM 2576 C C . ARG A 1 326 ? 18.765 18.491 -8.252 1.00 76.00 326 ARG A C 1
ATOM 2578 O O . ARG A 1 326 ? 18.110 17.839 -7.443 1.00 76.00 326 ARG A O 1
ATOM 2585 N N . ILE A 1 327 ? 19.692 17.934 -9.029 1.00 81.06 327 ILE A N 1
ATOM 2586 C CA . ILE A 1 327 ? 19.927 16.485 -9.055 1.00 81.06 327 ILE A CA 1
ATOM 2587 C C . ILE A 1 327 ? 20.707 16.043 -7.816 1.00 81.06 327 ILE A C 1
ATOM 2589 O O . ILE A 1 327 ? 20.355 15.034 -7.212 1.00 81.06 327 ILE A O 1
ATOM 2593 N N . LEU A 1 328 ? 21.700 16.818 -7.378 1.00 85.75 328 LEU A N 1
ATOM 2594 C CA . LEU A 1 328 ? 22.455 16.533 -6.160 1.00 85.75 328 LEU A CA 1
ATOM 2595 C C . LEU A 1 328 ? 21.552 16.586 -4.918 1.00 85.75 328 LEU A C 1
ATOM 2597 O O . LEU A 1 328 ? 21.632 15.715 -4.057 1.00 85.75 328 LEU A O 1
ATOM 2601 N N . ALA A 1 329 ? 20.613 17.535 -4.880 1.00 85.88 329 ALA A N 1
ATOM 2602 C CA . ALA A 1 329 ? 19.616 17.616 -3.815 1.00 85.88 329 ALA A CA 1
ATOM 2603 C C . ALA A 1 329 ? 18.688 16.383 -3.775 1.00 85.88 329 ALA A C 1
ATOM 2605 O O . ALA A 1 329 ? 18.333 15.911 -2.694 1.00 85.88 329 ALA A O 1
ATOM 2606 N N . GLU A 1 330 ? 18.302 15.832 -4.934 1.00 86.12 330 GLU A N 1
ATOM 2607 C CA . GLU A 1 330 ? 17.543 14.573 -4.985 1.00 86.12 330 GLU A CA 1
ATOM 2608 C C . GLU A 1 330 ? 18.398 13.349 -4.639 1.00 86.12 330 GLU A C 1
ATOM 2610 O O . GLU A 1 330 ? 17.919 12.448 -3.948 1.00 86.12 330 GLU A O 1
ATOM 2615 N N . TYR A 1 331 ? 19.675 13.323 -5.025 1.00 89.00 331 TYR A N 1
ATOM 2616 C CA . TYR A 1 331 ? 20.618 12.311 -4.547 1.00 89.00 331 TYR A CA 1
ATOM 2617 C C . TYR A 1 331 ? 20.666 12.292 -3.011 1.00 89.00 331 TYR A C 1
ATOM 2619 O O . TYR A 1 331 ? 20.448 11.234 -2.410 1.00 89.00 331 TYR A O 1
ATOM 2627 N N . ASP A 1 332 ? 20.850 13.450 -2.369 1.00 90.12 332 ASP A N 1
ATOM 2628 C CA . ASP A 1 332 ? 20.893 13.562 -0.908 1.00 90.12 332 ASP A CA 1
ATOM 2629 C C . ASP A 1 332 ? 19.572 13.111 -0.274 1.00 90.12 332 ASP A C 1
ATOM 2631 O O . ASP A 1 332 ? 19.562 12.365 0.710 1.00 90.12 332 ASP A O 1
ATOM 2635 N N . ARG A 1 333 ? 18.433 13.485 -0.872 1.00 89.62 333 ARG A N 1
ATOM 2636 C CA . ARG A 1 333 ? 17.104 13.036 -0.434 1.00 89.62 333 ARG A CA 1
ATOM 2637 C C . ARG A 1 333 ? 16.981 11.510 -0.452 1.00 89.62 333 ARG A C 1
ATOM 2639 O O . ARG A 1 333 ? 16.476 10.930 0.511 1.00 89.62 333 ARG A O 1
ATOM 2646 N N . VAL A 1 334 ? 17.455 10.851 -1.508 1.00 90.50 334 VAL A N 1
ATOM 2647 C CA . VAL A 1 334 ? 17.431 9.384 -1.639 1.00 90.50 334 VAL A CA 1
ATOM 2648 C C . VAL A 1 334 ? 18.386 8.714 -0.660 1.00 90.50 334 VAL A C 1
ATOM 2650 O O . VAL A 1 334 ? 18.008 7.724 -0.032 1.00 90.50 334 VAL A O 1
ATOM 2653 N N . ARG A 1 335 ? 19.601 9.244 -0.482 1.00 92.12 335 ARG A N 1
ATOM 2654 C CA . ARG A 1 335 ? 20.564 8.708 0.492 1.00 92.12 335 ARG A CA 1
ATOM 2655 C C . ARG A 1 335 ? 20.008 8.773 1.910 1.00 92.12 335 ARG A C 1
ATOM 2657 O O . ARG A 1 335 ? 20.027 7.764 2.615 1.00 92.12 335 ARG A O 1
ATOM 2664 N N . ASN A 1 336 ? 19.425 9.911 2.282 1.00 91.62 336 ASN A N 1
ATOM 2665 C CA . ASN A 1 336 ? 18.752 10.093 3.568 1.00 91.62 336 ASN A CA 1
ATOM 2666 C C . ASN A 1 336 ? 17.580 9.113 3.739 1.00 91.62 336 ASN A C 1
ATOM 2668 O O . ASN A 1 336 ? 17.379 8.566 4.822 1.00 91.62 336 ASN A O 1
ATOM 2672 N N . ALA A 1 337 ? 16.831 8.832 2.667 1.00 91.12 337 ALA A N 1
ATOM 2673 C CA . ALA A 1 337 ? 15.752 7.849 2.694 1.00 91.12 337 ALA A CA 1
ATOM 2674 C C . ALA A 1 337 ? 16.259 6.404 2.876 1.00 91.12 337 ALA A C 1
ATOM 2676 O O . ALA A 1 337 ? 15.626 5.634 3.597 1.00 91.12 337 ALA A O 1
ATOM 2677 N N . LEU A 1 338 ? 17.382 6.024 2.252 1.00 91.56 338 LEU A N 1
ATOM 2678 C CA . LEU A 1 338 ? 17.962 4.673 2.319 1.00 91.56 338 LEU A CA 1
ATOM 2679 C C . LEU A 1 338 ? 18.778 4.412 3.595 1.00 91.56 338 LEU A C 1
ATOM 2681 O O . LEU A 1 338 ? 18.911 3.257 4.000 1.00 91.56 338 LEU A O 1
ATOM 2685 N N . GLN A 1 339 ? 19.292 5.448 4.261 1.00 88.94 339 GLN A N 1
ATOM 2686 C CA . GLN A 1 339 ? 20.139 5.319 5.452 1.00 88.94 339 GLN A CA 1
ATOM 2687 C C . GLN A 1 339 ? 19.554 4.400 6.551 1.00 88.94 339 GLN A C 1
ATOM 2689 O O . GLN A 1 339 ? 20.296 3.543 7.042 1.00 88.94 339 GLN A O 1
ATOM 2694 N N . PRO A 1 340 ? 18.255 4.476 6.925 1.00 85.94 340 PRO A N 1
ATOM 2695 C CA . PRO A 1 340 ? 17.684 3.592 7.945 1.00 85.94 340 PRO A CA 1
ATOM 2696 C C . PRO A 1 340 ? 17.712 2.107 7.557 1.00 85.94 340 PRO A C 1
ATOM 2698 O O . PRO A 1 340 ? 17.861 1.248 8.432 1.00 85.94 340 PRO A O 1
ATOM 2701 N N . LEU A 1 341 ? 17.619 1.796 6.256 1.00 87.38 341 LEU A N 1
ATOM 2702 C CA . LEU A 1 341 ? 17.647 0.417 5.769 1.00 87.38 341 LEU A CA 1
ATOM 2703 C C . LEU A 1 341 ? 19.004 -0.248 5.984 1.00 87.38 341 LEU A C 1
ATOM 2705 O O . LEU A 1 341 ? 19.010 -1.452 6.203 1.00 87.38 341 LEU A O 1
ATOM 2709 N N . LYS A 1 342 ? 20.122 0.501 6.027 1.00 87.00 342 LYS A N 1
ATOM 2710 C CA . LYS A 1 342 ? 21.482 -0.055 6.215 1.00 87.00 342 LYS A CA 1
ATOM 2711 C C . LYS A 1 342 ? 21.538 -1.042 7.388 1.00 87.00 342 LYS A C 1
ATOM 2713 O O . LYS A 1 342 ? 22.104 -2.124 7.275 1.00 87.00 342 LYS A O 1
ATOM 2718 N N . SER A 1 343 ? 20.919 -0.690 8.515 1.00 84.88 343 SER A N 1
ATOM 2719 C CA . SER A 1 343 ? 20.913 -1.514 9.737 1.00 84.88 343 SER A CA 1
ATOM 2720 C C . SER A 1 343 ? 19.970 -2.728 9.689 1.00 84.88 343 SER A C 1
ATOM 2722 O O . SER A 1 343 ? 20.074 -3.637 10.520 1.00 84.88 343 SER A O 1
ATOM 2724 N N . ILE A 1 344 ? 19.039 -2.724 8.737 1.00 87.69 344 ILE A N 1
ATOM 2725 C CA . ILE A 1 344 ? 17.926 -3.664 8.613 1.00 87.69 344 ILE A CA 1
ATOM 2726 C C . ILE A 1 344 ? 18.261 -4.729 7.575 1.00 87.69 344 ILE A C 1
ATOM 2728 O O . ILE A 1 344 ? 18.167 -5.911 7.878 1.00 87.69 344 ILE A O 1
ATOM 2732 N N . SER A 1 345 ? 18.722 -4.312 6.396 1.00 88.88 345 SER A N 1
ATOM 2733 C CA . SER A 1 345 ? 19.102 -5.175 5.272 1.00 88.88 345 SER A CA 1
ATOM 2734 C C . SER A 1 345 ? 20.401 -5.950 5.503 1.00 88.88 345 SER A C 1
ATOM 2736 O O . SER A 1 345 ? 20.696 -6.884 4.768 1.00 88.88 345 SER A O 1
ATOM 2738 N N . SER A 1 346 ? 21.204 -5.577 6.501 1.00 88.06 346 SER A N 1
ATOM 2739 C CA . SER A 1 346 ? 22.517 -6.198 6.742 1.00 88.06 346 SER A CA 1
ATOM 2740 C C . SER A 1 346 ? 22.480 -7.422 7.658 1.00 88.06 346 SER A C 1
ATOM 2742 O O . SER A 1 346 ? 23.493 -8.103 7.792 1.00 88.06 346 SER A O 1
ATOM 2744 N N . ARG A 1 347 ? 21.355 -7.703 8.327 1.00 86.94 347 ARG A N 1
ATOM 2745 C CA . ARG A 1 347 ? 21.240 -8.801 9.300 1.00 86.94 347 ARG A CA 1
ATOM 2746 C C . ARG A 1 347 ? 19.872 -9.464 9.256 1.00 86.94 347 ARG A C 1
ATOM 2748 O O . ARG A 1 347 ? 18.879 -8.822 8.934 1.00 86.94 347 ARG A O 1
ATOM 2755 N N . SER A 1 348 ? 19.835 -10.745 9.614 1.00 84.19 348 SER A N 1
ATOM 2756 C CA . SER A 1 348 ? 18.587 -11.494 9.760 1.00 84.19 348 SER A CA 1
ATOM 2757 C C . SER A 1 348 ? 17.882 -11.152 11.076 1.00 84.19 348 SER A C 1
ATOM 2759 O O . SER A 1 348 ? 18.535 -10.878 12.088 1.00 84.19 348 SER A O 1
ATOM 2761 N N . TRP A 1 349 ? 16.550 -11.201 11.062 1.00 83.38 349 TRP A N 1
ATOM 2762 C CA . TRP A 1 349 ? 15.685 -10.879 12.195 1.00 83.38 349 TRP A CA 1
ATOM 2763 C C . TRP A 1 349 ? 14.765 -12.063 12.523 1.00 83.38 349 TRP A C 1
ATOM 2765 O O . TRP A 1 349 ? 13.629 -12.121 12.051 1.00 83.38 349 TRP A O 1
ATOM 2775 N N . PRO A 1 350 ? 15.225 -13.037 13.330 1.00 79.56 350 PRO A N 1
ATOM 2776 C CA . PRO A 1 350 ? 14.402 -14.180 13.704 1.00 79.56 350 PRO A CA 1
ATOM 2777 C C . PRO A 1 350 ? 13.276 -13.723 14.639 1.00 79.56 350 PRO A C 1
ATOM 2779 O O . PRO A 1 350 ? 13.506 -13.373 15.797 1.00 79.56 350 PRO A O 1
ATOM 2782 N N . VAL A 1 351 ? 12.048 -13.707 14.121 1.00 83.88 351 VAL A N 1
ATOM 2783 C CA . VAL A 1 351 ? 10.856 -13.273 14.854 1.00 83.88 351 VAL A CA 1
ATOM 2784 C C . VAL A 1 351 ? 9.721 -14.271 14.637 1.00 83.88 351 VAL A C 1
ATOM 2786 O O . VAL A 1 351 ? 9.306 -14.527 13.505 1.00 83.88 351 VAL A O 1
ATOM 2789 N N . GLU A 1 352 ? 9.192 -14.811 15.735 1.00 85.75 352 GLU A N 1
ATOM 2790 C CA . GLU A 1 352 ? 8.041 -15.715 15.724 1.00 85.75 352 GLU A CA 1
ATOM 2791 C C . GLU A 1 352 ? 6.745 -14.940 15.432 1.00 85.75 352 GLU A C 1
ATOM 2793 O O . GLU A 1 352 ? 6.423 -13.964 16.114 1.00 85.75 352 GLU A O 1
ATOM 2798 N N . ARG A 1 353 ? 5.986 -15.374 14.419 1.00 90.06 353 ARG A N 1
ATOM 2799 C CA . ARG A 1 353 ? 4.777 -14.681 13.927 1.00 90.06 353 ARG A CA 1
ATOM 2800 C C . ARG A 1 353 ? 3.483 -15.489 14.114 1.00 90.06 353 ARG A C 1
ATOM 2802 O O . ARG A 1 353 ? 2.428 -15.073 13.646 1.00 90.06 353 ARG A O 1
ATOM 2809 N N . ASN A 1 354 ? 3.535 -16.596 14.864 1.00 88.81 354 ASN A N 1
ATOM 2810 C CA . ASN A 1 354 ? 2.422 -17.538 15.072 1.00 88.81 354 ASN A CA 1
ATOM 2811 C C . ASN A 1 354 ? 1.119 -16.860 15.524 1.00 88.81 354 ASN A C 1
ATOM 2813 O O . ASN A 1 354 ? 0.040 -17.192 15.041 1.00 88.81 354 ASN A O 1
ATOM 2817 N N . ARG A 1 355 ? 1.209 -15.845 16.393 1.00 88.75 355 ARG A N 1
ATOM 2818 C CA . ARG A 1 355 ? 0.030 -15.126 16.899 1.00 88.75 355 ARG A CA 1
ATOM 2819 C C . ARG A 1 355 ? -0.762 -14.409 15.803 1.00 88.75 355 ARG A C 1
ATOM 2821 O O . ARG A 1 355 ? -1.981 -14.369 15.883 1.00 88.75 355 ARG A O 1
ATOM 2828 N N . VAL A 1 356 ? -0.098 -13.851 14.792 1.00 91.56 356 VAL A N 1
ATOM 2829 C CA . VAL A 1 356 ? -0.787 -13.114 13.720 1.00 91.56 356 VAL A CA 1
ATOM 2830 C C . VAL A 1 356 ? -1.522 -14.070 12.777 1.00 91.56 356 VAL A C 1
ATOM 2832 O O . VAL A 1 356 ? -2.624 -13.757 12.331 1.00 91.56 356 VAL A O 1
ATOM 2835 N N . TYR A 1 357 ? -0.979 -15.269 12.551 1.00 91.12 357 TYR A N 1
ATOM 2836 C CA . TYR A 1 357 ? -1.687 -16.328 11.825 1.00 91.12 357 TYR A CA 1
ATOM 2837 C C . TYR A 1 357 ? -2.918 -16.822 12.602 1.00 91.12 357 TYR A C 1
ATOM 2839 O O . TYR A 1 357 ? -4.007 -16.878 12.038 1.00 91.12 357 TYR A O 1
ATOM 2847 N N . LEU A 1 358 ? -2.789 -17.047 13.916 1.00 90.62 358 LEU A N 1
ATOM 2848 C CA . LEU A 1 358 ? -3.929 -17.385 14.784 1.00 90.62 358 LEU A CA 1
ATOM 2849 C C . LEU A 1 358 ? -4.985 -16.269 14.827 1.00 90.62 358 LEU A C 1
ATOM 2851 O O . LEU A 1 358 ? -6.182 -16.545 14.866 1.00 90.62 358 LEU A O 1
ATOM 2855 N N . LEU A 1 359 ? -4.563 -15.002 14.811 1.00 90.69 359 LEU A N 1
ATOM 2856 C CA . LEU A 1 359 ? -5.472 -13.857 14.738 1.00 90.69 359 LEU A CA 1
ATOM 2857 C C . LEU A 1 359 ? -6.254 -13.857 13.417 1.00 90.69 359 LEU A C 1
ATOM 2859 O O . LEU A 1 359 ? -7.469 -13.673 13.436 1.00 90.69 359 LEU A O 1
ATOM 2863 N N . LYS A 1 360 ? -5.593 -14.134 12.284 1.00 92.50 360 LYS A N 1
ATOM 2864 C CA . LYS A 1 360 ? -6.264 -14.298 10.984 1.00 92.50 360 LYS A CA 1
ATOM 2865 C C . LYS A 1 360 ? -7.311 -15.413 11.028 1.00 92.50 360 LYS A C 1
ATOM 2867 O O . LYS A 1 360 ? -8.416 -15.218 10.529 1.00 92.50 360 LYS A O 1
ATOM 2872 N N . GLU A 1 361 ? -7.001 -16.551 11.646 1.00 89.94 361 GLU A N 1
ATOM 2873 C CA . GLU A 1 361 ? -7.936 -17.679 11.772 1.00 89.94 361 GLU A CA 1
ATOM 2874 C C . GLU A 1 361 ? -9.195 -17.332 12.579 1.00 89.94 361 GLU A C 1
ATOM 2876 O O . GLU A 1 361 ? -10.269 -17.859 12.293 1.00 89.94 361 GLU A O 1
ATOM 2881 N N . ARG A 1 362 ? -9.096 -16.409 13.541 1.00 88.56 362 ARG A N 1
ATOM 2882 C CA . ARG A 1 362 ? -10.230 -15.968 14.371 1.00 88.56 362 ARG A CA 1
ATOM 2883 C C . ARG A 1 362 ? -11.174 -14.991 13.685 1.00 88.56 362 ARG A C 1
ATOM 2885 O O . ARG A 1 362 ? -12.319 -14.884 14.118 1.00 88.56 362 ARG A O 1
ATOM 2892 N N . LEU A 1 363 ? -10.702 -14.269 12.673 1.00 90.31 363 LEU A N 1
ATOM 2893 C CA . LEU A 1 363 ? -11.557 -13.407 11.864 1.00 90.31 363 LEU A CA 1
ATOM 2894 C C . LEU A 1 363 ? -12.464 -14.256 10.974 1.00 90.31 363 LEU A C 1
ATOM 2896 O O . LEU A 1 363 ? -12.040 -15.291 10.449 1.00 90.31 363 LEU A O 1
ATOM 2900 N N . THR A 1 364 ? -13.699 -13.802 10.789 1.00 91.12 364 THR A N 1
ATOM 2901 C CA . THR A 1 364 ? -14.627 -14.369 9.803 1.00 91.12 364 THR A CA 1
ATOM 2902 C C . THR A 1 364 ? -14.135 -14.092 8.379 1.00 91.12 364 THR A C 1
ATOM 2904 O O . THR A 1 364 ? -13.289 -13.227 8.163 1.00 91.12 364 THR A O 1
ATOM 2907 N N . ASN A 1 365 ? -14.644 -14.823 7.383 1.00 89.44 365 ASN A N 1
ATOM 2908 C CA . ASN A 1 365 ? -14.205 -14.633 5.994 1.00 89.44 365 ASN A CA 1
ATOM 2909 C C . ASN A 1 365 ? -14.504 -13.213 5.481 1.00 89.44 365 ASN A C 1
ATOM 2911 O O . ASN A 1 365 ? -13.617 -12.584 4.918 1.00 89.44 365 ASN A O 1
ATOM 2915 N N . GLU A 1 366 ? -15.688 -12.674 5.782 1.00 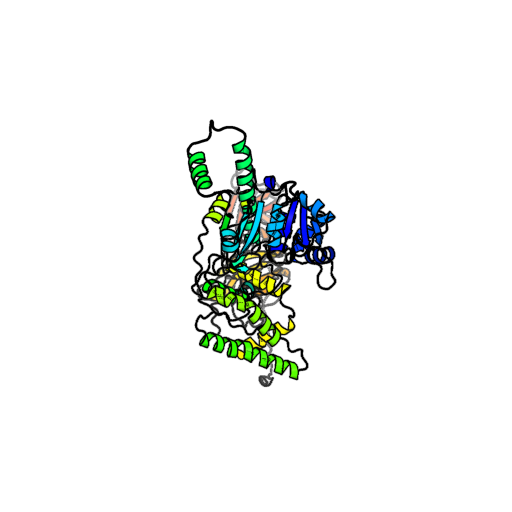89.88 366 GLU A N 1
ATOM 2916 C CA . GLU A 1 366 ? -16.058 -11.296 5.425 1.00 89.88 366 GLU A CA 1
ATOM 2917 C C . GLU A 1 366 ? -15.109 -10.266 6.059 1.00 89.88 366 GLU A C 1
ATOM 2919 O O . GLU A 1 366 ? -14.671 -9.314 5.417 1.00 89.88 366 GLU A O 1
ATOM 2924 N N . GLU A 1 367 ? -14.716 -10.473 7.318 1.00 91.75 367 GLU A N 1
ATOM 2925 C CA . GLU A 1 367 ? -13.758 -9.593 7.991 1.00 91.75 367 GLU A CA 1
ATOM 2926 C C . GLU A 1 367 ? -12.343 -9.722 7.442 1.00 91.75 367 GLU A C 1
ATOM 2928 O O . GLU A 1 367 ? -11.610 -8.738 7.464 1.00 91.75 367 GLU A O 1
ATOM 2933 N N . ARG A 1 368 ? -11.937 -10.900 6.961 1.00 91.81 368 ARG A N 1
ATOM 2934 C CA . ARG A 1 368 ? -10.630 -11.081 6.312 1.00 91.81 368 ARG A CA 1
ATOM 2935 C C . ARG A 1 368 ? -10.557 -10.319 4.994 1.00 91.81 368 ARG A C 1
ATOM 2937 O O . ARG A 1 368 ? -9.495 -9.781 4.691 1.00 91.81 368 ARG A O 1
ATOM 2944 N N . ASP A 1 369 ? -11.670 -10.228 4.270 1.00 88.69 369 ASP A N 1
ATOM 2945 C CA . ASP A 1 369 ? -11.757 -9.460 3.027 1.00 88.69 369 ASP A CA 1
ATOM 2946 C C . ASP A 1 369 ? -11.677 -7.951 3.299 1.00 88.69 369 ASP A C 1
ATOM 2948 O O . ASP A 1 369 ? -10.996 -7.214 2.582 1.00 88.69 369 ASP A O 1
ATOM 2952 N N . VAL A 1 370 ? -12.319 -7.480 4.375 1.00 90.94 370 VAL A N 1
ATOM 2953 C CA . VAL A 1 370 ? -12.282 -6.061 4.768 1.00 90.94 370 VAL A CA 1
ATOM 2954 C C . VAL A 1 370 ? -10.967 -5.691 5.463 1.00 90.94 370 VAL A C 1
ATOM 2956 O O . VAL A 1 370 ? -10.433 -4.607 5.226 1.00 90.94 370 VAL A O 1
ATOM 2959 N N . PHE A 1 371 ? -10.425 -6.560 6.314 1.00 94.88 371 PHE A N 1
ATOM 2960 C CA . PHE A 1 371 ? -9.225 -6.335 7.124 1.00 94.88 371 PHE A CA 1
ATOM 2961 C C . PHE A 1 371 ? -8.173 -7.432 6.880 1.00 94.88 371 PHE A C 1
ATOM 2963 O O . PHE A 1 371 ? -7.894 -8.232 7.776 1.00 94.88 371 PHE A O 1
ATOM 2970 N N . PRO A 1 372 ? -7.531 -7.475 5.699 1.00 93.31 372 PRO A N 1
ATOM 2971 C CA . PRO A 1 372 ? -6.459 -8.429 5.437 1.00 93.31 372 PRO A CA 1
ATOM 2972 C C . PRO A 1 372 ? -5.226 -8.134 6.307 1.00 93.31 372 PRO A C 1
ATOM 2974 O O . PRO A 1 372 ? -4.681 -7.028 6.284 1.00 93.31 372 PRO A O 1
ATOM 2977 N N . ILE A 1 373 ? -4.786 -9.139 7.074 1.00 93.00 373 ILE A N 1
ATOM 2978 C CA . ILE A 1 373 ? -3.642 -9.076 8.016 1.00 93.00 373 ILE A CA 1
ATOM 2979 C C . ILE A 1 373 ? -2.442 -9.894 7.511 1.00 93.00 373 ILE A C 1
ATOM 2981 O O . ILE A 1 373 ? -1.280 -9.563 7.751 1.00 93.00 373 ILE A O 1
ATOM 2985 N N . VAL A 1 374 ? -2.718 -10.992 6.807 1.00 90.62 374 VAL A N 1
ATOM 2986 C CA . VAL A 1 374 ? -1.710 -11.839 6.162 1.00 90.62 374 VAL A CA 1
ATOM 2987 C C . VAL A 1 374 ? -2.223 -12.157 4.771 1.00 90.62 374 VAL A C 1
ATOM 2989 O O . VAL A 1 374 ? -3.182 -12.921 4.636 1.00 90.62 374 VAL A O 1
ATOM 2992 N N . GLU A 1 375 ? -1.577 -11.574 3.773 1.00 87.12 375 GLU A N 1
ATOM 2993 C CA . GLU A 1 375 ? -1.947 -11.673 2.366 1.00 87.12 375 GLU A CA 1
ATOM 2994 C C . GLU A 1 375 ? -0.731 -12.136 1.565 1.00 87.12 375 GLU A C 1
ATOM 2996 O O . GLU A 1 375 ? 0.394 -11.718 1.850 1.00 87.12 375 GLU A O 1
ATOM 3001 N N . GLU A 1 376 ? -0.955 -12.984 0.567 1.00 88.19 376 GLU A N 1
ATOM 3002 C CA . GLU A 1 376 ? 0.064 -13.288 -0.430 1.00 88.19 376 GLU A CA 1
ATOM 3003 C C . GLU A 1 376 ? 0.087 -12.162 -1.467 1.00 88.19 376 GLU A C 1
ATOM 3005 O O . GLU A 1 376 ? -0.907 -11.886 -2.139 1.00 88.19 376 GLU A O 1
ATOM 3010 N N . ILE A 1 377 ? 1.214 -11.459 -1.548 1.00 88.25 377 ILE A N 1
ATOM 3011 C CA . ILE A 1 377 ? 1.348 -10.258 -2.369 1.00 88.25 377 ILE A CA 1
ATOM 3012 C C . ILE A 1 377 ? 2.106 -10.614 -3.641 1.00 88.25 377 ILE A C 1
ATOM 3014 O O . ILE A 1 377 ? 3.269 -11.016 -3.581 1.00 88.25 377 ILE A O 1
ATOM 3018 N N . ASP A 1 378 ? 1.496 -10.365 -4.802 1.00 87.38 378 ASP A N 1
ATOM 3019 C CA . ASP A 1 378 ? 2.258 -10.307 -6.047 1.00 87.38 378 ASP A CA 1
ATOM 3020 C C . ASP A 1 378 ? 3.194 -9.090 -6.022 1.00 87.38 378 ASP A C 1
ATOM 3022 O O . ASP A 1 378 ? 2.802 -7.945 -6.277 1.00 87.38 378 ASP A O 1
ATOM 3026 N N . ILE A 1 379 ? 4.453 -9.361 -5.687 1.00 88.62 379 ILE A N 1
ATOM 3027 C CA . ILE A 1 379 ? 5.501 -8.355 -5.535 1.00 88.62 379 ILE A CA 1
ATOM 3028 C C . ILE A 1 379 ? 5.705 -7.569 -6.835 1.00 88.62 379 ILE A C 1
ATOM 3030 O O . ILE A 1 379 ? 6.027 -6.386 -6.772 1.00 88.62 379 ILE A O 1
ATOM 3034 N N . GLU A 1 380 ? 5.531 -8.182 -8.013 1.00 84.69 380 GLU A N 1
ATOM 3035 C CA . GLU A 1 380 ? 5.749 -7.474 -9.278 1.00 84.69 380 GLU A CA 1
ATOM 3036 C C . GLU A 1 380 ? 4.678 -6.400 -9.478 1.00 84.69 380 GLU A C 1
ATOM 3038 O O . GLU A 1 380 ? 5.016 -5.221 -9.608 1.00 84.69 380 GLU A O 1
ATOM 3043 N N . SER A 1 381 ? 3.397 -6.764 -9.389 1.00 84.62 381 SER A N 1
ATOM 3044 C CA . SER A 1 381 ? 2.294 -5.797 -9.441 1.00 84.62 381 SER A CA 1
ATOM 3045 C C . SER A 1 381 ? 2.393 -4.738 -8.345 1.00 84.62 381 SER A C 1
ATOM 3047 O O . SER A 1 381 ? 2.220 -3.548 -8.618 1.00 84.62 381 SER A O 1
ATOM 3049 N N . TYR A 1 382 ? 2.733 -5.139 -7.118 1.00 87.44 382 TYR A N 1
ATOM 3050 C CA . TYR A 1 382 ? 2.887 -4.212 -6.001 1.00 87.44 382 TYR A CA 1
ATOM 3051 C C . TYR A 1 382 ? 3.978 -3.165 -6.268 1.00 87.44 382 TYR A C 1
ATOM 3053 O O . TYR A 1 382 ? 3.711 -1.965 -6.196 1.00 87.44 382 TYR A O 1
ATOM 3061 N N . VAL A 1 383 ? 5.181 -3.590 -6.663 1.00 87.06 383 VAL A N 1
ATOM 3062 C CA . VAL A 1 383 ? 6.303 -2.686 -6.957 1.00 87.06 383 VAL A CA 1
ATOM 3063 C C . VAL A 1 383 ? 5.999 -1.772 -8.153 1.00 87.06 383 VAL A C 1
ATOM 3065 O O . VAL A 1 383 ? 6.370 -0.595 -8.141 1.00 87.06 383 VAL A O 1
ATOM 3068 N N . LEU A 1 384 ? 5.272 -2.260 -9.166 1.00 84.56 384 LEU A N 1
ATOM 3069 C CA . LEU A 1 384 ? 4.817 -1.444 -10.299 1.00 84.56 384 LEU A CA 1
ATOM 3070 C C . LEU A 1 384 ? 3.870 -0.321 -9.856 1.00 84.56 384 LEU A C 1
ATOM 3072 O O . LEU A 1 384 ? 4.042 0.821 -10.290 1.00 84.56 384 LEU A O 1
ATOM 3076 N N . CYS A 1 385 ? 2.901 -0.627 -8.990 1.00 84.44 385 CYS A N 1
ATOM 3077 C CA . CYS A 1 385 ? 1.991 0.365 -8.416 1.00 84.44 385 CYS A CA 1
ATOM 3078 C C . CYS A 1 385 ? 2.746 1.389 -7.562 1.00 84.44 385 CYS A C 1
ATOM 3080 O O . CYS A 1 385 ? 2.520 2.590 -7.709 1.00 84.44 385 CYS A O 1
ATOM 3082 N N . VAL A 1 386 ? 3.695 0.940 -6.734 1.00 88.12 386 VAL A N 1
ATOM 3083 C CA . VAL A 1 386 ? 4.552 1.821 -5.923 1.00 88.12 386 VAL A CA 1
ATOM 3084 C C . VAL A 1 386 ? 5.337 2.793 -6.797 1.00 88.12 386 VAL A C 1
ATOM 3086 O O . VAL A 1 386 ? 5.360 3.993 -6.517 1.00 88.12 386 VAL A O 1
ATOM 3089 N N . ALA A 1 387 ? 5.953 2.314 -7.877 1.00 85.38 387 ALA A N 1
ATOM 3090 C CA . ALA A 1 387 ? 6.711 3.165 -8.789 1.00 85.38 387 ALA A CA 1
ATOM 3091 C C . ALA A 1 387 ? 5.816 4.188 -9.511 1.00 85.38 387 ALA A C 1
ATOM 3093 O O . ALA A 1 387 ? 6.173 5.366 -9.592 1.00 85.38 387 ALA A O 1
ATOM 3094 N N . ALA A 1 388 ? 4.620 3.781 -9.955 1.00 82.94 388 ALA A N 1
ATOM 3095 C CA . ALA A 1 388 ? 3.638 4.685 -10.557 1.00 82.94 388 ALA A CA 1
ATOM 3096 C C . ALA A 1 388 ? 3.191 5.786 -9.582 1.00 82.94 388 ALA A C 1
ATOM 3098 O O . ALA A 1 388 ? 3.200 6.973 -9.917 1.00 82.94 388 ALA A O 1
ATOM 3099 N N . ALA A 1 389 ? 2.820 5.393 -8.362 1.00 84.44 389 ALA A N 1
ATOM 3100 C CA . ALA A 1 389 ? 2.343 6.300 -7.328 1.00 84.44 389 ALA A CA 1
ATOM 3101 C C . ALA A 1 389 ? 3.448 7.256 -6.867 1.00 84.44 389 ALA A C 1
ATOM 3103 O O . ALA A 1 389 ? 3.215 8.457 -6.761 1.00 84.44 389 ALA A O 1
ATOM 3104 N N . THR A 1 390 ? 4.673 6.763 -6.680 1.00 84.38 390 THR A N 1
ATOM 3105 C CA . THR A 1 390 ? 5.806 7.609 -6.284 1.00 84.38 390 THR A CA 1
ATOM 3106 C C . THR A 1 390 ? 6.124 8.648 -7.359 1.00 84.38 390 THR A C 1
ATOM 3108 O O . THR A 1 390 ? 6.344 9.814 -7.030 1.00 84.38 390 THR A O 1
ATOM 3111 N N . ARG A 1 391 ? 6.058 8.276 -8.648 1.00 79.94 391 ARG A N 1
ATOM 3112 C CA . ARG A 1 391 ? 6.195 9.236 -9.756 1.00 79.94 391 ARG A CA 1
ATOM 3113 C C . ARG A 1 391 ? 5.116 10.319 -9.718 1.00 79.94 391 ARG A C 1
ATOM 3115 O O . ARG A 1 391 ? 5.406 11.470 -10.018 1.00 79.94 391 ARG A O 1
ATOM 3122 N N . LYS A 1 392 ? 3.887 9.968 -9.345 1.00 81.06 392 LYS A N 1
ATOM 3123 C CA . LYS A 1 392 ? 2.764 10.910 -9.286 1.00 81.06 392 LYS A CA 1
ATOM 3124 C C . LYS A 1 392 ? 2.809 11.837 -8.066 1.00 81.06 392 LYS A C 1
ATOM 3126 O O . LYS A 1 392 ? 2.475 13.009 -8.195 1.00 81.06 392 LYS A O 1
ATOM 3131 N N . TYR A 1 393 ? 3.171 11.316 -6.893 1.00 78.06 393 TYR A N 1
ATOM 3132 C CA . TYR A 1 393 ? 2.994 12.020 -5.614 1.00 78.06 393 TYR A CA 1
ATOM 3133 C C . TYR A 1 393 ? 4.297 12.507 -4.969 1.00 78.06 393 TYR A C 1
ATOM 3135 O O . TYR A 1 393 ? 4.259 13.433 -4.162 1.00 78.06 393 TYR A O 1
ATOM 3143 N N . CYS A 1 394 ? 5.448 11.906 -5.289 1.00 74.94 394 CYS A N 1
ATOM 3144 C CA . CYS A 1 394 ? 6.733 12.247 -4.666 1.00 74.94 394 CYS A CA 1
ATOM 3145 C C . CYS A 1 394 ? 7.732 12.914 -5.620 1.00 74.94 394 CYS A C 1
ATOM 3147 O O . CYS A 1 394 ? 8.609 13.640 -5.139 1.00 74.94 394 CYS A O 1
ATOM 3149 N N . CYS A 1 395 ? 7.630 12.679 -6.934 1.00 65.88 395 CYS A N 1
ATOM 3150 C CA . CYS A 1 395 ? 8.479 13.349 -7.918 1.00 65.88 395 CYS A CA 1
ATOM 3151 C C . CYS A 1 395 ? 8.004 14.783 -8.150 1.00 65.88 395 CYS A C 1
ATOM 3153 O O . CYS A 1 395 ? 6.831 15.035 -8.403 1.00 65.88 395 CYS A O 1
ATOM 3155 N N . VAL A 1 396 ? 8.942 15.725 -8.071 1.00 55.47 396 VAL A N 1
ATOM 3156 C CA . VAL A 1 396 ? 8.629 17.158 -8.017 1.00 55.47 396 VAL A CA 1
ATOM 3157 C C . VAL A 1 396 ? 8.709 17.825 -9.400 1.00 55.47 396 VAL A C 1
ATOM 3159 O O . VAL A 1 396 ? 8.227 18.941 -9.538 1.00 55.47 396 VAL A O 1
ATOM 3162 N N . ASN A 1 397 ? 9.289 17.188 -10.432 1.00 60.16 397 ASN A N 1
ATOM 3163 C CA . ASN A 1 397 ? 9.450 17.835 -11.745 1.00 60.16 397 ASN A CA 1
ATOM 3164 C C . ASN A 1 397 ? 9.706 16.855 -12.912 1.00 60.16 397 ASN A C 1
ATOM 3166 O O . ASN A 1 397 ? 10.683 16.105 -12.885 1.00 60.16 397 ASN A O 1
ATOM 3170 N N . GLU A 1 398 ? 8.892 16.915 -13.974 1.00 59.97 398 GLU A N 1
ATOM 3171 C CA . GLU A 1 398 ? 9.072 16.086 -15.183 1.00 59.97 398 GLU A CA 1
ATOM 3172 C C . GLU A 1 398 ? 10.286 16.496 -16.041 1.00 59.97 398 GLU A C 1
ATOM 3174 O O . GLU A 1 398 ? 10.912 15.640 -16.666 1.00 59.97 398 GLU A O 1
ATOM 3179 N N . ASP A 1 399 ? 10.699 17.767 -16.013 1.00 59.47 399 ASP A N 1
ATOM 3180 C CA . ASP A 1 399 ? 11.846 18.254 -16.801 1.00 59.47 399 ASP A CA 1
ATOM 3181 C C . ASP A 1 399 ? 13.168 17.570 -16.417 1.00 59.47 399 ASP A C 1
ATOM 3183 O O . ASP A 1 399 ? 14.009 17.279 -17.268 1.00 59.47 399 ASP A O 1
ATOM 3187 N N . THR A 1 400 ? 13.340 17.261 -15.128 1.00 59.75 400 THR A N 1
ATOM 3188 C CA . THR A 1 400 ? 14.522 16.562 -14.605 1.00 59.75 400 THR A CA 1
ATOM 3189 C C . THR A 1 400 ? 14.569 15.106 -15.086 1.00 59.75 400 THR A C 1
ATOM 3191 O O . THR A 1 400 ? 15.649 14.582 -15.349 1.00 59.75 400 THR A O 1
ATOM 3194 N N . LEU A 1 401 ? 13.409 14.463 -15.283 1.00 62.25 401 LEU A N 1
ATOM 3195 C CA . LEU A 1 401 ? 13.316 13.086 -15.782 1.00 62.25 401 LEU A CA 1
ATOM 3196 C C . LEU A 1 401 ? 13.759 12.961 -17.241 1.00 62.25 401 LEU A C 1
ATOM 3198 O O . LEU A 1 401 ? 14.443 12.000 -17.589 1.00 62.25 401 LEU A O 1
ATOM 3202 N N . ASN A 1 402 ? 13.375 13.910 -18.096 1.00 61.44 402 ASN A N 1
ATOM 3203 C CA . ASN A 1 402 ? 13.730 13.875 -19.518 1.00 61.44 402 ASN A CA 1
ATOM 3204 C C . ASN A 1 402 ? 15.241 14.004 -19.728 1.00 61.44 402 ASN A C 1
ATOM 3206 O O . ASN A 1 402 ? 15.806 13.320 -20.578 1.00 61.44 402 ASN A O 1
ATOM 3210 N N . ILE A 1 403 ? 15.904 14.817 -18.907 1.00 59.41 403 ILE A N 1
ATOM 3211 C CA . ILE A 1 403 ? 17.351 15.012 -18.994 1.00 59.41 403 ILE A CA 1
ATOM 3212 C C . ILE A 1 403 ? 18.093 13.795 -18.445 1.00 59.41 403 ILE A C 1
ATOM 3214 O O . ILE A 1 403 ? 19.002 13.307 -19.100 1.00 59.41 403 ILE A O 1
ATOM 3218 N N . ILE A 1 404 ? 17.661 13.242 -17.308 1.00 60.25 404 ILE A N 1
ATOM 3219 C CA . ILE A 1 404 ? 18.265 12.025 -16.747 1.00 60.25 404 ILE A CA 1
ATOM 3220 C C . ILE A 1 404 ? 18.121 10.844 -17.710 1.00 60.25 404 ILE A C 1
ATOM 3222 O O . ILE A 1 404 ? 19.084 10.107 -17.894 1.00 60.25 404 ILE A O 1
ATOM 3226 N N . LYS A 1 405 ? 16.979 10.698 -18.398 1.00 58.19 405 LYS A N 1
ATOM 3227 C CA . LYS A 1 405 ? 16.828 9.721 -19.491 1.00 58.19 405 LYS A CA 1
ATOM 3228 C C . LYS A 1 405 ? 17.868 9.927 -20.591 1.00 58.19 405 LYS A C 1
ATOM 3230 O O . LYS A 1 405 ? 18.558 8.975 -20.928 1.00 58.19 405 LYS A O 1
ATOM 3235 N N . MET A 1 406 ? 18.031 11.158 -21.085 1.00 54.09 406 MET A N 1
ATOM 3236 C CA . MET A 1 406 ? 19.060 11.468 -22.085 1.00 54.09 406 MET A CA 1
ATOM 3237 C C . MET A 1 406 ? 20.472 11.160 -21.570 1.00 54.09 406 MET A C 1
ATOM 3239 O O . MET A 1 406 ? 21.286 10.621 -22.307 1.00 54.09 406 MET A O 1
ATOM 3243 N N . THR A 1 407 ? 20.768 11.443 -20.302 1.00 52.78 407 THR A N 1
ATOM 3244 C CA . THR A 1 407 ? 22.068 11.143 -19.696 1.00 52.78 407 THR A CA 1
ATOM 3245 C C . THR A 1 407 ? 22.294 9.635 -19.520 1.00 52.78 407 THR A C 1
ATOM 3247 O O . THR A 1 407 ? 23.398 9.166 -19.774 1.00 52.78 407 THR A O 1
ATOM 3250 N N . TYR A 1 408 ? 21.275 8.850 -19.153 1.00 53.97 408 TYR A N 1
ATOM 3251 C CA . TYR A 1 408 ? 21.354 7.382 -19.096 1.00 53.97 408 TYR A CA 1
ATOM 3252 C C . TYR A 1 408 ? 21.535 6.744 -20.475 1.00 53.97 408 TYR A C 1
ATOM 3254 O O . TYR A 1 408 ? 22.349 5.828 -20.609 1.00 53.97 408 TYR A O 1
ATOM 3262 N N . ASP A 1 409 ? 20.811 7.248 -21.479 1.00 50.62 409 ASP A N 1
ATOM 3263 C CA . ASP A 1 409 ? 20.906 6.816 -22.878 1.00 50.62 409 ASP A CA 1
ATOM 3264 C C . ASP A 1 409 ? 22.288 7.128 -23.488 1.00 50.62 409 ASP A C 1
ATOM 3266 O O . ASP A 1 409 ? 22.686 6.495 -24.464 1.00 50.62 409 ASP A O 1
ATOM 3270 N N . VAL A 1 410 ? 23.029 8.084 -22.910 1.00 44.59 410 VAL A N 1
ATOM 3271 C CA . VAL A 1 410 ? 24.356 8.526 -23.376 1.00 44.59 410 VAL A CA 1
ATOM 3272 C C . VAL A 1 410 ? 25.517 7.938 -22.552 1.00 44.59 410 VAL A C 1
ATOM 3274 O O . VAL A 1 410 ? 26.539 7.593 -23.138 1.00 44.59 410 VAL A O 1
ATOM 3277 N N . LEU A 1 411 ? 25.401 7.810 -21.220 1.00 42.12 411 LEU A N 1
ATOM 3278 C CA . LEU A 1 411 ? 26.523 7.456 -20.325 1.00 42.12 411 LEU A CA 1
ATOM 3279 C C . LEU A 1 411 ? 26.578 5.988 -19.874 1.00 42.12 411 LEU A C 1
ATOM 3281 O O . LEU A 1 411 ? 27.665 5.507 -19.567 1.00 42.12 411 LEU A O 1
ATOM 3285 N N . LEU A 1 412 ? 25.448 5.278 -19.772 1.00 46.47 412 LEU A N 1
ATOM 3286 C CA . LEU A 1 412 ? 25.396 3.967 -19.094 1.00 46.47 412 LEU A CA 1
ATOM 3287 C C . LEU A 1 412 ? 24.979 2.799 -19.995 1.00 46.47 412 LEU A C 1
ATOM 3289 O O . LEU A 1 412 ? 25.142 1.649 -19.592 1.00 46.47 412 LEU A O 1
ATOM 3293 N N . TYR A 1 413 ? 24.503 3.070 -21.213 1.00 38.84 413 TYR A N 1
ATOM 3294 C CA . TYR A 1 413 ? 24.206 2.046 -22.214 1.00 38.84 413 TYR A CA 1
ATOM 3295 C C . TYR A 1 413 ? 24.395 2.608 -23.635 1.00 38.84 413 TYR A C 1
ATOM 3297 O O . TYR A 1 413 ? 23.491 3.282 -24.126 1.00 38.84 413 TYR A O 1
ATOM 3305 N N . PRO A 1 414 ? 25.443 2.249 -24.409 1.00 33.41 414 PRO A N 1
ATOM 3306 C CA . PRO A 1 414 ? 25.153 1.981 -25.813 1.00 33.41 414 PRO A CA 1
ATOM 3307 C C . PRO A 1 414 ? 24.084 0.885 -25.791 1.00 33.41 414 PRO A C 1
ATOM 3309 O O . PRO A 1 414 ? 24.250 -0.089 -25.058 1.00 33.41 414 PRO A O 1
ATOM 3312 N N . LYS A 1 415 ? 22.959 1.065 -26.496 1.00 34.00 415 LYS A N 1
ATOM 3313 C CA . LYS A 1 415 ? 21.884 0.064 -26.617 1.00 34.00 415 LYS A CA 1
ATOM 3314 C C . LYS A 1 415 ? 22.472 -1.305 -26.990 1.00 34.00 415 LYS A C 1
ATOM 3316 O O . LYS A 1 415 ? 22.543 -1.661 -28.162 1.00 34.00 415 LYS A O 1
ATOM 3321 N N . LEU A 1 416 ? 22.861 -2.092 -25.992 1.00 30.31 416 LEU A N 1
ATOM 3322 C CA . LEU A 1 416 ? 23.091 -3.512 -26.127 1.00 30.31 416 LEU A CA 1
ATOM 3323 C C . LEU A 1 416 ? 21.689 -4.103 -26.113 1.00 30.31 416 LEU A C 1
ATOM 3325 O O . LEU A 1 416 ? 21.049 -4.239 -25.071 1.00 30.31 416 LEU A O 1
ATOM 3329 N N . HIS A 1 417 ? 21.166 -4.300 -27.317 1.00 31.52 417 HIS A N 1
ATOM 3330 C CA . HIS A 1 417 ? 19.852 -4.853 -27.591 1.00 31.52 417 HIS A CA 1
ATOM 3331 C C . HIS A 1 417 ? 19.837 -6.328 -27.167 1.00 31.52 417 HIS A C 1
ATOM 3333 O O . HIS A 1 417 ? 19.947 -7.231 -27.984 1.00 31.52 417 HIS A O 1
ATOM 3339 N N . ILE A 1 418 ? 19.762 -6.564 -25.860 1.00 36.47 418 ILE A N 1
ATOM 3340 C CA . ILE A 1 418 ? 19.411 -7.851 -25.264 1.00 36.47 418 ILE A CA 1
ATOM 3341 C C . ILE A 1 418 ? 18.273 -7.575 -24.286 1.00 36.47 418 ILE A C 1
ATOM 3343 O O . ILE A 1 418 ? 18.385 -7.684 -23.069 1.00 36.47 418 ILE A O 1
ATOM 3347 N N . SER A 1 419 ? 17.150 -7.145 -24.838 1.00 36.38 419 SER A N 1
ATOM 3348 C CA . SER A 1 419 ? 15.869 -7.549 -24.289 1.00 36.38 419 SER A CA 1
ATOM 3349 C C . SER A 1 419 ? 15.388 -8.634 -25.223 1.00 36.38 419 SER A C 1
ATOM 3351 O O . SER A 1 419 ? 15.130 -8.357 -26.393 1.00 36.38 419 SER A O 1
ATOM 3353 N N . ASP A 1 420 ? 15.291 -9.854 -24.708 1.00 36.84 420 ASP A N 1
ATOM 3354 C CA . ASP A 1 420 ? 14.473 -10.908 -25.288 1.00 36.84 420 ASP A CA 1
ATOM 3355 C C . ASP A 1 420 ? 13.021 -10.393 -25.349 1.00 36.84 420 ASP A C 1
ATOM 3357 O O . ASP A 1 420 ? 12.162 -10.691 -24.518 1.00 36.84 420 ASP A O 1
ATOM 3361 N N . PHE A 1 421 ? 12.736 -9.541 -26.339 1.00 43.22 421 PHE A N 1
ATOM 3362 C CA . PHE A 1 421 ? 11.387 -9.141 -26.710 1.00 43.22 421 PHE A CA 1
ATOM 3363 C C . PHE A 1 421 ? 10.589 -10.371 -27.144 1.00 43.22 421 PHE A C 1
ATOM 3365 O O . PHE A 1 421 ? 9.365 -10.322 -27.137 1.00 43.22 421 PHE A O 1
ATOM 3372 N N . SER A 1 422 ? 11.254 -11.483 -27.448 1.00 43.66 422 SER A N 1
ATOM 3373 C CA . SER A 1 422 ? 10.708 -12.807 -27.734 1.00 43.66 422 SER A CA 1
ATOM 3374 C C . SER A 1 422 ? 9.704 -13.328 -26.686 1.00 43.66 422 SER A C 1
ATOM 3376 O O . SER A 1 422 ? 8.805 -14.075 -27.066 1.00 43.66 422 SER A O 1
ATOM 3378 N N . ILE A 1 423 ? 9.765 -12.895 -25.414 1.00 49.72 423 ILE A N 1
ATOM 3379 C CA . ILE A 1 423 ? 8.969 -13.494 -24.316 1.00 49.72 423 ILE A CA 1
ATOM 3380 C C . ILE A 1 423 ? 7.689 -12.702 -23.967 1.00 49.72 423 ILE A C 1
ATOM 3382 O O . ILE A 1 423 ? 6.730 -13.268 -23.445 1.00 49.72 423 ILE A O 1
ATOM 3386 N N . LEU A 1 424 ? 7.618 -11.395 -24.255 1.00 58.50 424 LEU A N 1
ATOM 3387 C CA . LEU A 1 424 ? 6.460 -10.577 -23.849 1.00 58.50 424 LEU A CA 1
ATOM 3388 C C . LEU A 1 424 ? 5.226 -10.837 -24.736 1.00 58.50 424 LEU A C 1
ATOM 3390 O O . LEU A 1 424 ? 5.355 -10.803 -25.960 1.00 58.50 424 LEU A O 1
ATOM 3394 N N . PRO A 1 425 ? 4.015 -11.030 -24.190 1.00 65.25 425 PRO A N 1
ATOM 3395 C CA . PRO A 1 425 ? 2.823 -11.193 -25.015 1.00 65.25 425 PRO A CA 1
ATOM 3396 C C . PRO A 1 425 ? 2.463 -9.887 -25.744 1.00 65.25 425 PRO A C 1
ATOM 3398 O O . PRO A 1 425 ? 2.733 -8.782 -25.267 1.00 65.25 425 PRO A O 1
ATOM 3401 N N . VAL A 1 426 ? 1.876 -10.020 -26.935 1.00 78.31 426 VAL A N 1
ATOM 3402 C CA . VAL A 1 426 ? 1.316 -8.904 -27.711 1.00 78.31 426 VAL A CA 1
ATOM 3403 C C . VAL A 1 426 ? -0.200 -8.946 -27.587 1.00 78.31 426 VAL A C 1
ATOM 3405 O O . VAL A 1 426 ? -0.803 -9.991 -27.821 1.00 78.31 426 VAL A O 1
ATOM 3408 N N . SER A 1 427 ? -0.820 -7.830 -27.228 1.00 84.00 427 SER A N 1
ATOM 3409 C CA . SER A 1 427 ? -2.267 -7.674 -27.154 1.00 84.00 427 SER A CA 1
ATOM 3410 C C . SER A 1 427 ? -2.805 -6.811 -28.289 1.00 84.00 427 SER A C 1
ATOM 3412 O O . SER A 1 427 ? -2.173 -5.846 -28.707 1.00 84.00 427 SER A O 1
ATOM 3414 N N . TRP A 1 428 ? -3.996 -7.140 -28.781 1.00 84.75 428 TRP A N 1
ATOM 3415 C CA . TRP A 1 428 ? -4.704 -6.332 -29.773 1.00 84.75 428 TRP A CA 1
ATOM 3416 C C . TRP A 1 428 ? -5.934 -5.696 -29.141 1.00 84.75 428 TRP A C 1
ATOM 3418 O O . TRP A 1 428 ? -6.767 -6.393 -28.563 1.00 84.75 428 TRP A O 1
ATOM 3428 N N . VAL A 1 429 ? -6.063 -4.378 -29.269 1.00 84.50 429 VAL A N 1
ATOM 3429 C CA . VAL A 1 429 ? -7.177 -3.602 -28.709 1.00 84.50 429 VAL A CA 1
ATOM 3430 C C . VAL A 1 429 ? -7.911 -2.876 -29.824 1.00 84.50 429 VAL A C 1
ATOM 3432 O O . VAL A 1 429 ? -7.300 -2.257 -30.693 1.00 84.50 429 VAL A O 1
ATOM 3435 N N . ARG A 1 430 ? -9.241 -2.925 -29.804 1.00 84.94 430 ARG A N 1
ATOM 3436 C CA . ARG A 1 430 ? -10.089 -2.164 -30.722 1.00 84.94 430 ARG A CA 1
ATOM 3437 C C . ARG A 1 430 ? -10.486 -0.839 -30.080 1.00 84.94 430 ARG A C 1
ATOM 3439 O O . ARG A 1 430 ? -11.092 -0.832 -29.018 1.00 84.94 430 ARG A O 1
ATOM 3446 N N . HIS A 1 431 ? -10.187 0.288 -30.725 1.00 80.12 431 HIS A N 1
ATOM 3447 C CA . HIS A 1 431 ? -10.382 1.614 -30.114 1.00 80.12 431 HIS A CA 1
ATOM 3448 C C . HIS A 1 431 ? -11.828 2.106 -30.110 1.00 80.12 431 HIS A C 1
ATOM 3450 O O . HIS A 1 431 ? -12.181 2.904 -29.251 1.00 80.12 431 HIS A O 1
ATOM 3456 N N . ARG A 1 432 ? -12.679 1.633 -31.032 1.00 77.06 432 ARG A N 1
ATOM 3457 C CA . ARG A 1 432 ? -14.072 2.113 -31.133 1.00 77.06 432 ARG A CA 1
ATOM 3458 C C . ARG A 1 432 ? -14.889 1.882 -29.851 1.00 77.06 432 ARG A C 1
ATOM 3460 O O . ARG A 1 432 ? -15.823 2.625 -29.589 1.00 77.06 432 ARG A O 1
ATOM 3467 N N . ASP A 1 433 ? -14.547 0.840 -29.096 1.00 76.75 433 ASP A N 1
ATOM 3468 C CA . ASP A 1 433 ? -15.223 0.385 -27.876 1.00 76.75 433 ASP A CA 1
ATOM 3469 C C . ASP A 1 433 ? -14.244 -0.062 -26.777 1.00 76.75 433 ASP A C 1
ATOM 3471 O O . ASP A 1 433 ? -14.657 -0.643 -25.778 1.00 76.75 433 ASP A O 1
ATOM 3475 N N . ILE A 1 434 ? -12.946 0.209 -26.965 1.00 80.06 434 ILE A N 1
ATOM 3476 C CA . ILE A 1 434 ? -11.859 -0.117 -26.027 1.00 80.06 434 ILE A CA 1
ATOM 3477 C C . ILE A 1 434 ? -11.896 -1.607 -25.624 1.00 80.06 434 ILE A C 1
ATOM 3479 O O . ILE A 1 434 ? -11.638 -1.993 -24.487 1.00 80.06 434 ILE A O 1
ATOM 3483 N N . HIS A 1 435 ? -12.249 -2.476 -26.573 1.00 81.38 435 HIS A N 1
ATOM 3484 C CA . HIS A 1 435 ? -12.386 -3.904 -26.318 1.00 81.38 435 HIS A CA 1
ATOM 3485 C C . HIS A 1 435 ? -11.063 -4.632 -26.578 1.00 81.38 435 HIS A C 1
ATOM 3487 O O . HIS A 1 435 ? -10.472 -4.514 -27.658 1.00 81.38 435 HIS A O 1
ATOM 3493 N N . LEU A 1 436 ? -10.607 -5.406 -25.592 1.00 85.94 436 LEU A N 1
ATOM 3494 C CA . LEU A 1 436 ? -9.444 -6.280 -25.718 1.00 85.94 436 LEU A CA 1
ATOM 3495 C C . LEU A 1 436 ? -9.809 -7.487 -26.589 1.00 85.94 436 LEU A C 1
ATOM 3497 O O . LEU A 1 436 ? -10.654 -8.297 -26.218 1.00 85.94 436 LEU A O 1
ATOM 3501 N N . LEU A 1 437 ? -9.177 -7.604 -27.755 1.00 85.00 437 LEU A N 1
ATOM 3502 C CA . LEU A 1 437 ? -9.451 -8.679 -28.706 1.00 85.00 437 LEU A CA 1
ATOM 3503 C C . LEU A 1 437 ? -8.641 -9.927 -28.368 1.00 85.00 437 LEU A C 1
ATOM 3505 O O . LEU A 1 437 ? -9.202 -11.019 -28.290 1.00 85.00 437 LEU A O 1
ATOM 3509 N N . THR A 1 438 ? -7.331 -9.774 -28.164 1.00 82.38 438 THR A N 1
ATOM 3510 C CA . THR A 1 438 ? -6.407 -10.892 -27.927 1.00 82.38 438 THR A CA 1
ATOM 3511 C C . THR A 1 438 ? -5.270 -10.486 -26.986 1.00 82.38 438 THR A C 1
ATOM 3513 O O . THR A 1 438 ? -4.908 -9.309 -26.931 1.00 82.38 438 THR A O 1
ATOM 3516 N N . VAL A 1 439 ? -4.671 -11.459 -26.292 1.00 82.50 439 VAL A N 1
ATOM 3517 C CA . VAL A 1 439 ? -3.386 -11.334 -25.575 1.00 82.50 439 VAL A CA 1
ATOM 3518 C C . VAL A 1 439 ? -2.542 -12.561 -25.904 1.00 82.50 439 VAL A C 1
ATOM 3520 O O . VAL A 1 439 ? -2.959 -13.696 -25.679 1.00 82.50 439 VAL A O 1
ATOM 3523 N N . GLY A 1 440 ? -1.358 -12.348 -26.471 1.00 74.31 440 GLY A N 1
ATOM 3524 C CA . GLY A 1 440 ? -0.607 -13.429 -27.096 1.00 74.31 440 GLY A CA 1
ATOM 3525 C C . GLY A 1 440 ? -1.433 -14.067 -28.217 1.00 74.31 440 GLY A C 1
ATOM 3526 O O . GLY A 1 440 ? -2.029 -13.368 -29.033 1.00 74.31 440 GLY A O 1
ATOM 3527 N N . THR A 1 441 ? -1.472 -15.396 -28.262 1.00 72.44 441 THR A N 1
ATOM 3528 C CA . THR A 1 441 ? -2.314 -16.168 -29.194 1.00 72.44 441 THR A CA 1
ATOM 3529 C C . THR A 1 441 ? -3.733 -16.413 -28.665 1.00 72.44 441 THR A C 1
ATOM 3531 O O . THR A 1 441 ? -4.564 -16.971 -29.378 1.00 72.44 441 THR A O 1
ATOM 3534 N N . TYR A 1 442 ? -4.036 -16.002 -27.428 1.00 72.19 442 TYR A N 1
ATOM 3535 C CA . TYR A 1 442 ? -5.337 -16.224 -26.802 1.00 72.19 442 TYR A CA 1
ATOM 3536 C C . TYR A 1 442 ? -6.329 -15.116 -27.173 1.00 72.19 442 TYR A C 1
ATOM 3538 O O . TYR A 1 442 ? -5.998 -13.928 -27.127 1.00 72.19 442 TYR A O 1
ATOM 3546 N N . THR A 1 443 ? -7.559 -15.496 -27.522 1.00 80.25 443 THR A N 1
ATOM 3547 C CA . THR A 1 443 ? -8.617 -14.573 -27.966 1.00 80.25 443 THR A CA 1
ATOM 3548 C C . THR A 1 443 ? -9.612 -14.331 -26.830 1.00 80.25 443 THR A C 1
ATOM 3550 O O . THR A 1 443 ? -10.167 -15.279 -26.285 1.00 80.25 443 THR A O 1
ATOM 3553 N N . TYR A 1 444 ? -9.817 -13.064 -26.460 1.00 75.81 444 TYR A N 1
ATOM 3554 C CA . TYR A 1 444 ? -10.704 -12.624 -25.369 1.00 75.81 444 TYR A CA 1
ATOM 3555 C C . TYR A 1 444 ? -12.089 -12.196 -25.857 1.00 75.81 444 TYR A C 1
ATOM 3557 O O . TYR A 1 444 ? -13.037 -12.154 -25.075 1.00 75.81 444 TYR A O 1
ATOM 3565 N N . THR A 1 445 ? -12.219 -11.873 -27.143 1.00 77.38 445 THR A N 1
ATOM 3566 C CA . THR A 1 445 ? -13.513 -11.534 -27.729 1.00 77.38 445 THR A CA 1
ATOM 3567 C C . THR A 1 445 ? -14.337 -12.792 -28.017 1.00 77.38 445 THR A C 1
ATOM 3569 O O . THR A 1 445 ? -13.800 -13.823 -28.416 1.00 77.38 445 THR A O 1
ATOM 3572 N N . SER A 1 446 ? -15.658 -12.705 -27.844 1.00 72.69 446 SER A N 1
ATOM 3573 C CA . SER A 1 446 ? -16.600 -13.765 -28.229 1.00 72.69 446 SER A CA 1
ATOM 3574 C C . SER A 1 446 ? -16.817 -13.858 -29.747 1.00 72.69 446 SER A C 1
ATOM 3576 O O . SER A 1 446 ? -17.384 -14.838 -30.230 1.00 72.69 446 SER A O 1
ATOM 3578 N N . ASP A 1 447 ? -16.366 -12.855 -30.512 1.00 74.50 447 ASP A N 1
ATOM 3579 C CA . ASP A 1 447 ? -16.436 -12.839 -31.974 1.00 74.50 447 ASP A CA 1
ATOM 3580 C C . ASP A 1 447 ? -15.341 -13.742 -32.569 1.00 74.50 447 ASP A C 1
ATOM 3582 O O . ASP A 1 447 ? -14.173 -13.362 -32.669 1.00 74.50 447 ASP A O 1
ATOM 3586 N N . GLN A 1 448 ? -15.746 -14.941 -33.000 1.00 72.56 448 GLN A N 1
ATOM 3587 C CA . GLN A 1 448 ? -14.872 -16.001 -33.528 1.00 72.56 448 GLN A CA 1
ATOM 3588 C C . GLN A 1 448 ? -14.103 -15.614 -34.807 1.00 72.56 448 GLN A C 1
ATOM 3590 O O . GLN A 1 448 ? -13.262 -16.373 -35.292 1.00 72.56 448 GLN A O 1
ATOM 3595 N N . ARG A 1 449 ? -14.384 -14.441 -35.387 1.00 76.31 449 ARG A N 1
ATOM 3596 C CA . ARG A 1 449 ? -13.688 -13.923 -36.568 1.00 76.31 449 ARG A CA 1
ATOM 3597 C C . ARG A 1 449 ? -12.304 -13.365 -36.254 1.00 76.31 449 ARG A C 1
ATOM 3599 O O . ARG A 1 449 ? -11.490 -13.287 -37.174 1.00 76.31 449 ARG A O 1
ATOM 3606 N N . PHE A 1 450 ? -12.050 -12.944 -35.015 1.00 80.44 450 PHE A N 1
ATOM 3607 C CA . PHE A 1 450 ? -10.760 -12.402 -34.589 1.00 80.44 450 PHE A CA 1
ATOM 3608 C C . PHE A 1 450 ? -9.854 -13.519 -34.082 1.00 80.44 450 PHE A C 1
ATOM 3610 O O . PHE A 1 450 ? -10.263 -14.343 -33.274 1.00 80.44 450 PHE A O 1
ATOM 3617 N N . GLU A 1 451 ? -8.607 -13.529 -34.536 1.00 76.75 451 GLU A N 1
ATOM 3618 C CA . GLU A 1 451 ? -7.633 -14.538 -34.138 1.00 76.75 451 GLU A CA 1
ATOM 3619 C C . GLU A 1 451 ? -6.224 -13.953 -34.174 1.00 76.75 451 GLU A C 1
ATOM 3621 O O . GLU A 1 451 ? -5.830 -13.326 -35.159 1.00 76.75 451 GLU A O 1
ATOM 3626 N N . ALA A 1 452 ? -5.446 -14.174 -33.118 1.00 78.31 452 ALA A N 1
ATOM 3627 C CA . ALA A 1 452 ? -4.039 -13.800 -33.093 1.00 78.31 452 ALA A CA 1
ATOM 3628 C C . ALA A 1 452 ? -3.156 -14.985 -33.491 1.00 78.31 452 ALA A C 1
ATOM 3630 O O . ALA A 1 452 ? -3.242 -16.070 -32.920 1.00 78.31 452 ALA A O 1
ATOM 3631 N N . MET A 1 453 ? -2.271 -14.762 -34.459 1.00 70.00 453 MET A N 1
ATOM 3632 C CA . MET A 1 453 ? -1.284 -15.736 -34.909 1.00 70.00 453 MET A CA 1
ATOM 3633 C C . MET A 1 453 ? 0.126 -15.210 -34.650 1.00 70.00 453 MET A C 1
ATOM 3635 O O . MET A 1 453 ? 0.434 -14.049 -34.921 1.00 70.00 453 MET A O 1
ATOM 3639 N N . HIS A 1 454 ? 0.997 -16.094 -34.173 1.00 68.88 454 HIS A N 1
ATOM 3640 C CA . HIS A 1 454 ? 2.424 -15.838 -34.019 1.00 68.88 454 HIS A CA 1
ATOM 3641 C C . HIS A 1 454 ? 3.195 -16.847 -34.863 1.00 68.88 454 HIS A C 1
ATOM 3643 O O . HIS A 1 454 ? 2.967 -18.055 -34.754 1.00 68.88 454 HIS A O 1
ATOM 3649 N N . LYS A 1 455 ? 4.090 -16.373 -35.731 1.00 63.19 455 LYS A N 1
ATOM 3650 C CA . LYS A 1 455 ? 4.901 -17.266 -36.560 1.00 63.19 455 LYS A CA 1
ATOM 3651 C C . LYS A 1 455 ? 6.128 -17.720 -35.762 1.00 63.19 455 LYS A C 1
ATOM 3653 O O . LYS A 1 455 ? 6.951 -16.902 -35.360 1.00 63.19 455 LYS A O 1
ATOM 3658 N N . LEU A 1 456 ? 6.231 -19.033 -35.536 1.00 46.72 456 LEU A N 1
ATOM 3659 C CA . LEU A 1 456 ? 7.285 -19.666 -34.735 1.00 46.72 456 LEU A CA 1
ATOM 3660 C C . LEU A 1 456 ? 8.683 -19.228 -35.217 1.00 46.72 456 LEU A C 1
ATOM 3662 O O . LEU A 1 456 ? 8.939 -19.216 -36.421 1.00 46.72 456 LEU A O 1
ATOM 3666 N N . HIS A 1 457 ? 9.563 -18.858 -34.281 1.00 47.31 457 HIS A N 1
ATOM 3667 C CA . HIS A 1 457 ? 10.922 -18.339 -34.537 1.00 47.31 457 HIS A CA 1
ATOM 3668 C C . HIS A 1 457 ? 11.006 -16.990 -35.272 1.00 47.31 457 HIS A C 1
ATOM 3670 O O . HIS A 1 457 ? 12.074 -16.614 -35.749 1.00 47.31 457 HIS A O 1
ATOM 3676 N N . THR A 1 458 ? 9.905 -16.239 -35.353 1.00 56.81 458 THR A N 1
ATOM 3677 C CA . THR A 1 458 ? 9.903 -14.873 -35.892 1.00 56.81 458 THR A CA 1
ATOM 3678 C C . THR A 1 458 ? 9.218 -13.920 -34.924 1.00 56.81 458 THR A C 1
ATOM 3680 O O . THR A 1 458 ? 8.301 -14.309 -34.217 1.00 56.81 458 THR A O 1
ATOM 3683 N N . GLU A 1 459 ? 9.605 -12.651 -34.932 1.00 59.31 459 GLU A N 1
ATOM 3684 C CA . GLU A 1 459 ? 8.984 -11.600 -34.113 1.00 59.31 459 GLU A CA 1
ATOM 3685 C C . GLU A 1 459 ? 7.682 -11.041 -34.722 1.00 59.31 459 GLU A C 1
ATOM 3687 O O . GLU A 1 459 ? 7.290 -9.904 -34.450 1.00 59.31 459 GLU A O 1
ATOM 3692 N N . GLU A 1 460 ? 7.033 -11.816 -35.593 1.00 58.84 460 GLU A N 1
ATOM 3693 C CA . GLU A 1 460 ? 5.875 -11.398 -36.379 1.00 58.84 460 GLU A CA 1
ATOM 3694 C C . GLU A 1 460 ? 4.571 -11.794 -35.677 1.00 58.84 460 GLU A C 1
ATOM 3696 O O . GLU A 1 460 ? 4.218 -12.975 -35.591 1.00 58.84 460 GLU A O 1
ATOM 3701 N N . TRP A 1 461 ? 3.835 -10.782 -35.217 1.00 68.50 461 TRP A N 1
ATOM 3702 C CA . TRP A 1 461 ? 2.507 -10.916 -34.627 1.00 68.50 461 TRP A CA 1
ATOM 3703 C C . TRP A 1 461 ? 1.445 -10.473 -35.620 1.00 68.50 461 TRP A C 1
ATOM 3705 O O . TRP A 1 461 ? 1.555 -9.416 -36.247 1.00 68.50 461 TRP A O 1
ATOM 3715 N N . ILE A 1 462 ? 0.424 -11.308 -35.776 1.00 71.94 462 ILE A N 1
ATOM 3716 C CA . ILE A 1 462 ? -0.611 -11.142 -36.785 1.00 71.94 462 ILE A CA 1
ATOM 3717 C C . ILE A 1 462 ? -1.981 -11.140 -36.112 1.00 71.94 462 ILE A C 1
ATOM 3719 O O . ILE A 1 462 ? -2.349 -12.138 -35.498 1.00 71.94 462 ILE A O 1
ATOM 3723 N N . LEU A 1 463 ? -2.763 -10.070 -36.281 1.00 76.88 463 LEU A N 1
ATOM 3724 C CA . LEU A 1 463 ? -4.208 -10.125 -36.049 1.00 76.88 463 LEU A CA 1
ATOM 3725 C C . LEU A 1 463 ? -4.903 -10.491 -37.354 1.00 76.88 463 LEU A C 1
ATOM 3727 O O . LEU A 1 463 ? -4.836 -9.757 -38.343 1.00 76.88 463 LEU A O 1
ATOM 3731 N N . ARG A 1 464 ? -5.573 -11.636 -37.342 1.00 72.44 464 ARG A N 1
ATOM 3732 C CA . ARG A 1 464 ? -6.372 -12.148 -38.443 1.00 72.44 464 ARG A CA 1
ATOM 3733 C C . ARG A 1 464 ? -7.843 -11.850 -38.176 1.00 72.44 464 ARG A C 1
ATOM 3735 O O . ARG A 1 464 ? -8.386 -12.289 -37.168 1.00 72.44 464 ARG A O 1
ATOM 3742 N N . ILE A 1 465 ? -8.485 -11.130 -39.093 1.00 75.81 465 ILE A N 1
ATOM 3743 C CA . ILE A 1 465 ? -9.935 -10.903 -39.085 1.00 75.81 465 ILE A CA 1
ATOM 3744 C C . ILE A 1 465 ? -10.533 -11.687 -40.250 1.00 75.81 465 ILE A C 1
ATOM 3746 O O . ILE A 1 465 ? -10.254 -11.393 -41.417 1.00 75.81 465 ILE A O 1
ATOM 3750 N N . ARG A 1 466 ? -11.339 -12.703 -39.939 1.00 60.44 466 ARG A N 1
ATOM 3751 C CA . ARG A 1 466 ? -12.070 -13.513 -40.920 1.00 60.44 466 ARG A CA 1
ATOM 3752 C C . ARG A 1 466 ? -13.366 -12.802 -41.307 1.00 60.44 466 ARG A C 1
ATOM 3754 O O . ARG A 1 466 ? -14.060 -12.254 -40.456 1.00 60.44 466 ARG A O 1
ATOM 3761 N N . TYR A 1 467 ? -13.695 -12.798 -42.595 1.00 60.19 467 TYR A N 1
ATOM 3762 C CA . TYR A 1 467 ? -14.931 -12.188 -43.118 1.00 60.19 467 TYR A CA 1
ATOM 3763 C C . TYR A 1 467 ? -15.212 -10.741 -42.636 1.00 60.19 467 TYR A C 1
ATOM 3765 O O . TYR A 1 467 ? -16.290 -10.467 -42.090 1.00 60.19 467 TYR A O 1
ATOM 3773 N N . PRO A 1 468 ? -14.244 -9.813 -42.774 1.00 63.88 468 PRO A N 1
ATOM 3774 C CA . PRO A 1 468 ? -14.395 -8.416 -42.383 1.00 63.88 468 PRO A CA 1
ATOM 3775 C C . PRO A 1 468 ? -15.621 -7.756 -43.018 1.00 63.88 468 PRO A C 1
ATOM 3777 O O . PRO A 1 468 ? -15.888 -7.891 -44.209 1.00 63.88 468 PRO A O 1
ATOM 3780 N N . GLN A 1 469 ? -16.355 -7.027 -42.189 1.00 63.28 469 GLN A N 1
ATOM 3781 C CA . GLN A 1 469 ? -17.569 -6.291 -42.524 1.00 63.28 469 GLN A CA 1
ATOM 3782 C C . GLN A 1 469 ? -17.262 -4.794 -42.539 1.00 63.28 469 GLN A C 1
ATOM 3784 O O . GLN A 1 469 ? -16.403 -4.353 -41.785 1.00 63.28 469 GLN A O 1
ATOM 3789 N N . ARG A 1 470 ? -18.010 -3.965 -43.283 1.00 60.06 470 ARG A N 1
ATOM 3790 C CA . ARG A 1 470 ? -17.801 -2.495 -43.302 1.00 60.06 470 ARG A CA 1
ATOM 3791 C C . ARG A 1 470 ? -17.685 -1.878 -41.897 1.00 60.06 470 ARG A C 1
ATOM 3793 O O . ARG A 1 470 ? -16.836 -1.014 -41.677 1.00 60.06 470 ARG A O 1
ATOM 3800 N N . LYS A 1 471 ? -18.473 -2.391 -40.940 1.00 70.25 471 LYS A N 1
ATOM 3801 C CA . LYS A 1 471 ? -18.454 -2.001 -39.518 1.00 70.25 471 LYS A CA 1
ATOM 3802 C C . LYS A 1 471 ? -17.120 -2.238 -38.807 1.00 70.25 471 LYS A C 1
ATOM 3804 O O . LYS A 1 471 ? -16.862 -1.587 -37.804 1.00 70.25 471 LYS A O 1
ATOM 3809 N N . ASP A 1 472 ? -16.287 -3.165 -39.273 1.00 74.69 472 ASP A N 1
ATOM 3810 C CA . ASP A 1 472 ? -14.987 -3.475 -38.667 1.00 74.69 472 ASP A CA 1
ATOM 3811 C C . ASP A 1 472 ? -13.913 -2.437 -39.021 1.00 74.69 472 ASP A C 1
ATOM 3813 O O . ASP A 1 472 ? -12.816 -2.498 -38.468 1.00 74.69 472 ASP A O 1
ATOM 3817 N N . SER A 1 473 ? -14.226 -1.465 -39.887 1.00 74.44 473 SER A N 1
ATOM 3818 C CA . SER A 1 473 ? -13.370 -0.301 -40.122 1.00 74.44 473 SER A CA 1
ATOM 3819 C C . SER A 1 473 ? -13.184 0.489 -38.825 1.00 74.44 473 SER A C 1
ATOM 3821 O O . SER A 1 473 ? -14.134 0.717 -38.077 1.00 74.44 473 SER A O 1
ATOM 3823 N N . GLY A 1 474 ? -11.959 0.915 -38.545 1.00 76.06 474 GLY A N 1
ATOM 3824 C CA . GLY A 1 474 ? -11.625 1.587 -37.295 1.00 76.06 474 GLY A CA 1
ATOM 3825 C C . GLY A 1 474 ? -10.144 1.496 -36.959 1.00 76.06 474 GLY A C 1
ATOM 3826 O O . GLY A 1 474 ? -9.335 1.019 -37.753 1.00 76.06 474 GLY A O 1
ATOM 3827 N N . ILE A 1 475 ? -9.788 1.982 -35.774 1.00 77.69 475 ILE A N 1
ATOM 3828 C CA . ILE A 1 475 ? -8.415 1.938 -35.268 1.00 77.69 475 ILE A CA 1
ATOM 3829 C C . ILE A 1 475 ? -8.256 0.700 -34.378 1.00 77.69 475 ILE A C 1
ATOM 3831 O O . ILE A 1 475 ? -9.044 0.477 -33.455 1.00 77.69 475 ILE A O 1
ATOM 3835 N N . TYR A 1 476 ? -7.235 -0.096 -34.677 1.00 81.88 476 TYR A N 1
ATOM 3836 C CA . TYR A 1 476 ? -6.801 -1.256 -33.907 1.00 81.88 476 TYR A CA 1
ATOM 3837 C C . TYR A 1 476 ? -5.396 -0.994 -33.404 1.00 81.88 476 TYR A C 1
ATOM 3839 O O . TYR A 1 476 ? -4.531 -0.622 -34.183 1.00 81.88 476 TYR A O 1
ATOM 3847 N N . GLU A 1 477 ? -5.141 -1.199 -32.126 1.00 80.25 477 GLU A N 1
ATOM 3848 C CA . GLU A 1 477 ? -3.832 -0.958 -31.542 1.00 80.25 477 GLU A CA 1
ATOM 3849 C C . GLU A 1 477 ? -3.177 -2.278 -31.160 1.00 80.25 477 GLU A C 1
ATOM 3851 O O . GLU A 1 477 ? -3.720 -3.057 -30.375 1.00 80.25 477 GLU A O 1
ATOM 3856 N N . CYS A 1 478 ? -2.005 -2.519 -31.741 1.00 78.56 478 CYS A N 1
ATOM 3857 C CA . CYS A 1 478 ? -1.122 -3.594 -31.324 1.00 78.56 478 CYS A CA 1
ATOM 3858 C C . CYS A 1 478 ? -0.297 -3.084 -30.153 1.00 78.56 478 CYS A C 1
ATOM 3860 O O . CYS A 1 478 ? 0.540 -2.201 -30.329 1.00 78.56 478 CYS A O 1
ATOM 3862 N N . GLN A 1 479 ? -0.524 -3.642 -28.977 1.00 77.88 479 GLN A N 1
ATOM 3863 C CA . GLN A 1 479 ? 0.158 -3.288 -27.749 1.00 77.88 479 GLN A CA 1
ATOM 3864 C C . GLN A 1 479 ? 1.129 -4.401 -27.388 1.00 77.88 479 GLN A C 1
ATOM 3866 O O . GLN A 1 479 ? 0.750 -5.557 -27.221 1.00 77.88 479 GLN A O 1
ATOM 3871 N N . ILE A 1 480 ? 2.403 -4.068 -27.236 1.00 72.94 480 ILE A N 1
ATOM 3872 C CA . ILE A 1 480 ? 3.295 -4.947 -26.488 1.00 72.94 480 ILE A CA 1
ATOM 3873 C C . ILE A 1 480 ? 2.907 -4.763 -25.025 1.00 72.94 480 ILE A C 1
ATOM 3875 O O . ILE A 1 480 ? 2.768 -3.623 -24.573 1.00 72.94 480 ILE A O 1
ATOM 3879 N N . SER A 1 481 ? 2.749 -5.856 -24.273 1.00 62.59 481 SER A N 1
ATOM 3880 C CA . SER A 1 481 ? 2.482 -5.818 -22.828 1.00 62.59 481 SER A CA 1
ATOM 3881 C C . SER A 1 481 ? 3.693 -5.322 -22.013 1.00 62.59 481 SER A C 1
ATOM 3883 O O . SER A 1 481 ? 4.002 -5.829 -20.940 1.00 62.59 481 SER A O 1
ATOM 3885 N N . THR A 1 482 ? 4.408 -4.320 -22.532 1.00 49.41 482 THR A N 1
ATOM 3886 C CA . THR A 1 482 ? 5.240 -3.402 -21.765 1.00 49.41 482 THR A CA 1
ATOM 3887 C C . THR A 1 482 ? 4.334 -2.490 -20.963 1.00 49.41 482 THR A C 1
ATOM 3889 O O . THR A 1 482 ? 3.106 -2.504 -21.072 1.00 49.41 482 THR A O 1
ATOM 3892 N N . THR A 1 483 ? 4.913 -1.647 -20.130 1.00 43.00 483 THR A N 1
ATOM 3893 C CA . THR A 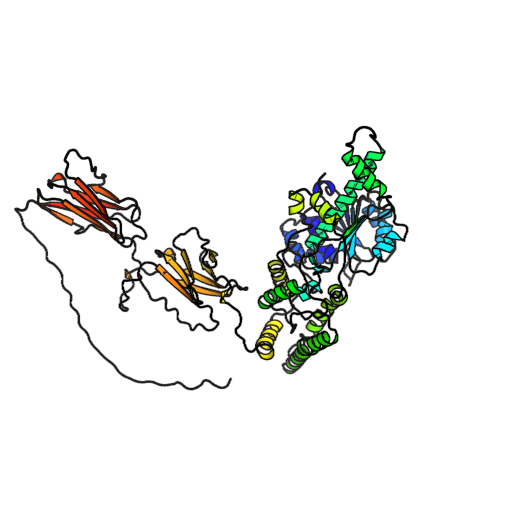1 483 ? 4.141 -0.526 -19.629 1.00 43.00 483 THR A CA 1
ATOM 3894 C C . THR A 1 483 ? 5.044 0.711 -19.543 1.00 43.00 483 THR A C 1
ATOM 3896 O O . THR A 1 483 ? 6.202 0.540 -19.167 1.00 43.00 483 THR A O 1
ATOM 3899 N N . PRO A 1 484 ? 4.567 1.923 -19.890 1.00 44.34 484 PRO A N 1
ATOM 3900 C CA . PRO A 1 484 ? 3.281 2.173 -20.557 1.00 44.34 484 PRO A CA 1
ATOM 3901 C C . PRO A 1 484 ? 3.135 1.278 -21.802 1.00 44.34 484 PRO A C 1
ATOM 3903 O O . PRO A 1 484 ? 4.163 0.931 -22.394 1.00 44.34 484 PRO A O 1
ATOM 3906 N N . PRO A 1 485 ? 1.934 0.712 -22.053 1.00 47.38 485 PRO A N 1
ATOM 3907 C CA . PRO A 1 485 ? 1.762 -0.261 -23.123 1.00 47.38 485 PRO A CA 1
ATOM 3908 C C . PRO A 1 485 ? 2.239 0.417 -24.395 1.00 47.38 485 PRO A C 1
ATOM 3910 O O . PRO A 1 485 ? 1.746 1.484 -24.757 1.00 47.38 485 PRO A O 1
ATOM 3913 N N . ILE A 1 486 ? 3.292 -0.135 -24.995 1.00 59.88 486 ILE A N 1
ATOM 3914 C CA . ILE A 1 486 ? 3.833 0.417 -26.227 1.00 59.88 486 ILE A CA 1
ATOM 3915 C C . ILE A 1 486 ? 2.891 -0.097 -27.300 1.00 59.88 486 ILE A C 1
ATOM 3917 O O . ILE A 1 486 ? 2.981 -1.242 -27.745 1.00 59.88 486 ILE A O 1
ATOM 3921 N N . GLY A 1 487 ? 1.905 0.741 -27.584 1.00 65.25 487 GLY A N 1
ATOM 3922 C CA . GLY A 1 487 ? 0.877 0.524 -28.573 1.00 65.25 487 GLY A CA 1
ATOM 3923 C C . GLY A 1 487 ? 1.221 1.232 -29.869 1.00 65.25 487 GLY A C 1
ATOM 3924 O O . GLY A 1 487 ? 1.745 2.346 -29.858 1.00 65.25 487 GLY A O 1
ATOM 3925 N N . HIS A 1 488 ? 0.941 0.586 -30.995 1.00 67.75 488 HIS A N 1
ATOM 3926 C CA . HIS A 1 488 ? 0.936 1.255 -32.287 1.00 67.75 488 HIS A CA 1
ATOM 3927 C C . HIS A 1 488 ? -0.464 1.164 -32.903 1.00 67.75 488 HIS A C 1
ATOM 3929 O O . HIS A 1 488 ? -0.943 0.048 -33.144 1.00 67.75 488 HIS A O 1
ATOM 3935 N N . PRO A 1 489 ? -1.145 2.303 -33.137 1.00 71.75 489 PRO A N 1
ATOM 3936 C CA . PRO A 1 489 ? -2.464 2.309 -33.745 1.00 71.75 489 PRO A CA 1
ATOM 3937 C C . PRO A 1 489 ? -2.366 2.052 -35.253 1.00 71.75 489 PRO A C 1
ATOM 3939 O O . PRO A 1 489 ? -1.599 2.683 -35.975 1.00 71.75 489 PRO A O 1
ATOM 3942 N N . VAL A 1 490 ? -3.198 1.140 -35.737 1.00 71.00 490 VAL A N 1
ATOM 3943 C CA . VAL A 1 490 ? -3.342 0.735 -37.134 1.00 71.00 490 VAL A CA 1
ATOM 3944 C C . VAL A 1 490 ? -4.761 1.067 -37.577 1.00 71.00 490 VAL A C 1
ATOM 3946 O O . VAL A 1 490 ? -5.738 0.597 -36.993 1.00 71.00 490 VAL A O 1
ATOM 3949 N N . ARG A 1 491 ? -4.895 1.892 -38.617 1.00 71.12 491 ARG A N 1
ATOM 3950 C CA . ARG A 1 491 ? -6.198 2.240 -39.193 1.00 71.12 491 ARG A CA 1
ATOM 3951 C C . ARG A 1 491 ? -6.590 1.209 -40.249 1.00 71.12 491 ARG A C 1
ATOM 3953 O O . ARG A 1 491 ? -5.909 1.073 -41.261 1.00 71.12 491 ARG A O 1
ATOM 3960 N N . LEU A 1 492 ? -7.709 0.527 -40.027 1.00 73.50 492 LEU A N 1
ATOM 3961 C CA . LEU A 1 492 ? -8.324 -0.393 -40.976 1.00 73.50 492 LEU A CA 1
ATOM 3962 C C . LEU A 1 492 ? -9.517 0.286 -41.658 1.00 73.50 492 LEU A C 1
ATOM 3964 O O . LEU A 1 492 ? -10.435 0.745 -40.979 1.00 73.50 492 LEU A O 1
ATOM 3968 N N . THR A 1 493 ? -9.528 0.299 -42.991 1.00 63.62 493 THR A N 1
ATOM 3969 C CA . THR A 1 493 ? -10.657 0.791 -43.794 1.00 63.62 493 THR A CA 1
ATOM 3970 C C . THR A 1 493 ? -11.135 -0.318 -44.721 1.00 63.62 493 THR A C 1
ATOM 3972 O O . THR A 1 493 ? -10.364 -0.815 -45.539 1.00 63.62 493 THR A O 1
ATOM 3975 N N . ILE A 1 494 ? -12.405 -0.702 -44.604 1.00 64.75 494 ILE A N 1
ATOM 3976 C CA . ILE A 1 494 ? -13.024 -1.732 -45.443 1.00 64.75 494 ILE A CA 1
ATOM 3977 C C . ILE A 1 494 ? -13.869 -1.040 -46.508 1.00 64.75 494 ILE A C 1
ATOM 3979 O O . ILE A 1 494 ? -14.902 -0.435 -46.218 1.00 64.75 494 ILE A O 1
ATOM 3983 N N . VAL A 1 495 ? -13.405 -1.122 -47.751 1.00 54.19 495 VAL A N 1
ATOM 3984 C CA . VAL A 1 495 ? -14.048 -0.518 -48.922 1.00 54.19 495 VAL A CA 1
ATOM 3985 C C . VAL A 1 495 ? -14.859 -1.555 -49.696 1.00 54.19 495 VAL A C 1
ATOM 3987 O O . VAL A 1 495 ? -14.464 -2.716 -49.806 1.00 54.19 495 VAL A O 1
ATOM 3990 N N . ALA A 1 496 ? -16.009 -1.129 -50.221 1.00 45.06 496 ALA A N 1
ATOM 3991 C CA . ALA A 1 496 ? -16.856 -1.978 -51.048 1.00 45.06 496 ALA A CA 1
ATOM 3992 C C . ALA A 1 496 ? -16.296 -2.046 -52.486 1.00 45.06 496 ALA A C 1
ATOM 3994 O O . ALA A 1 496 ? -15.688 -1.079 -52.948 1.00 45.06 496 ALA A O 1
ATOM 3995 N N . PRO A 1 497 ? -16.533 -3.138 -53.237 1.00 42.50 497 PRO A N 1
ATOM 3996 C CA . PRO A 1 497 ? -15.982 -3.321 -54.585 1.00 42.50 497 PRO A CA 1
ATOM 3997 C C . PRO A 1 497 ? -16.355 -2.234 -55.606 1.00 42.50 497 PRO A C 1
ATOM 3999 O O . PRO A 1 497 ? -15.675 -2.100 -56.617 1.00 42.50 497 PRO A O 1
ATOM 4002 N N . ARG A 1 498 ? -17.435 -1.474 -55.374 1.00 39.97 498 ARG A N 1
ATOM 4003 C CA . ARG A 1 498 ? -17.946 -0.479 -56.333 1.00 39.97 498 ARG A CA 1
ATOM 4004 C C . ARG A 1 498 ? -17.080 0.786 -56.439 1.00 39.97 498 ARG A C 1
ATOM 4006 O O . ARG A 1 498 ? -17.221 1.502 -57.421 1.00 39.97 498 ARG A O 1
ATOM 4013 N N . ASP A 1 499 ? -16.152 1.003 -55.504 1.00 39.25 499 ASP A N 1
ATOM 4014 C CA . ASP A 1 499 ? -15.365 2.243 -55.403 1.00 39.25 499 ASP A CA 1
ATOM 4015 C C . ASP A 1 499 ? -13.895 2.093 -55.865 1.00 39.25 499 ASP A C 1
ATOM 4017 O O . ASP A 1 499 ? -13.105 3.025 -55.729 1.00 39.25 499 ASP A O 1
ATOM 4021 N N . ILE A 1 500 ? -13.492 0.930 -56.403 1.00 40.91 500 ILE A N 1
ATOM 4022 C CA . ILE A 1 500 ? -12.090 0.628 -56.755 1.00 40.91 500 ILE A CA 1
ATOM 4023 C C . ILE A 1 500 ? -11.968 0.344 -58.256 1.00 40.91 500 ILE A C 1
ATOM 4025 O O . ILE A 1 500 ? -11.894 -0.802 -58.699 1.00 40.91 500 ILE A O 1
ATOM 4029 N N . VAL A 1 501 ? -11.918 1.404 -59.058 1.00 38.81 501 VAL A N 1
ATOM 4030 C CA . VAL A 1 501 ? -11.379 1.330 -60.420 1.00 38.81 501 VAL A CA 1
ATOM 4031 C C . VAL A 1 501 ? -9.905 1.730 -60.348 1.00 38.81 501 VAL A C 1
ATOM 4033 O O . VAL A 1 501 ? -9.572 2.784 -59.822 1.00 38.81 501 VAL A O 1
ATOM 4036 N N . ALA A 1 502 ? -9.046 0.875 -60.906 1.00 39.59 502 ALA A N 1
ATOM 4037 C CA . ALA A 1 502 ? -7.596 1.027 -61.064 1.00 39.59 502 ALA A CA 1
ATOM 4038 C C . ALA A 1 502 ? -6.726 0.799 -59.809 1.00 39.59 502 ALA A C 1
ATOM 4040 O O . ALA A 1 502 ? -6.399 1.723 -59.077 1.00 39.59 502 ALA A O 1
ATOM 4041 N N . THR A 1 503 ? -6.230 -0.435 -59.632 1.00 29.23 503 THR A N 1
ATOM 4042 C CA . THR A 1 503 ? -4.785 -0.741 -59.469 1.00 29.23 503 THR A CA 1
ATOM 4043 C C . THR A 1 503 ? -4.536 -2.258 -59.327 1.00 29.23 503 THR A C 1
ATOM 4045 O O . THR A 1 503 ? -5.015 -2.891 -58.402 1.00 29.23 503 THR A O 1
ATOM 4048 N N . ARG A 1 504 ? -3.778 -2.806 -60.297 1.00 32.03 504 ARG A N 1
ATOM 4049 C CA . ARG A 1 504 ? -2.989 -4.069 -60.380 1.00 32.03 504 ARG A CA 1
ATOM 4050 C C . ARG A 1 504 ? -3.519 -5.418 -59.821 1.00 32.03 504 ARG A C 1
ATOM 4052 O O . ARG A 1 504 ? -3.998 -5.545 -58.707 1.00 32.03 504 ARG A O 1
ATOM 4059 N N . ARG A 1 505 ? -3.292 -6.471 -60.634 1.00 34.72 505 ARG A N 1
ATOM 4060 C CA . ARG A 1 505 ? -3.511 -7.915 -60.375 1.00 34.72 505 ARG A CA 1
ATOM 4061 C C . ARG A 1 505 ? -2.985 -8.356 -58.998 1.00 34.72 505 ARG A C 1
ATOM 4063 O O . ARG A 1 505 ? -1.780 -8.319 -58.775 1.00 34.72 505 ARG A O 1
ATOM 4070 N N . VAL A 1 506 ? -3.877 -8.874 -58.153 1.00 34.53 506 VAL A N 1
ATOM 4071 C CA . VAL A 1 506 ? -3.557 -9.626 -56.927 1.00 34.53 506 VAL A CA 1
ATOM 4072 C C . VAL A 1 506 ? -3.874 -11.109 -57.166 1.00 34.53 506 VAL A C 1
ATOM 4074 O O . VAL A 1 506 ? -4.906 -11.439 -57.756 1.00 34.53 506 VAL A O 1
ATOM 4077 N N . GLU A 1 507 ? -2.973 -12.004 -56.752 1.00 31.73 507 GLU A N 1
ATOM 4078 C CA . GLU A 1 507 ? -3.148 -13.460 -56.832 1.00 31.73 507 GLU A CA 1
ATOM 4079 C C . GLU A 1 507 ? -4.373 -13.939 -56.029 1.00 31.73 507 GLU A C 1
ATOM 4081 O O . GLU A 1 507 ? -4.602 -13.548 -54.885 1.00 31.73 507 GLU A O 1
ATOM 4086 N N . LYS A 1 508 ? -5.173 -14.816 -56.649 1.00 33.75 508 LYS A N 1
ATOM 4087 C CA . LYS A 1 508 ? -6.499 -15.285 -56.197 1.00 33.75 508 LYS A CA 1
ATOM 4088 C C . LYS A 1 508 ? -6.502 -16.182 -54.940 1.00 33.75 508 LYS A C 1
ATOM 4090 O O . LYS A 1 508 ? -7.570 -16.644 -54.545 1.00 33.75 508 LYS A O 1
ATOM 4095 N N . SER A 1 509 ? -5.362 -16.462 -54.312 1.00 30.77 509 SER A N 1
ATOM 4096 C CA . SER A 1 509 ? -5.218 -17.533 -53.309 1.00 30.77 509 SER A CA 1
ATOM 4097 C C . SER A 1 509 ? -5.383 -17.111 -51.837 1.00 30.77 509 SER A C 1
ATOM 4099 O O . SER A 1 509 ? -5.503 -17.988 -50.987 1.00 30.77 509 SER A O 1
ATOM 4101 N N . SER A 1 510 ? -5.487 -15.815 -51.513 1.00 33.88 510 SER A N 1
ATOM 4102 C CA . SER A 1 510 ? -5.470 -15.328 -50.108 1.00 33.88 510 SER A CA 1
ATOM 4103 C C . SER A 1 510 ? -6.768 -14.646 -49.625 1.00 33.88 510 SER A C 1
ATOM 4105 O O . SER A 1 510 ? -6.777 -13.955 -48.610 1.00 33.88 510 SER A O 1
ATOM 4107 N N . LEU A 1 511 ? -7.889 -14.836 -50.326 1.00 41.72 511 LEU A N 1
ATOM 4108 C CA . LEU A 1 511 ? -9.105 -13.997 -50.255 1.00 41.72 511 LEU A CA 1
ATOM 4109 C C . LEU A 1 511 ? -10.044 -14.199 -49.034 1.00 41.72 511 LEU A C 1
ATOM 4111 O O . LEU A 1 511 ? -11.232 -13.908 -49.137 1.00 41.72 511 LEU A O 1
ATOM 4115 N N . ARG A 1 512 ? -9.585 -14.725 -47.888 1.00 39.41 512 ARG A N 1
ATOM 4116 C CA . ARG A 1 512 ? -10.491 -15.073 -46.757 1.00 39.41 512 ARG A CA 1
ATOM 4117 C C . ARG A 1 512 ? -10.246 -14.340 -45.439 1.00 39.41 512 ARG A C 1
ATOM 4119 O O . ARG A 1 512 ? -11.082 -14.439 -44.540 1.00 39.41 512 ARG A O 1
ATOM 4126 N N . ALA A 1 513 ? -9.142 -13.609 -45.299 1.00 37.81 513 ALA A N 1
ATOM 4127 C CA . ALA A 1 513 ? -8.850 -12.902 -44.058 1.00 37.81 513 ALA A CA 1
ATOM 4128 C C . ALA A 1 513 ? -7.973 -11.663 -44.270 1.00 37.81 513 ALA A C 1
ATOM 4130 O O . ALA A 1 513 ? -7.046 -11.687 -45.078 1.00 37.81 513 ALA A O 1
ATOM 4131 N N . ILE A 1 514 ? -8.240 -10.606 -43.499 1.00 53.00 514 ILE A N 1
ATOM 4132 C CA . ILE A 1 514 ? -7.336 -9.457 -43.369 1.00 53.00 514 ILE A CA 1
ATOM 4133 C C . ILE A 1 514 ? -6.315 -9.779 -42.279 1.00 53.00 514 ILE A C 1
ATOM 4135 O O . ILE A 1 514 ? -6.677 -10.256 -41.205 1.00 53.00 514 ILE A O 1
ATOM 4139 N N . VAL A 1 515 ? -5.042 -9.530 -42.580 1.00 51.22 515 VAL A N 1
ATOM 4140 C CA . VAL A 1 515 ? -3.886 -9.837 -41.730 1.00 51.22 515 VAL A CA 1
ATOM 4141 C C . VAL A 1 515 ? -3.208 -8.516 -41.373 1.00 51.22 515 VAL A C 1
ATOM 4143 O O . VAL A 1 515 ? -2.558 -7.907 -42.220 1.00 51.22 515 VAL A O 1
ATOM 4146 N N . LEU A 1 516 ? -3.346 -8.065 -40.126 1.00 51.88 516 LEU A N 1
ATOM 4147 C CA . LEU A 1 516 ? -2.555 -6.952 -39.596 1.00 51.88 516 LEU A CA 1
ATOM 4148 C C . LEU A 1 516 ? -1.246 -7.517 -39.054 1.00 51.88 516 LEU A C 1
ATOM 4150 O O . LEU A 1 516 ? -1.271 -8.256 -38.076 1.00 51.88 516 LEU A O 1
ATOM 4154 N N . LYS A 1 517 ? -0.119 -7.207 -39.700 1.00 49.34 517 LYS A N 1
ATOM 4155 C CA . LYS A 1 517 ? 1.195 -7.778 -39.380 1.00 49.34 517 LYS A CA 1
ATOM 4156 C C . LYS A 1 517 ? 2.102 -6.741 -38.721 1.00 49.34 517 LYS A C 1
ATOM 4158 O O . LYS A 1 517 ? 2.309 -5.670 -39.282 1.00 49.34 517 LYS A O 1
ATOM 4163 N N . VAL A 1 518 ? 2.684 -7.086 -37.573 1.00 55.03 518 VAL A N 1
ATOM 4164 C CA . VAL A 1 518 ? 3.605 -6.227 -36.810 1.00 55.03 518 VAL A CA 1
ATOM 4165 C C . VAL A 1 518 ? 4.866 -7.016 -36.438 1.00 55.03 518 VAL A C 1
ATOM 4167 O O . VAL A 1 518 ? 4.767 -8.180 -36.052 1.00 55.03 518 VAL A O 1
ATOM 4170 N N . ARG A 1 519 ? 6.051 -6.399 -36.565 1.00 49.97 519 ARG A N 1
ATOM 4171 C CA . ARG A 1 519 ? 7.342 -6.931 -36.075 1.00 49.97 519 ARG A CA 1
ATOM 4172 C C . ARG A 1 519 ? 7.736 -6.250 -34.758 1.00 49.97 519 ARG A C 1
ATOM 4174 O O . ARG A 1 519 ? 7.517 -5.052 -34.616 1.00 49.97 519 ARG A O 1
ATOM 4181 N N . LYS A 1 520 ? 8.358 -6.968 -33.816 1.00 46.22 520 LYS A N 1
ATOM 4182 C CA . LYS A 1 520 ? 8.962 -6.370 -32.604 1.00 46.22 520 LYS A CA 1
ATOM 4183 C C . LYS A 1 520 ? 10.340 -5.756 -32.901 1.00 46.22 520 LYS A C 1
ATOM 4185 O O . LYS A 1 520 ? 11.351 -6.297 -32.498 1.00 46.22 520 LYS A O 1
ATOM 4190 N N . SER A 1 521 ? 10.412 -4.607 -33.575 1.00 43.19 521 SER A N 1
ATOM 4191 C CA . SER A 1 521 ? 11.689 -3.880 -33.724 1.00 43.19 521 SER A CA 1
ATOM 4192 C C . SER A 1 521 ? 11.556 -2.384 -33.443 1.00 43.19 521 SER A C 1
ATOM 4194 O O . SER A 1 521 ? 10.538 -1.770 -33.752 1.00 43.19 521 SER A O 1
ATOM 4196 N N . THR A 1 522 ? 12.609 -1.787 -32.871 1.00 38.09 522 THR A N 1
ATOM 4197 C CA . THR A 1 522 ? 12.738 -0.346 -32.579 1.00 38.09 522 THR A CA 1
ATOM 4198 C C . THR A 1 522 ? 13.037 0.528 -33.808 1.00 38.09 522 THR A C 1
ATOM 4200 O O . THR A 1 522 ? 13.209 1.736 -33.665 1.00 38.09 522 THR A O 1
ATOM 4203 N N . GLN A 1 523 ? 13.096 -0.050 -35.010 1.00 37.34 523 GLN A N 1
ATOM 4204 C CA . GLN A 1 523 ? 13.026 0.674 -36.280 1.00 37.34 523 GLN A CA 1
ATOM 4205 C C . GLN A 1 523 ? 11.985 -0.002 -37.165 1.00 37.34 523 GLN A C 1
ATOM 4207 O O . GLN A 1 523 ? 12.194 -1.121 -37.628 1.00 37.34 523 GLN A O 1
ATOM 4212 N N . ILE A 1 524 ? 10.869 0.678 -37.411 1.00 36.47 524 ILE A N 1
ATOM 4213 C CA . ILE A 1 524 ? 9.945 0.300 -38.476 1.00 36.47 524 ILE A CA 1
ATOM 4214 C C . ILE A 1 524 ? 9.644 1.574 -39.252 1.00 36.47 524 ILE A C 1
ATOM 4216 O O . ILE A 1 524 ? 9.001 2.494 -38.751 1.00 36.47 524 ILE A O 1
ATOM 4220 N N . GLU A 1 525 ? 10.205 1.628 -40.457 1.00 29.52 525 GLU A N 1
ATOM 4221 C CA . GLU A 1 525 ? 9.836 2.576 -41.500 1.00 29.52 525 GLU A CA 1
ATOM 4222 C C . GLU A 1 525 ? 8.312 2.608 -41.657 1.00 29.52 525 GLU A C 1
ATOM 4224 O O . GLU A 1 525 ? 7.645 1.575 -41.577 1.00 29.52 525 GLU A O 1
ATOM 4229 N N . ASN A 1 526 ? 7.768 3.799 -41.913 1.00 33.19 526 ASN A N 1
ATOM 4230 C CA . ASN A 1 526 ? 6.380 4.018 -42.310 1.00 33.19 526 ASN A CA 1
ATOM 4231 C C . ASN A 1 526 ? 6.049 3.268 -43.610 1.00 33.19 526 ASN A C 1
ATOM 4233 O O . ASN A 1 526 ? 5.936 3.888 -44.661 1.00 33.19 526 ASN A O 1
ATOM 4237 N N . ILE A 1 527 ? 5.878 1.950 -43.579 1.00 32.59 527 ILE A N 1
ATOM 4238 C CA . ILE A 1 527 ? 5.287 1.203 -44.685 1.00 32.59 527 ILE A CA 1
ATOM 4239 C C . ILE A 1 527 ? 4.454 0.061 -44.110 1.00 32.59 527 ILE A C 1
ATOM 4241 O O . ILE A 1 527 ? 4.868 -1.093 -44.058 1.00 32.59 527 ILE A O 1
ATOM 4245 N N . VAL A 1 528 ? 3.210 0.374 -43.759 1.00 30.62 528 VAL A N 1
ATOM 4246 C CA . VAL A 1 528 ? 2.124 -0.560 -44.056 1.00 30.62 528 VAL A CA 1
ATOM 4247 C C . VAL A 1 528 ? 1.128 0.191 -44.926 1.00 30.62 528 VAL A C 1
ATOM 4249 O O . VAL A 1 528 ? 0.106 0.695 -44.470 1.00 30.62 528 VAL A O 1
ATOM 4252 N N . HIS A 1 529 ? 1.441 0.253 -46.222 1.00 29.69 529 HIS A N 1
ATOM 4253 C CA . HIS A 1 529 ? 0.387 0.198 -47.226 1.00 29.69 529 HIS A CA 1
ATOM 4254 C C . HIS A 1 529 ? -0.386 -1.095 -46.942 1.00 29.69 529 HIS A C 1
ATOM 4256 O O . HIS A 1 529 ? 0.075 -2.184 -47.287 1.00 29.69 529 HIS A O 1
ATOM 4262 N N . ALA A 1 530 ? -1.529 -1.004 -46.264 1.00 32.88 530 ALA A N 1
ATOM 4263 C CA . ALA A 1 530 ? -2.495 -2.089 -46.282 1.00 32.88 530 ALA A CA 1
ATOM 4264 C C . ALA A 1 530 ? -2.985 -2.189 -47.731 1.00 32.88 530 ALA A C 1
ATOM 4266 O O . ALA A 1 530 ? -3.828 -1.413 -48.177 1.00 32.88 530 ALA A O 1
ATOM 4267 N N . ILE A 1 531 ? -2.348 -3.068 -48.503 1.00 32.06 531 ILE A N 1
ATOM 4268 C CA . ILE A 1 531 ? -2.740 -3.373 -49.873 1.00 32.06 531 ILE A CA 1
ATOM 4269 C C . ILE A 1 531 ? -4.186 -3.871 -49.828 1.00 32.06 531 ILE A C 1
ATOM 4271 O O . ILE A 1 531 ? -4.507 -4.835 -49.132 1.00 32.06 531 ILE A O 1
ATOM 4275 N N . PHE A 1 532 ? -5.043 -3.165 -50.562 1.00 40.84 532 PHE A N 1
ATOM 4276 C CA . PHE A 1 532 ? -6.439 -3.495 -50.806 1.00 40.84 532 PHE A CA 1
ATOM 4277 C C . PHE A 1 532 ? -6.585 -4.950 -51.272 1.00 40.84 532 PHE A C 1
ATOM 4279 O O . PHE A 1 532 ? -5.935 -5.360 -52.233 1.00 40.84 532 PHE A O 1
ATOM 4286 N N . SER A 1 533 ? -7.479 -5.722 -50.648 1.00 36.84 533 SER A N 1
ATOM 4287 C CA . SER A 1 533 ? -8.048 -6.906 -51.298 1.00 36.84 533 SER A CA 1
ATOM 4288 C C . SER A 1 533 ? -9.444 -7.222 -50.760 1.00 36.84 533 SER A C 1
ATOM 4290 O O . SER A 1 533 ? -9.700 -7.147 -49.560 1.00 36.84 533 SER A O 1
ATOM 4292 N N . LEU A 1 534 ? -10.347 -7.484 -51.704 1.00 40.62 534 LEU A N 1
ATOM 4293 C CA . LEU A 1 534 ? -11.801 -7.358 -51.635 1.00 40.62 534 LEU A CA 1
ATOM 4294 C C . LEU A 1 534 ? -12.474 -8.319 -50.648 1.00 40.62 534 LEU A C 1
ATOM 4296 O O . LEU A 1 534 ? -12.181 -9.511 -50.669 1.00 40.62 534 LEU A O 1
ATOM 4300 N N . ILE A 1 535 ? -13.509 -7.846 -49.945 1.00 41.31 535 ILE A N 1
ATOM 4301 C CA . ILE A 1 535 ? -14.631 -8.712 -49.560 1.00 41.31 535 ILE A CA 1
ATOM 4302 C C . ILE A 1 535 ? -15.922 -8.084 -50.068 1.00 41.31 535 ILE A C 1
ATOM 4304 O O . ILE A 1 535 ? -16.282 -6.964 -49.710 1.00 41.31 535 ILE A O 1
ATOM 4308 N N . ALA A 1 536 ? -16.573 -8.808 -50.972 1.00 46.31 536 ALA A N 1
ATOM 4309 C CA . ALA A 1 536 ? -17.897 -8.489 -51.465 1.00 46.31 536 ALA A CA 1
ATOM 4310 C C . ALA A 1 536 ? -18.941 -8.896 -50.417 1.00 46.31 536 ALA A C 1
ATOM 4312 O O . ALA A 1 536 ? -18.794 -9.925 -49.759 1.00 46.31 536 ALA A O 1
ATOM 4313 N N . GLU A 1 537 ? -19.988 -8.084 -50.266 1.00 47.47 537 GLU A N 1
ATOM 4314 C CA . GLU A 1 537 ? -21.174 -8.473 -49.501 1.00 47.47 537 GLU A CA 1
ATOM 4315 C C . GLU A 1 537 ? -21.729 -9.796 -50.050 1.00 47.47 537 GLU A C 1
ATOM 4317 O O . GLU A 1 537 ? -21.574 -10.084 -51.245 1.00 47.47 537 GLU A O 1
ATOM 4322 N N . PRO A 1 538 ? -22.326 -10.640 -49.197 1.00 64.38 538 PRO A N 1
ATOM 4323 C CA . PRO A 1 538 ? -22.781 -11.939 -49.632 1.00 64.38 538 PRO A CA 1
ATOM 4324 C C . PRO A 1 538 ? -24.043 -11.773 -50.486 1.00 64.38 538 PRO A C 1
ATOM 4326 O O . PRO A 1 538 ? -25.074 -11.281 -50.027 1.00 64.38 538 PRO A O 1
ATOM 4329 N N . VAL A 1 539 ? -23.933 -12.137 -51.762 1.00 77.06 539 VAL A N 1
ATOM 4330 C CA . VAL A 1 539 ? -24.976 -11.915 -52.769 1.00 77.06 539 VAL A CA 1
ATOM 4331 C C . VAL A 1 539 ? -25.587 -13.249 -53.161 1.00 77.06 539 VAL A C 1
ATOM 4333 O O . VAL A 1 539 ? -24.879 -14.219 -53.447 1.00 77.06 539 VAL A O 1
ATOM 4336 N N . THR A 1 540 ? -26.914 -13.263 -53.195 1.00 83.81 540 THR A N 1
ATOM 4337 C CA . THR A 1 540 ? -27.719 -14.342 -53.762 1.00 83.81 540 THR A CA 1
ATOM 4338 C C . THR A 1 540 ? -28.008 -14.011 -55.222 1.00 83.81 540 THR A C 1
ATOM 4340 O O . THR A 1 540 ? -28.532 -12.940 -55.521 1.00 83.81 540 THR A O 1
ATOM 4343 N N . GLU A 1 541 ? -27.691 -14.913 -56.142 1.00 86.88 541 GLU A N 1
ATOM 4344 C CA . GLU A 1 541 ? -27.930 -14.743 -57.579 1.00 86.88 541 GLU A CA 1
ATOM 4345 C C . GLU A 1 541 ? -28.551 -16.017 -58.151 1.00 86.88 541 GLU A C 1
ATOM 4347 O O . GLU A 1 541 ? -28.062 -17.112 -57.879 1.00 86.88 541 GLU A O 1
ATOM 4352 N N . ILE A 1 542 ? -29.617 -15.892 -58.943 1.00 88.88 542 ILE A N 1
ATOM 4353 C CA . ILE A 1 542 ? -30.205 -17.028 -59.661 1.00 88.88 542 ILE A CA 1
ATOM 4354 C C . ILE A 1 542 ? -29.706 -16.997 -61.106 1.00 88.88 542 ILE A C 1
ATOM 4356 O O . ILE A 1 542 ? -29.845 -15.989 -61.799 1.00 88.88 542 ILE A O 1
ATOM 4360 N N . ALA A 1 543 ? -29.112 -18.104 -61.548 1.00 81.56 543 ALA A N 1
ATOM 4361 C CA . ALA A 1 543 ? -28.535 -18.233 -62.878 1.00 81.56 543 ALA A CA 1
ATOM 4362 C C . ALA A 1 543 ? -29.591 -17.991 -63.967 1.00 81.56 543 ALA A C 1
ATOM 4364 O O . ALA A 1 543 ? -30.621 -18.661 -63.988 1.00 81.56 543 ALA A O 1
ATOM 4365 N N . GLY A 1 544 ? -29.311 -17.047 -64.869 1.00 71.88 544 GLY A N 1
ATOM 4366 C CA . GLY A 1 544 ? -30.177 -16.725 -66.005 1.00 71.88 544 GLY A CA 1
ATOM 4367 C C . GLY A 1 544 ? -31.326 -15.753 -65.715 1.00 71.88 544 GLY A C 1
ATOM 4368 O O . GLY A 1 544 ? -32.129 -15.533 -66.609 1.00 71.88 544 GLY A O 1
ATOM 4369 N N . GLY A 1 545 ? -31.422 -15.164 -64.513 1.00 74.69 545 GLY A N 1
ATOM 4370 C CA . GLY A 1 545 ? -32.408 -14.111 -64.224 1.00 74.69 545 GLY A CA 1
ATOM 4371 C C . GLY A 1 545 ? -32.109 -12.760 -64.902 1.00 74.69 545 GLY A C 1
ATOM 4372 O O . GLY A 1 545 ? -31.042 -12.594 -65.494 1.00 74.69 545 GLY A O 1
ATOM 4373 N N . PRO A 1 546 ? -33.015 -11.763 -64.802 1.00 72.31 546 PRO A N 1
ATOM 4374 C CA . PRO A 1 546 ? -34.227 -11.722 -63.969 1.00 72.31 546 PRO A CA 1
ATOM 4375 C C . PRO A 1 546 ? -35.467 -12.397 -64.584 1.00 72.31 546 PRO A C 1
ATOM 4377 O O . PRO A 1 546 ? -36.430 -12.640 -63.854 1.00 72.31 546 PRO A O 1
ATOM 4380 N N . GLU A 1 547 ? -35.436 -12.743 -65.873 1.00 80.56 547 GLU A N 1
ATOM 4381 C CA . GLU A 1 547 ? -36.525 -13.423 -66.588 1.00 80.56 547 GLU A CA 1
ATOM 4382 C C . GLU A 1 547 ? -35.995 -14.631 -67.371 1.00 80.56 547 GLU A C 1
ATOM 4384 O O . GLU A 1 547 ? -34.981 -14.538 -68.058 1.00 80.56 547 GLU A O 1
ATOM 4389 N N . LEU A 1 548 ? -36.683 -15.769 -67.266 1.00 81.69 548 LEU A N 1
ATOM 4390 C CA . LEU A 1 548 ? -36.326 -17.033 -67.913 1.00 81.69 548 LEU A CA 1
ATOM 4391 C C . LEU A 1 548 ? -37.507 -17.565 -68.717 1.00 81.69 548 LEU A C 1
ATOM 4393 O O . LEU A 1 548 ? -38.614 -17.665 -68.192 1.00 81.69 548 LEU A O 1
ATOM 4397 N N . PHE A 1 549 ? -37.251 -17.984 -69.953 1.00 83.62 549 PHE A N 1
ATOM 4398 C CA . PHE A 1 549 ? -38.245 -18.604 -70.826 1.00 83.62 549 PHE A CA 1
ATOM 4399 C C . PHE A 1 549 ? -37.912 -20.088 -70.993 1.00 83.62 549 PHE A C 1
ATOM 4401 O O . PHE A 1 549 ? -36.817 -20.439 -71.429 1.00 83.62 549 PHE A O 1
ATOM 4408 N N . ILE A 1 550 ? -38.833 -20.964 -70.597 1.00 84.50 550 ILE A N 1
ATOM 4409 C CA . ILE A 1 550 ? -38.634 -22.418 -70.572 1.00 84.50 550 ILE A CA 1
ATOM 4410 C C . ILE A 1 550 ? -39.699 -23.076 -71.439 1.00 84.50 550 ILE A C 1
ATOM 4412 O O . ILE A 1 550 ? -40.874 -22.746 -71.336 1.00 84.50 550 ILE A O 1
ATOM 4416 N N . ASN A 1 551 ? -39.308 -24.020 -72.292 1.00 82.81 551 ASN A N 1
ATOM 4417 C CA . ASN A 1 551 ? -40.269 -24.678 -73.169 1.00 82.81 551 ASN A CA 1
ATOM 4418 C C . ASN A 1 551 ? -41.217 -25.593 -72.380 1.00 82.81 551 ASN A C 1
ATOM 4420 O O . ASN A 1 551 ? -40.794 -26.287 -71.448 1.00 82.81 551 ASN A O 1
ATOM 4424 N N . LYS A 1 552 ? -42.488 -25.643 -72.782 1.00 84.06 552 LYS A N 1
ATOM 4425 C CA . LYS A 1 552 ? -43.461 -26.608 -72.254 1.00 84.06 552 LYS A CA 1
ATOM 4426 C C . LYS A 1 552 ? -42.919 -28.042 -72.352 1.00 84.06 552 LYS A C 1
ATOM 4428 O O . LYS A 1 552 ? -42.197 -28.373 -73.289 1.00 84.06 552 LYS A O 1
ATOM 4433 N N . ASP A 1 553 ? -43.214 -28.858 -71.342 1.00 83.00 553 ASP A N 1
ATOM 4434 C CA . ASP A 1 553 ? -42.750 -30.244 -71.163 1.00 83.00 553 ASP A CA 1
ATOM 4435 C C . ASP A 1 553 ? -41.239 -30.439 -70.922 1.00 83.00 553 ASP A C 1
ATOM 4437 O O . ASP A 1 553 ? -40.799 -31.561 -70.657 1.00 83.00 553 ASP A O 1
ATOM 4441 N N . SER A 1 554 ? -40.439 -29.369 -70.909 1.00 83.56 554 SER A N 1
ATOM 4442 C CA . SER A 1 554 ? -39.023 -29.434 -70.519 1.00 83.56 554 SER A CA 1
ATOM 4443 C C . SER A 1 554 ? -38.826 -29.359 -68.994 1.00 83.56 554 SER A C 1
ATOM 4445 O O . SER A 1 554 ? -39.776 -29.163 -68.236 1.00 83.56 554 SER A O 1
ATOM 4447 N N . THR A 1 555 ? -37.600 -29.572 -68.511 1.00 85.50 555 THR A N 1
ATOM 4448 C CA . THR A 1 555 ? -37.282 -29.523 -67.072 1.00 85.50 555 THR A CA 1
ATOM 4449 C C . THR A 1 555 ? -36.849 -28.117 -66.668 1.00 85.50 555 THR A C 1
ATOM 4451 O O . THR A 1 555 ? -35.872 -27.592 -67.202 1.00 85.50 555 THR A O 1
ATOM 4454 N N . ILE A 1 556 ? -37.517 -27.531 -65.674 1.00 88.38 556 ILE A N 1
ATOM 4455 C CA . ILE A 1 556 ? -37.100 -26.267 -65.059 1.00 88.38 556 ILE A CA 1
ATOM 4456 C C . ILE A 1 556 ? -35.871 -26.542 -64.192 1.00 88.38 556 ILE A C 1
ATOM 4458 O O . ILE A 1 556 ? -35.949 -27.360 -63.280 1.00 88.38 556 ILE A O 1
ATOM 4462 N N . ASN A 1 557 ? -34.752 -25.866 -64.462 1.00 89.62 557 ASN A N 1
ATOM 4463 C CA . ASN A 1 557 ? -33.509 -25.988 -63.696 1.00 89.62 557 ASN A CA 1
ATOM 4464 C C . ASN A 1 557 ? -33.045 -24.614 -63.210 1.00 89.62 557 ASN A C 1
ATOM 4466 O O . ASN A 1 557 ? -32.331 -23.899 -63.914 1.00 89.62 557 ASN A O 1
ATOM 4470 N N . LEU A 1 558 ? -33.458 -24.244 -61.998 1.00 90.69 558 LEU A N 1
ATOM 4471 C CA . LEU A 1 558 ? -33.058 -22.986 -61.376 1.00 90.69 558 LEU A CA 1
ATOM 4472 C C . LEU A 1 558 ? -31.894 -23.236 -60.427 1.00 90.69 558 LEU A C 1
ATOM 4474 O O . LEU A 1 558 ? -32.018 -23.983 -59.460 1.00 90.69 558 LEU A O 1
ATOM 4478 N N . THR A 1 559 ? -30.763 -22.580 -60.680 1.00 90.31 559 THR A N 1
ATOM 4479 C CA . THR A 1 559 ? -29.596 -22.654 -59.795 1.00 90.31 559 THR A CA 1
ATOM 4480 C C . THR A 1 559 ? -29.388 -21.326 -59.083 1.00 90.31 559 THR A C 1
ATOM 4482 O O . THR A 1 559 ? -29.103 -20.313 -59.715 1.00 90.31 559 THR A O 1
ATOM 4485 N N . CYS A 1 560 ? -29.506 -21.342 -57.760 1.00 90.25 560 CYS A N 1
ATOM 4486 C CA . CYS A 1 560 ? -29.211 -20.219 -56.881 1.00 90.25 560 CYS A CA 1
ATOM 4487 C C . CYS A 1 560 ? -27.778 -20.335 -56.361 1.00 90.25 560 CYS A C 1
ATOM 4489 O O . CYS A 1 560 ? -27.412 -21.341 -55.753 1.00 90.25 560 CYS A O 1
ATOM 4491 N N . TYR A 1 561 ? -26.972 -19.305 -56.594 1.00 89.25 561 TYR A N 1
ATOM 4492 C CA . TYR A 1 561 ? -25.618 -19.173 -56.084 1.00 89.25 561 TYR A CA 1
ATOM 4493 C C . TYR A 1 561 ? -25.589 -18.162 -54.946 1.00 89.25 561 TYR A C 1
ATOM 4495 O O . TYR A 1 561 ? -25.928 -16.994 -55.125 1.00 89.25 561 TYR A O 1
ATOM 4503 N N . VAL A 1 562 ? -25.113 -18.603 -53.788 1.00 83.38 562 VAL A N 1
ATOM 4504 C CA . VAL A 1 562 ? -24.785 -17.730 -52.664 1.00 83.38 562 VAL A CA 1
ATOM 4505 C C . VAL A 1 562 ? -23.277 -17.521 -52.681 1.00 83.38 562 VAL A C 1
ATOM 4507 O O . VAL A 1 562 ? -22.499 -18.421 -52.346 1.00 83.38 562 VAL A O 1
ATOM 4510 N N . ARG A 1 563 ? -22.856 -16.343 -53.142 1.00 74.69 563 ARG A N 1
ATOM 4511 C CA . ARG A 1 563 ? -21.446 -15.971 -53.305 1.00 74.69 563 ARG A CA 1
ATOM 4512 C C . ARG A 1 563 ? -21.022 -15.035 -52.184 1.00 74.69 563 ARG A C 1
ATOM 4514 O O . ARG A 1 563 ? -21.814 -14.226 -51.721 1.00 74.69 563 ARG A O 1
ATOM 4521 N N . HIS A 1 564 ? -19.757 -15.130 -51.784 1.00 68.44 564 HIS A N 1
ATOM 4522 C CA . HIS A 1 564 ? -19.136 -14.264 -50.771 1.00 68.44 564 HIS A CA 1
ATOM 4523 C C . HIS A 1 564 ? -19.752 -14.355 -49.358 1.00 68.44 564 HIS A C 1
ATOM 4525 O O . HIS A 1 564 ? -19.449 -13.524 -48.505 1.00 68.44 564 HIS A O 1
ATOM 4531 N N . ALA A 1 565 ? -20.571 -15.380 -49.082 1.00 61.66 565 ALA A N 1
ATOM 4532 C CA . ALA A 1 565 ? -21.045 -15.681 -47.732 1.00 61.66 565 ALA A CA 1
ATOM 4533 C C . ALA A 1 565 ? -19.878 -16.110 -46.819 1.00 61.66 565 ALA A C 1
ATOM 4535 O O . ALA A 1 565 ? -19.089 -16.965 -47.230 1.00 61.66 565 ALA A O 1
ATOM 4536 N N . PRO A 1 566 ? -19.765 -15.547 -45.595 1.00 57.00 566 PRO A N 1
ATOM 4537 C CA . PRO A 1 566 ? -18.746 -15.924 -44.613 1.00 57.00 566 PRO A CA 1
ATOM 4538 C C . PRO A 1 566 ? -18.728 -17.424 -44.324 1.00 57.00 566 PRO A C 1
ATOM 4540 O O . PRO A 1 566 ? -17.687 -18.066 -44.273 1.00 57.00 566 PRO A O 1
ATOM 4543 N N . GLU A 1 567 ? -19.914 -17.997 -44.180 1.00 65.31 567 GLU A N 1
ATOM 4544 C CA . GLU A 1 567 ? -20.125 -19.418 -43.954 1.00 65.31 567 GLU A CA 1
ATOM 4545 C C . GLU A 1 567 ? -21.264 -19.886 -44.868 1.00 65.31 567 GLU A C 1
ATOM 4547 O O . GLU A 1 567 ? -22.148 -19.085 -45.197 1.00 65.31 567 GLU A O 1
ATOM 4552 N N . PRO A 1 568 ? -21.272 -21.153 -45.319 1.00 77.12 568 PRO A N 1
ATOM 4553 C CA . PRO A 1 568 ? -22.388 -21.689 -46.090 1.00 77.12 568 PRO A CA 1
ATOM 4554 C C . PRO A 1 568 ? -23.708 -21.534 -45.309 1.00 77.12 568 PRO A C 1
ATOM 4556 O O . PRO A 1 568 ? -23.733 -21.890 -44.130 1.00 77.12 568 PRO A O 1
ATOM 4559 N N . PRO A 1 569 ? -24.806 -21.046 -45.926 1.00 82.62 569 PRO A N 1
ATOM 4560 C CA . PRO A 1 569 ? -26.100 -20.944 -45.254 1.00 82.62 569 PRO A CA 1
ATOM 4561 C C . PRO A 1 569 ? -26.503 -22.280 -44.629 1.00 82.62 569 PRO A C 1
ATOM 4563 O O . PRO A 1 569 ? -26.350 -23.349 -45.241 1.00 82.62 569 PRO A O 1
ATOM 4566 N N . SER A 1 570 ? -27.025 -22.233 -43.402 1.00 80.94 570 SER A N 1
ATOM 4567 C CA . SER A 1 570 ? -27.497 -23.450 -42.740 1.00 80.94 570 SER A CA 1
ATOM 4568 C C . SER A 1 570 ? -28.737 -23.993 -43.451 1.00 80.94 570 SER A C 1
ATOM 4570 O O . SER A 1 570 ? -28.825 -25.212 -43.628 1.00 80.94 570 SER A O 1
ATOM 4572 N N . THR A 1 571 ? -29.596 -23.102 -43.965 1.00 81.00 571 THR A N 1
ATOM 4573 C CA . THR A 1 571 ? -30.798 -23.414 -44.751 1.00 81.00 571 THR A CA 1
ATOM 4574 C C . THR A 1 571 ? -30.979 -22.464 -45.945 1.00 81.00 571 THR A C 1
ATOM 4576 O O . THR A 1 571 ? -30.655 -21.276 -45.878 1.00 81.00 571 THR A O 1
ATOM 4579 N N . ILE A 1 572 ? -31.506 -23.002 -47.051 1.00 89.12 572 ILE A N 1
ATOM 4580 C CA . ILE A 1 572 ? -31.954 -22.249 -48.231 1.00 89.12 572 ILE A CA 1
ATOM 4581 C C . ILE A 1 572 ? -33.385 -22.686 -48.529 1.00 89.12 572 ILE A C 1
ATOM 4583 O O . ILE A 1 572 ? -33.635 -23.875 -48.718 1.00 89.12 572 ILE A O 1
ATOM 4587 N N . ILE A 1 573 ? -34.309 -21.730 -48.565 1.00 90.50 573 ILE A N 1
ATOM 4588 C CA . ILE A 1 573 ? -35.725 -21.977 -48.843 1.00 90.50 573 ILE A CA 1
ATOM 4589 C C . ILE A 1 573 ? -36.050 -21.450 -50.239 1.00 90.50 573 ILE A C 1
ATOM 4591 O O . ILE A 1 573 ? -35.708 -20.315 -50.568 1.00 90.50 573 ILE A O 1
ATOM 4595 N N . TRP A 1 574 ? -36.726 -22.270 -51.042 1.00 92.94 574 TRP A N 1
ATOM 4596 C CA . TRP A 1 574 ? -37.293 -21.858 -52.323 1.00 92.94 574 TRP A CA 1
ATOM 4597 C C . TRP A 1 574 ? -38.797 -21.632 -52.193 1.00 92.94 574 TRP A C 1
ATOM 4599 O O . TRP A 1 574 ? -39.513 -22.467 -51.633 1.00 92.94 574 TRP A O 1
ATOM 4609 N N . SER A 1 575 ? -39.281 -20.520 -52.739 1.00 90.75 575 SER A N 1
ATOM 4610 C CA . SER A 1 575 ? -40.707 -20.214 -52.830 1.00 90.75 575 SER A CA 1
ATOM 4611 C C . SER A 1 575 ? -41.130 -19.915 -54.266 1.00 90.75 575 SER A C 1
ATOM 4613 O O . SER A 1 575 ? -40.359 -19.366 -55.053 1.00 90.75 575 SER A O 1
ATOM 4615 N N . HIS A 1 576 ? -42.362 -20.293 -54.604 1.00 91.62 576 HIS A N 1
ATOM 4616 C CA . HIS A 1 576 ? -43.044 -19.953 -55.854 1.00 91.62 576 HIS A CA 1
ATOM 4617 C C . HIS A 1 576 ? -44.235 -19.062 -55.516 1.00 91.62 576 HIS A C 1
ATOM 4619 O O . HIS A 1 576 ? -45.050 -19.420 -54.668 1.00 91.62 576 HIS A O 1
ATOM 4625 N N . ASN A 1 577 ? -44.299 -17.870 -56.113 1.00 87.81 577 ASN A N 1
ATOM 4626 C CA . ASN A 1 577 ? -45.325 -16.857 -55.840 1.00 87.81 577 ASN A CA 1
ATOM 4627 C C . ASN A 1 577 ? -45.543 -16.613 -54.328 1.00 87.81 577 ASN A C 1
ATOM 4629 O O . ASN A 1 577 ? -46.672 -16.530 -53.854 1.00 87.81 577 ASN A O 1
ATOM 4633 N N . HIS A 1 578 ? -44.441 -16.509 -53.573 1.00 81.88 578 HIS A N 1
ATOM 4634 C CA . HIS A 1 578 ? -44.398 -16.309 -52.114 1.00 81.88 578 HIS A CA 1
ATOM 4635 C C . HIS A 1 578 ? -44.855 -17.488 -51.236 1.00 81.88 578 HIS A C 1
ATOM 4637 O O . HIS A 1 578 ? -44.845 -17.361 -50.013 1.00 81.88 578 HIS A O 1
ATOM 4643 N N . GLN A 1 579 ? -45.165 -18.653 -51.809 1.00 85.75 579 GLN A N 1
ATOM 4644 C CA . GLN A 1 579 ? -45.451 -19.875 -51.055 1.00 85.75 579 GLN A CA 1
ATOM 4645 C C . GLN A 1 579 ? -44.256 -20.834 -51.109 1.00 85.75 579 GLN A C 1
ATOM 4647 O O . GLN A 1 579 ? -43.674 -21.053 -52.172 1.00 85.75 579 GLN A O 1
ATOM 4652 N N . ALA A 1 580 ? -43.852 -21.393 -49.964 1.00 85.12 580 ALA A N 1
ATOM 4653 C CA . ALA A 1 580 ? -42.751 -22.357 -49.913 1.00 85.12 580 ALA A CA 1
ATOM 4654 C C . ALA A 1 580 ? -43.083 -23.599 -50.757 1.00 85.12 580 ALA A C 1
ATOM 4656 O O . ALA A 1 580 ? -44.183 -24.146 -50.659 1.00 85.12 580 ALA A O 1
ATOM 4657 N N . ILE A 1 581 ? -42.140 -24.034 -51.593 1.00 86.50 581 ILE A N 1
ATOM 4658 C CA . ILE A 1 581 ? -42.343 -25.180 -52.487 1.00 86.50 581 ILE A CA 1
ATOM 4659 C C . ILE A 1 581 ? -42.319 -26.469 -51.661 1.00 86.50 581 ILE A C 1
ATOM 4661 O O . ILE A 1 581 ? -41.359 -26.726 -50.937 1.00 86.50 581 ILE A O 1
ATOM 4665 N N . ASN A 1 582 ? -43.366 -27.288 -51.787 1.00 80.44 582 ASN A N 1
ATOM 4666 C CA . ASN A 1 582 ? -43.423 -28.605 -51.158 1.00 80.44 582 ASN A CA 1
ATOM 4667 C C . ASN A 1 582 ? -42.758 -29.663 -52.056 1.00 80.44 582 ASN A C 1
ATOM 4669 O O . ASN A 1 582 ? -43.175 -29.857 -53.201 1.00 80.44 582 ASN A O 1
ATOM 4673 N N . PHE A 1 583 ? -41.745 -30.351 -51.527 1.00 75.12 583 PHE A N 1
ATOM 4674 C CA . PHE A 1 583 ? -40.989 -31.383 -52.243 1.00 75.12 583 PHE A CA 1
ATOM 4675 C C . PHE A 1 583 ? -41.730 -32.730 -52.316 1.00 75.12 583 PHE A C 1
ATOM 4677 O O . PHE A 1 583 ? -41.499 -33.485 -53.256 1.00 75.12 583 PHE A O 1
ATOM 4684 N N . ASP A 1 584 ? -42.695 -32.975 -51.422 1.00 69.31 584 ASP A N 1
ATOM 4685 C CA . ASP A 1 584 ? -43.512 -34.201 -51.371 1.00 69.31 584 ASP A CA 1
ATOM 4686 C C . ASP A 1 584 ? -44.828 -34.067 -52.166 1.00 69.31 584 ASP A C 1
ATOM 4688 O O . ASP A 1 584 ? -45.853 -34.673 -51.851 1.00 69.31 584 ASP A O 1
ATOM 4692 N N . SER A 1 585 ? -44.835 -33.213 -53.193 1.00 69.31 585 SER A N 1
ATOM 4693 C CA . SER A 1 585 ? -46.017 -32.964 -54.021 1.00 69.31 585 SER A CA 1
ATOM 4694 C C . SER A 1 585 ? -46.481 -34.242 -54.745 1.00 69.31 585 SER A C 1
ATOM 4696 O O . SER A 1 585 ? -45.653 -34.930 -55.349 1.00 69.31 585 SER A O 1
ATOM 4698 N N . PRO A 1 586 ? -47.801 -34.523 -54.814 1.00 65.56 586 PRO A N 1
ATOM 4699 C CA . PRO A 1 586 ? -48.346 -35.688 -55.524 1.00 65.56 586 PRO A CA 1
ATOM 4700 C C . PRO A 1 586 ? -48.053 -35.681 -57.034 1.00 65.56 586 PRO A C 1
ATOM 4702 O O . PRO A 1 586 ? -48.237 -36.694 -57.703 1.00 65.56 586 PRO A O 1
ATOM 4705 N N . ARG A 1 587 ? -47.583 -34.550 -57.582 1.00 72.12 587 ARG A N 1
ATOM 4706 C CA . ARG A 1 587 ? -47.135 -34.428 -58.975 1.00 72.12 587 ARG A CA 1
ATOM 4707 C C . ARG A 1 587 ? -45.845 -35.211 -59.262 1.00 72.12 587 ARG A C 1
ATOM 4709 O O . ARG A 1 587 ? -45.663 -35.639 -60.398 1.00 72.12 587 ARG A O 1
ATOM 4716 N N . GLY A 1 588 ? -44.977 -35.404 -58.263 1.00 68.50 588 GLY A N 1
ATOM 4717 C CA . GLY A 1 588 ? -43.658 -36.024 -58.432 1.00 68.50 588 GLY A CA 1
ATOM 4718 C C . GLY A 1 588 ? -42.701 -35.219 -59.331 1.00 68.50 588 GLY A C 1
ATOM 4719 O O . GLY A 1 588 ? -43.107 -34.330 -60.076 1.00 68.50 588 GLY A O 1
ATOM 4720 N N . GLY A 1 589 ? -41.397 -35.505 -59.251 1.00 76.19 589 GLY A N 1
ATOM 4721 C CA . GLY A 1 589 ? -40.394 -34.898 -60.142 1.00 76.19 589 GLY A CA 1
ATOM 4722 C C . GLY A 1 589 ? -39.913 -33.492 -59.755 1.00 76.19 589 GLY A C 1
ATOM 4723 O O . GLY A 1 589 ? -39.319 -32.812 -60.593 1.00 76.19 589 GLY A O 1
ATOM 4724 N N . ILE A 1 590 ? -40.144 -33.061 -58.508 1.00 86.62 590 ILE A N 1
ATOM 4725 C CA . ILE A 1 590 ? -39.502 -31.877 -57.916 1.00 86.62 590 ILE A CA 1
ATOM 4726 C C . ILE A 1 590 ? -38.338 -32.353 -57.047 1.00 86.62 590 ILE A C 1
ATOM 4728 O O . ILE A 1 590 ? -38.531 -33.174 -56.156 1.00 86.62 590 ILE A O 1
ATOM 4732 N N . SER A 1 591 ? -37.131 -31.838 -57.273 1.00 83.44 591 SER A N 1
ATOM 4733 C CA . SER A 1 591 ? -35.970 -32.163 -56.438 1.00 83.44 591 SER A CA 1
ATOM 4734 C C . SER A 1 591 ? -35.125 -30.931 -56.146 1.00 83.44 591 SER A C 1
ATOM 4736 O O . SER A 1 591 ? -34.917 -30.096 -57.028 1.00 83.44 591 SER A O 1
ATOM 4738 N N . LEU A 1 592 ? -34.610 -30.847 -54.919 1.00 86.88 592 LEU A N 1
ATOM 4739 C CA . LEU A 1 592 ? -33.696 -29.801 -54.477 1.00 86.88 592 LEU A CA 1
ATOM 4740 C C . LEU A 1 592 ? -32.342 -30.415 -54.129 1.00 86.88 592 LEU A C 1
ATOM 4742 O O . LEU A 1 592 ? -32.246 -31.252 -53.234 1.00 86.88 592 LEU A O 1
ATOM 4746 N N . VAL A 1 593 ? -31.285 -29.957 -54.792 1.00 85.81 593 VAL A N 1
ATOM 4747 C CA . VAL A 1 593 ? -29.909 -30.364 -54.488 1.00 85.81 593 VAL A CA 1
ATOM 4748 C C . VAL A 1 593 ? -29.137 -29.143 -54.017 1.00 85.81 593 VAL A C 1
ATOM 4750 O O . VAL A 1 593 ? -28.999 -28.176 -54.761 1.00 85.81 593 VAL A O 1
ATOM 4753 N N . THR A 1 594 ? -28.637 -29.171 -52.782 1.00 85.75 594 THR A N 1
ATOM 4754 C CA . THR A 1 594 ? -27.826 -28.077 -52.231 1.00 85.75 594 THR A CA 1
ATOM 4755 C C . THR A 1 594 ? -26.412 -28.559 -51.943 1.00 85.75 594 THR A C 1
ATOM 4757 O O . THR A 1 594 ? -26.192 -29.398 -51.074 1.00 85.75 594 THR A O 1
ATOM 4760 N N . GLU A 1 595 ? -25.446 -27.988 -52.652 1.00 83.75 595 GLU A N 1
ATOM 4761 C CA . GLU A 1 595 ? -24.018 -28.226 -52.469 1.00 83.75 595 GLU A CA 1
ATOM 4762 C C . GLU A 1 595 ? -23.429 -27.072 -51.652 1.00 83.75 595 GLU A C 1
ATOM 4764 O O . GLU A 1 595 ? -23.370 -25.927 -52.112 1.00 83.75 595 GLU A O 1
ATOM 4769 N N . LYS A 1 596 ? -23.011 -27.367 -50.416 1.00 80.81 596 LYS A N 1
ATOM 4770 C CA . LYS A 1 596 ? -22.360 -26.399 -49.523 1.00 80.81 596 LYS A CA 1
ATOM 4771 C C . LYS A 1 596 ? -20.866 -26.328 -49.843 1.00 80.81 596 LYS A C 1
ATOM 4773 O O . LYS A 1 596 ? -20.189 -27.350 -49.882 1.00 80.81 596 LYS A O 1
ATOM 4778 N N . GLY A 1 597 ? -20.344 -25.121 -50.047 1.00 67.31 597 GLY A N 1
ATOM 4779 C CA . GLY A 1 597 ? -18.946 -24.906 -50.421 1.00 67.31 597 GLY A CA 1
ATOM 4780 C C . GLY A 1 597 ? -18.540 -23.429 -50.372 1.00 67.31 597 GLY A C 1
ATOM 4781 O O . GLY A 1 597 ? -19.272 -22.616 -49.814 1.00 67.31 597 GLY A O 1
ATOM 4782 N N . PRO A 1 598 ? -17.387 -23.050 -50.962 1.00 61.62 598 PRO A N 1
ATOM 4783 C CA . PRO A 1 598 ? -16.936 -21.652 -51.045 1.00 61.62 598 PRO A CA 1
ATOM 4784 C C . PRO A 1 598 ? -17.930 -20.720 -51.758 1.00 61.62 598 PRO A C 1
ATOM 4786 O O . PRO A 1 598 ? -17.965 -19.521 -51.499 1.00 61.62 598 PRO A O 1
ATOM 4789 N N . VAL A 1 599 ? -18.717 -21.288 -52.670 1.00 77.38 599 VAL A N 1
ATOM 4790 C CA . VAL A 1 599 ? -19.958 -20.728 -53.202 1.00 77.38 599 VAL A CA 1
ATOM 4791 C C . VAL A 1 599 ? -20.998 -21.814 -52.983 1.00 77.38 599 VAL A C 1
ATOM 4793 O O . VAL A 1 599 ? -20.836 -22.917 -53.505 1.00 77.38 599 VAL A O 1
ATOM 4796 N N . THR A 1 600 ? -22.031 -21.530 -52.199 1.00 84.62 600 THR A N 1
ATOM 4797 C CA . THR A 1 600 ? -23.106 -22.503 -51.987 1.00 84.62 600 THR A CA 1
ATOM 4798 C C . THR A 1 600 ? -24.035 -22.451 -53.185 1.00 84.62 600 THR A C 1
ATOM 4800 O O . THR A 1 600 ? -24.497 -21.371 -53.554 1.00 84.62 600 THR A O 1
ATOM 4803 N N . SER A 1 601 ? -24.291 -23.602 -53.804 1.00 90.44 601 SER A N 1
ATOM 4804 C CA . SER A 1 601 ? -25.214 -23.700 -54.934 1.00 90.44 601 SER A CA 1
ATOM 4805 C C . SER A 1 601 ? -26.419 -24.555 -54.568 1.00 90.44 601 SER A C 1
ATOM 4807 O O . SER A 1 601 ? -26.269 -25.638 -54.007 1.00 90.44 601 SER A O 1
ATOM 4809 N N . SER A 1 602 ? -27.615 -24.051 -54.851 1.00 92.06 602 SER A N 1
ATOM 4810 C CA . SER A 1 602 ? -28.882 -24.739 -54.620 1.00 92.06 602 SER A CA 1
ATOM 4811 C C . SER A 1 602 ? -29.624 -24.860 -55.946 1.00 92.06 602 SER A C 1
ATOM 4813 O O . SER A 1 602 ? -29.967 -23.842 -56.548 1.00 92.06 602 SER A O 1
ATOM 4815 N N . ARG A 1 603 ? -29.813 -26.090 -56.429 1.00 90.94 603 ARG A N 1
ATOM 4816 C CA . ARG A 1 603 ? -30.455 -26.409 -57.710 1.00 90.94 603 ARG A CA 1
ATOM 4817 C C . ARG A 1 603 ? -31.861 -26.939 -57.463 1.00 90.94 603 ARG A C 1
ATOM 4819 O O . ARG A 1 603 ? -32.012 -28.004 -56.865 1.00 90.94 603 ARG A O 1
ATOM 4826 N N . LEU A 1 604 ? -32.864 -26.197 -57.919 1.00 90.38 604 LEU A N 1
ATOM 4827 C CA . LEU A 1 604 ? -34.265 -26.600 -57.938 1.00 90.38 604 LEU A CA 1
ATOM 4828 C C . LEU A 1 604 ? -34.602 -27.150 -59.327 1.00 90.38 604 LEU A C 1
ATOM 4830 O O . LEU A 1 604 ? -34.505 -26.432 -60.324 1.00 90.38 604 LEU A O 1
ATOM 4834 N N . LEU A 1 605 ? -35.000 -28.419 -59.373 1.00 89.19 605 LEU A N 1
ATOM 4835 C CA . LEU A 1 605 ? -35.397 -29.118 -60.590 1.00 89.19 605 LEU A CA 1
ATOM 4836 C C . LEU A 1 605 ? -36.892 -29.435 -60.532 1.00 89.19 605 LEU A C 1
ATOM 4838 O O . LEU A 1 605 ? -37.334 -30.049 -59.563 1.00 89.19 605 LEU A O 1
ATOM 4842 N N . ILE A 1 606 ? -37.651 -29.046 -61.558 1.00 89.62 606 ILE A N 1
ATOM 4843 C CA . ILE A 1 606 ? -39.072 -29.394 -61.725 1.00 89.62 606 ILE A CA 1
ATOM 4844 C C . ILE A 1 606 ? -39.239 -30.035 -63.103 1.00 89.62 606 ILE A C 1
ATOM 4846 O O . ILE A 1 606 ? -39.027 -29.385 -64.127 1.00 89.62 606 ILE A O 1
ATOM 4850 N N . GLN A 1 607 ? -39.580 -31.321 -63.138 1.00 86.94 607 GLN A N 1
ATOM 4851 C CA . GLN A 1 607 ? -39.768 -32.072 -64.382 1.00 86.94 607 GLN A CA 1
ATOM 4852 C C . GLN A 1 607 ? -41.130 -31.781 -65.032 1.00 86.94 607 GLN A C 1
ATOM 4854 O O . GLN A 1 607 ? -42.123 -31.568 -64.336 1.00 86.94 607 GLN A O 1
ATOM 4859 N N . LYS A 1 608 ? -41.177 -31.846 -66.372 1.00 85.38 608 LYS A N 1
ATOM 4860 C CA . LYS A 1 608 ? -42.383 -31.643 -67.200 1.00 85.38 608 LYS A CA 1
ATOM 4861 C C . LYS A 1 608 ? -43.083 -30.312 -66.900 1.00 85.38 608 LYS A C 1
ATOM 4863 O O . LYS A 1 608 ? -44.145 -30.291 -66.276 1.00 85.38 608 LYS A O 1
ATOM 4868 N N . ALA A 1 609 ? -42.466 -29.211 -67.319 1.00 84.81 609 ALA A N 1
ATOM 4869 C CA . ALA A 1 609 ? -42.969 -27.854 -67.123 1.00 84.81 609 ALA A CA 1
ATOM 4870 C C . ALA A 1 609 ? -44.365 -27.663 -67.750 1.00 84.81 609 ALA A C 1
ATOM 4872 O O . ALA A 1 609 ? -44.549 -27.895 -68.946 1.00 84.81 609 ALA A O 1
ATOM 4873 N N . ILE A 1 610 ? -45.337 -27.207 -66.952 1.00 87.38 610 ILE A N 1
ATOM 4874 C CA . ILE A 1 610 ? -46.702 -26.868 -67.398 1.00 87.38 610 ILE A CA 1
ATOM 4875 C C . ILE A 1 610 ? -46.966 -25.381 -67.203 1.00 87.38 610 ILE A C 1
ATOM 4877 O O . ILE A 1 610 ? -46.386 -24.771 -66.317 1.00 87.38 610 ILE A O 1
ATOM 4881 N N . ASP A 1 611 ? -47.926 -24.810 -67.927 1.00 84.50 611 ASP A N 1
ATOM 4882 C CA . ASP A 1 611 ? -48.194 -23.361 -67.920 1.00 84.50 611 ASP A CA 1
ATOM 4883 C C . ASP A 1 611 ? -48.385 -22.762 -66.501 1.00 84.50 611 ASP A C 1
ATOM 4885 O O . ASP A 1 611 ? -47.986 -21.624 -66.251 1.00 84.50 611 ASP A O 1
ATOM 4889 N N . ARG A 1 612 ? -48.900 -23.556 -65.542 1.00 84.75 612 ARG A N 1
ATOM 4890 C CA . ARG A 1 612 ? -49.086 -23.185 -64.120 1.00 84.75 612 ARG A CA 1
ATOM 4891 C C . ARG A 1 612 ? -47.792 -23.007 -63.313 1.00 84.75 612 ARG A C 1
ATOM 4893 O O . ARG A 1 612 ? -47.842 -22.402 -62.247 1.00 84.75 612 ARG A O 1
ATOM 4900 N N . ASP A 1 613 ? -46.664 -23.524 -63.789 1.00 85.62 613 ASP A N 1
ATOM 4901 C CA . ASP A 1 613 ? -45.365 -23.323 -63.139 1.00 85.62 613 ASP A CA 1
ATOM 4902 C C . ASP A 1 613 ? -44.794 -21.929 -63.442 1.00 85.62 613 ASP A C 1
ATOM 4904 O O . ASP A 1 613 ? -43.872 -21.475 -62.769 1.00 85.62 613 ASP A O 1
ATOM 4908 N N . SER A 1 614 ? -45.368 -21.193 -64.402 1.00 87.06 614 SER A N 1
ATOM 4909 C CA . SER A 1 614 ? -44.981 -19.802 -64.651 1.00 87.06 614 SER A CA 1
ATOM 4910 C C . SER A 1 614 ? -45.230 -18.943 -63.407 1.00 87.06 614 SER A C 1
ATOM 4912 O O . SER A 1 614 ? -46.282 -19.028 -62.769 1.00 87.06 614 SER A O 1
ATOM 4914 N N . GLY A 1 615 ? -44.271 -18.101 -63.034 1.00 88.38 615 GLY A N 1
ATOM 4915 C CA . GLY A 1 615 ? -44.380 -17.309 -61.811 1.00 88.38 615 GLY A CA 1
ATOM 4916 C C . GLY A 1 615 ? -43.053 -16.782 -61.287 1.00 88.38 615 GLY A C 1
ATOM 4917 O O . GLY A 1 615 ? -42.015 -16.880 -61.942 1.00 88.38 615 GLY A O 1
ATOM 4918 N N . LEU A 1 616 ? -43.105 -16.186 -60.097 1.00 91.38 616 LEU A N 1
ATOM 4919 C CA . LEU A 1 616 ? -41.936 -15.657 -59.405 1.00 91.38 616 LEU A CA 1
ATOM 4920 C C . LEU A 1 616 ? -41.332 -16.737 -58.506 1.00 91.38 616 LEU A C 1
ATOM 4922 O O . LEU A 1 616 ? -41.966 -17.169 -57.545 1.00 91.38 616 LEU A O 1
ATOM 4926 N N . TYR A 1 617 ? -40.101 -17.139 -58.798 1.00 92.69 617 TYR A N 1
ATOM 4927 C CA . TYR A 1 617 ? -39.332 -18.052 -57.964 1.00 92.69 617 TYR A CA 1
ATOM 4928 C C . TYR A 1 617 ? -38.321 -17.269 -57.135 1.00 92.69 617 TYR A C 1
ATOM 4930 O O . TYR A 1 617 ? -37.498 -16.546 -57.695 1.00 92.69 617 TYR A O 1
ATOM 4938 N N . THR A 1 618 ? -38.347 -17.435 -55.814 1.00 92.50 618 THR A N 1
ATOM 4939 C CA . THR A 1 618 ? -37.447 -16.739 -54.887 1.00 92.50 618 THR A CA 1
ATOM 4940 C C . THR A 1 618 ? -36.581 -17.741 -54.133 1.00 92.50 618 THR A C 1
ATOM 4942 O O . THR A 1 618 ? -37.085 -18.677 -53.514 1.00 92.50 618 THR A O 1
ATOM 4945 N N . CYS A 1 619 ? -35.268 -17.515 -54.152 1.00 92.50 619 CYS A N 1
ATOM 4946 C CA . CYS A 1 619 ? -34.297 -18.228 -53.330 1.00 92.50 619 CYS A CA 1
ATOM 4947 C C . CYS A 1 619 ? -33.987 -17.382 -52.091 1.00 92.50 619 CYS A C 1
ATOM 4949 O O . CYS A 1 619 ? -33.497 -16.257 -52.222 1.00 92.50 619 CYS A O 1
ATOM 4951 N N . SER A 1 620 ? -34.259 -17.915 -50.898 1.00 92.00 620 SER A N 1
ATOM 4952 C CA . SER A 1 620 ? -34.060 -17.233 -49.616 1.00 92.00 620 SER A CA 1
ATOM 4953 C C . SER A 1 620 ? -33.111 -18.021 -48.708 1.00 92.00 620 SER A C 1
ATOM 4955 O O . SER A 1 620 ? -33.548 -18.913 -47.972 1.00 92.00 620 SER A O 1
ATOM 4957 N N . PRO A 1 621 ? -31.804 -17.718 -48.747 1.00 89.00 621 PRO A N 1
ATOM 4958 C CA . PRO A 1 621 ? -30.836 -18.223 -47.779 1.00 89.00 621 PRO A CA 1
ATOM 4959 C C . PRO A 1 621 ? -31.016 -17.553 -46.412 1.00 89.00 621 PRO A C 1
ATOM 4961 O O . PRO A 1 621 ? -31.478 -16.419 -46.319 1.00 89.00 621 PRO A O 1
ATOM 4964 N N . ASN A 1 622 ? -30.616 -18.226 -45.336 1.00 80.81 622 ASN A N 1
ATOM 4965 C CA . ASN A 1 622 ? -30.756 -17.682 -43.982 1.00 80.81 622 ASN A CA 1
ATOM 4966 C C . ASN A 1 622 ? -29.728 -16.594 -43.612 1.00 80.81 622 ASN A C 1
ATOM 4968 O O . ASN A 1 622 ? -29.872 -15.949 -42.576 1.00 80.81 622 ASN A O 1
ATOM 4972 N N . ASN A 1 623 ? -28.677 -16.420 -44.414 1.00 76.56 623 ASN A N 1
ATOM 4973 C CA . ASN A 1 623 ? -27.546 -15.540 -44.115 1.00 76.56 623 ASN A CA 1
ATOM 4974 C C . ASN A 1 623 ? -27.312 -14.434 -45.163 1.00 76.56 623 ASN A C 1
ATOM 4976 O O . ASN A 1 623 ? -26.336 -13.693 -45.045 1.00 76.56 623 ASN A O 1
ATOM 4980 N N . THR A 1 624 ? -28.185 -14.311 -46.168 1.00 78.88 624 THR A N 1
ATOM 4981 C CA . THR A 1 624 ? -28.116 -13.295 -47.233 1.00 78.88 624 THR A CA 1
ATOM 4982 C C . THR A 1 624 ? -29.509 -12.814 -47.631 1.00 78.88 624 THR A C 1
ATOM 4984 O O . THR A 1 624 ? -30.512 -13.455 -47.329 1.00 78.88 624 THR A O 1
ATOM 4987 N N . HIS A 1 625 ? -29.589 -11.679 -48.333 1.00 81.88 625 HIS A N 1
ATOM 4988 C CA . HIS A 1 625 ? -30.861 -11.205 -48.880 1.00 81.88 625 HIS A CA 1
ATOM 4989 C C . HIS A 1 625 ? -31.385 -12.152 -49.979 1.00 81.88 625 HIS A C 1
ATOM 4991 O O . HIS A 1 625 ? -30.583 -12.665 -50.770 1.00 81.88 625 HIS A O 1
ATOM 4997 N N . PRO A 1 626 ? -32.707 -12.393 -50.052 1.00 88.19 626 PRO A N 1
ATOM 4998 C CA . PRO A 1 626 ? -33.293 -13.246 -51.078 1.00 88.19 626 PRO A CA 1
ATOM 4999 C C . PRO A 1 626 ? -33.198 -12.600 -52.463 1.00 88.19 626 PRO A C 1
ATOM 5001 O O . PRO A 1 626 ? -33.230 -11.377 -52.593 1.00 88.19 626 PRO A O 1
ATOM 5004 N N . ASN A 1 627 ? -33.129 -13.429 -53.503 1.00 90.31 627 ASN A N 1
ATOM 5005 C CA . ASN A 1 627 ? -33.202 -12.977 -54.893 1.00 90.31 627 ASN A CA 1
ATOM 5006 C C . ASN A 1 627 ? -34.261 -13.784 -55.653 1.00 90.31 627 ASN A C 1
ATOM 5008 O O . ASN A 1 627 ? -34.516 -14.941 -55.312 1.00 90.31 627 ASN A O 1
ATOM 5012 N N . SER A 1 628 ? -34.898 -13.164 -56.645 1.00 90.75 628 SER A N 1
ATOM 5013 C CA . SER A 1 628 ? -36.040 -13.735 -57.360 1.00 90.75 628 SER A CA 1
ATOM 5014 C C . SER A 1 628 ? -35.856 -13.692 -58.872 1.00 90.75 628 SER A C 1
ATOM 5016 O O . SER A 1 628 ? -35.255 -12.763 -59.404 1.00 90.75 628 SER A O 1
ATOM 5018 N N . VAL A 1 629 ? -36.415 -14.684 -59.558 1.00 91.62 629 VAL A N 1
ATOM 5019 C CA . VAL A 1 629 ? -36.452 -14.782 -61.019 1.00 91.62 629 VAL A CA 1
ATOM 5020 C C . VAL A 1 629 ? -37.875 -15.071 -61.478 1.00 91.62 629 VAL A C 1
ATOM 5022 O O . VAL A 1 629 ? -38.588 -15.860 -60.850 1.00 91.62 629 VAL A O 1
ATOM 5025 N N . ARG A 1 630 ? -38.313 -14.431 -62.561 1.00 89.19 630 ARG A N 1
ATOM 5026 C CA . ARG A 1 630 ? -39.612 -14.704 -63.175 1.00 89.19 630 ARG A CA 1
ATOM 5027 C C . ARG A 1 630 ? -39.439 -15.743 -64.275 1.00 89.19 630 ARG A C 1
ATOM 5029 O O . ARG A 1 630 ? -38.655 -15.548 -65.196 1.00 89.19 630 ARG A O 1
ATOM 5036 N N . VAL A 1 631 ? -40.156 -16.854 -64.168 1.00 90.50 631 VAL A N 1
ATOM 5037 C CA . VAL A 1 631 ? -40.126 -17.929 -65.165 1.00 90.50 631 VAL A CA 1
ATOM 5038 C C . VAL A 1 631 ? -41.406 -17.881 -65.989 1.00 90.50 631 VAL A C 1
ATOM 5040 O O . VAL A 1 631 ? -42.506 -17.839 -65.435 1.00 90.50 631 VAL A O 1
ATOM 5043 N N . HIS A 1 632 ? -41.247 -17.912 -67.306 1.00 87.38 632 HIS A N 1
ATOM 5044 C CA . HIS A 1 632 ? -42.307 -17.968 -68.299 1.00 87.38 632 HIS A CA 1
ATOM 5045 C C . HIS A 1 632 ? -42.206 -19.277 -69.064 1.00 87.38 632 HIS A C 1
ATOM 5047 O O . HIS A 1 632 ? -41.156 -19.594 -69.623 1.00 87.38 632 HIS A O 1
ATOM 5053 N N . ILE A 1 633 ? -43.296 -20.036 -69.111 1.00 87.38 633 ILE A N 1
ATOM 5054 C CA . ILE A 1 633 ? -43.332 -21.245 -69.925 1.00 87.38 633 ILE A CA 1
ATOM 5055 C C . ILE A 1 633 ? -43.850 -20.890 -71.306 1.00 87.38 633 ILE A C 1
ATOM 5057 O O . ILE A 1 633 ? -44.973 -20.417 -71.466 1.00 87.38 633 ILE A O 1
ATOM 5061 N N . VAL A 1 634 ? -42.983 -21.071 -72.294 1.00 81.44 634 VAL A N 1
ATOM 5062 C CA . VAL A 1 634 ? -43.247 -20.770 -73.697 1.00 81.44 634 VAL A CA 1
ATOM 5063 C C . VAL A 1 634 ? -43.470 -22.065 -74.457 1.00 81.44 634 VAL A C 1
ATOM 5065 O O . VAL A 1 634 ? -42.907 -23.111 -74.143 1.00 81.44 634 VAL A O 1
ATOM 5068 N N . ASN A 1 635 ? -44.332 -22.026 -75.463 1.00 74.56 635 ASN A N 1
ATOM 5069 C CA . ASN A 1 635 ? -44.492 -23.159 -76.358 1.00 74.56 635 ASN A CA 1
ATOM 5070 C C . ASN A 1 635 ? -43.483 -22.995 -77.499 1.00 74.56 635 ASN A C 1
ATOM 5072 O O . ASN A 1 635 ? -43.463 -21.946 -78.139 1.00 74.56 635 ASN A O 1
ATOM 5076 N N . ALA A 1 636 ? -42.659 -24.012 -77.762 1.00 56.22 636 ALA A N 1
ATOM 5077 C CA . ALA A 1 636 ? -41.511 -23.948 -78.678 1.00 56.22 636 ALA A CA 1
ATOM 5078 C C . ALA A 1 636 ? -41.863 -23.670 -80.160 1.00 56.22 636 ALA A C 1
ATOM 5080 O O . ALA A 1 636 ? -40.987 -23.688 -81.019 1.00 56.22 636 ALA A O 1
ATOM 5081 N N . PHE A 1 637 ? -43.130 -23.404 -80.475 1.00 56.16 637 PHE A N 1
ATOM 5082 C CA . PHE A 1 637 ? -43.606 -23.089 -81.819 1.00 56.16 637 PHE A CA 1
ATOM 5083 C C . PHE A 1 637 ? -43.564 -21.594 -82.179 1.00 56.16 637 PHE A C 1
ATOM 5085 O O . PHE A 1 637 ? -43.950 -21.247 -83.291 1.00 56.16 637 PHE A O 1
ATOM 5092 N N . VAL A 1 638 ? -43.078 -20.705 -81.299 1.00 50.97 638 VAL A N 1
ATOM 5093 C CA . VAL A 1 638 ? -42.918 -19.269 -81.609 1.00 50.97 638 VAL A CA 1
ATOM 5094 C C . VAL A 1 638 ? -41.580 -18.754 -81.056 1.00 50.97 638 VAL A C 1
ATOM 5096 O O . VAL A 1 638 ? -41.349 -18.775 -79.852 1.00 50.97 638 VAL A O 1
ATOM 5099 N N . SER A 1 639 ? -40.670 -18.347 -81.944 1.00 38.00 639 SER A N 1
ATOM 5100 C CA . SER A 1 639 ? -39.278 -17.959 -81.665 1.00 38.00 639 SER A CA 1
ATOM 5101 C C . SER A 1 639 ? -39.087 -16.446 -81.525 1.00 38.00 639 SER A C 1
ATOM 5103 O O . SER A 1 639 ? -39.490 -15.738 -82.437 1.00 38.00 639 SER A O 1
ATOM 5105 N N . GLU A 1 640 ? -38.345 -15.969 -80.518 1.00 39.09 640 GLU A N 1
ATOM 5106 C CA . GLU A 1 640 ? -37.655 -14.660 -80.528 1.00 39.09 640 GLU A CA 1
ATOM 5107 C C . GLU A 1 640 ? -36.472 -14.685 -79.520 1.00 39.09 640 GLU A C 1
ATOM 5109 O O . GLU A 1 640 ? -36.642 -15.095 -78.376 1.00 39.09 640 GLU A O 1
ATOM 5114 N N . HIS A 1 641 ? -35.253 -14.316 -79.948 1.00 42.00 641 HIS A N 1
ATOM 5115 C CA . HIS A 1 641 ? -34.000 -14.306 -79.151 1.00 42.00 641 HIS A CA 1
ATOM 5116 C C . HIS A 1 641 ? -33.380 -12.891 -79.114 1.00 42.00 641 HIS A C 1
ATOM 5118 O O . HIS A 1 641 ? -33.416 -12.219 -80.146 1.00 42.00 641 HIS A O 1
ATOM 5124 N N . PRO A 1 642 ? -32.653 -12.492 -78.044 1.00 42.44 642 PRO A N 1
ATOM 5125 C CA . PRO A 1 642 ? -31.607 -11.466 -78.133 1.00 42.44 642 PRO A CA 1
ATOM 5126 C C . PRO A 1 642 ? -30.180 -11.975 -77.811 1.00 42.44 642 PRO A C 1
ATOM 5128 O O . PRO A 1 642 ? -29.979 -12.947 -77.086 1.00 42.44 642 PRO A O 1
ATOM 5131 N N . ALA A 1 643 ? -29.193 -11.293 -78.409 1.00 35.84 643 ALA A N 1
ATOM 5132 C CA . ALA A 1 643 ? -27.788 -11.676 -78.620 1.00 35.84 643 ALA A CA 1
ATOM 5133 C C . ALA A 1 643 ? -26.773 -11.251 -77.519 1.00 35.84 643 ALA A C 1
ATOM 5135 O O . ALA A 1 643 ? -27.085 -10.455 -76.636 1.00 35.84 643 ALA A O 1
ATOM 5136 N N . ALA A 1 644 ? -25.531 -11.769 -77.607 1.00 33.22 644 ALA A N 1
ATOM 5137 C CA . ALA A 1 644 ? -24.419 -11.634 -76.641 1.00 33.22 644 ALA A CA 1
ATOM 5138 C C . ALA A 1 644 ? -23.307 -10.600 -77.010 1.00 33.22 644 ALA A C 1
ATOM 5140 O O . ALA A 1 644 ? -23.194 -10.170 -78.153 1.00 33.22 644 ALA A O 1
ATOM 5141 N N . MET A 1 645 ? -22.486 -10.239 -75.999 1.00 33.69 645 MET A N 1
ATOM 5142 C CA . MET A 1 645 ? -21.501 -9.127 -75.863 1.00 33.69 645 MET A CA 1
ATOM 5143 C C . MET A 1 645 ? -20.135 -9.227 -76.598 1.00 33.69 645 MET A C 1
ATOM 5145 O O . MET A 1 645 ? -19.668 -10.325 -76.876 1.00 33.69 645 MET A O 1
ATOM 5149 N N . HIS A 1 646 ? -19.389 -8.099 -76.689 1.00 37.44 646 HIS A N 1
ATOM 5150 C CA . HIS A 1 646 ? -17.904 -8.047 -76.766 1.00 37.44 646 HIS A CA 1
ATOM 5151 C C . HIS A 1 646 ? -17.276 -6.741 -76.203 1.00 37.44 646 HIS A C 1
ATOM 5153 O O . HIS A 1 646 ? -17.796 -5.662 -76.462 1.00 37.44 646 HIS A O 1
ATOM 5159 N N . HIS A 1 647 ? -16.088 -6.821 -75.566 1.00 34.81 647 HIS A N 1
ATOM 5160 C CA . HIS A 1 647 ? -15.069 -5.744 -75.539 1.00 34.81 647 HIS A CA 1
ATOM 5161 C C . HIS A 1 647 ? -13.625 -6.294 -75.494 1.00 34.81 647 HIS A C 1
ATOM 5163 O O . HIS A 1 647 ? -13.350 -7.298 -74.836 1.00 34.81 647 HIS A O 1
ATOM 5169 N N . GLY A 1 648 ? -12.719 -5.621 -76.220 1.00 28.98 648 GLY A N 1
ATOM 5170 C CA . GLY A 1 648 ? -11.305 -5.964 -76.432 1.00 28.98 648 GLY A CA 1
ATOM 5171 C C . GLY A 1 648 ? -10.292 -5.092 -75.667 1.00 28.98 648 GLY A C 1
ATOM 5172 O O . GLY A 1 648 ? -10.652 -4.164 -74.947 1.00 28.98 648 GLY A O 1
ATOM 5173 N N . ARG A 1 649 ? -9.003 -5.426 -75.834 1.00 28.89 649 ARG A N 1
ATOM 5174 C CA . ARG A 1 649 ? -7.808 -4.887 -75.150 1.00 28.89 649 ARG A CA 1
ATOM 5175 C C . ARG A 1 649 ? -6.994 -3.971 -76.081 1.00 28.89 649 ARG A C 1
ATOM 5177 O O . ARG A 1 649 ? -6.906 -4.262 -77.268 1.00 28.89 649 ARG A O 1
ATOM 5184 N N . GLY A 1 650 ? -6.313 -2.957 -75.532 1.00 29.02 650 GLY A N 1
ATOM 5185 C CA . GLY A 1 650 ? -5.282 -2.173 -76.231 1.00 29.02 650 GLY A CA 1
ATOM 5186 C C . GLY A 1 650 ? -4.278 -1.511 -75.273 1.00 29.02 650 GLY A C 1
ATOM 5187 O O . GLY A 1 650 ? -4.682 -0.845 -74.325 1.00 29.02 650 GLY A O 1
ATOM 5188 N N . ASP A 1 651 ? -2.985 -1.743 -75.523 1.00 30.14 651 ASP A N 1
ATOM 5189 C CA . ASP A 1 651 ? -1.799 -1.145 -74.877 1.00 30.14 651 ASP A CA 1
ATOM 5190 C C . ASP A 1 651 ? -1.533 0.301 -75.341 1.00 30.14 651 ASP A C 1
ATOM 5192 O O . ASP A 1 651 ? -1.923 0.660 -76.453 1.00 30.14 651 ASP A O 1
ATOM 5196 N N . ARG A 1 652 ? -0.738 1.072 -74.568 1.00 29.56 652 ARG A N 1
ATOM 5197 C CA . ARG A 1 652 ? 0.346 1.939 -75.096 1.00 29.56 652 ARG A CA 1
ATOM 5198 C C . ARG A 1 652 ? 1.304 2.478 -74.015 1.00 29.56 652 ARG A C 1
ATOM 5200 O O . ARG A 1 652 ? 0.925 2.706 -72.872 1.00 29.56 652 ARG A O 1
ATOM 5207 N N . MET A 1 653 ? 2.559 2.636 -74.444 1.00 27.80 653 MET A N 1
ATOM 5208 C CA . MET A 1 653 ? 3.784 3.048 -73.740 1.00 27.80 653 MET A CA 1
ATOM 5209 C C . MET A 1 653 ? 3.895 4.556 -73.455 1.00 27.80 653 MET A C 1
ATOM 5211 O O . MET A 1 653 ? 3.324 5.341 -74.202 1.00 27.80 653 MET A O 1
ATOM 5215 N N . ALA A 1 654 ? 4.758 4.942 -72.500 1.00 27.42 654 ALA A N 1
ATOM 5216 C CA . ALA A 1 654 ? 5.843 5.925 -72.698 1.00 27.42 654 ALA A CA 1
ATOM 5217 C C . ALA A 1 654 ? 6.750 6.026 -71.449 1.00 27.42 654 ALA A C 1
ATOM 5219 O O . ALA A 1 654 ? 6.278 5.998 -70.315 1.00 27.42 654 ALA A O 1
ATOM 5220 N N . ALA A 1 655 ? 8.056 6.145 -71.690 1.00 27.97 655 ALA A N 1
ATOM 5221 C CA . ALA A 1 655 ? 9.134 6.403 -70.735 1.00 27.97 655 ALA A CA 1
ATOM 5222 C C . ALA A 1 655 ? 9.637 7.852 -70.884 1.00 27.97 655 ALA A C 1
ATOM 5224 O O . ALA A 1 655 ? 9.462 8.387 -71.970 1.00 27.97 655 ALA A O 1
ATOM 5225 N N . THR A 1 656 ? 10.285 8.418 -69.845 1.00 27.39 656 THR A N 1
ATOM 5226 C CA . THR A 1 656 ? 11.528 9.253 -69.868 1.00 27.39 656 THR A CA 1
ATOM 5227 C C . THR A 1 656 ? 11.793 9.895 -68.481 1.00 27.39 656 THR A C 1
ATOM 5229 O O . THR A 1 656 ? 10.879 10.508 -67.945 1.00 27.39 656 THR A O 1
ATOM 5232 N N . LEU A 1 657 ? 12.960 9.616 -67.850 1.00 26.23 657 LEU A N 1
ATOM 5233 C CA . LEU A 1 657 ? 14.101 10.520 -67.481 1.00 26.23 657 LEU A CA 1
ATOM 5234 C C . LEU A 1 657 ? 13.800 11.558 -66.361 1.00 26.23 657 LEU A C 1
ATOM 5236 O O . LEU A 1 657 ? 12.759 12.186 -66.419 1.00 26.23 657 LEU A O 1
ATOM 5240 N N . LEU A 1 658 ? 14.606 11.892 -65.334 1.00 25.31 658 LEU A N 1
ATOM 5241 C CA . LEU A 1 658 ? 16.028 11.756 -64.907 1.00 25.31 658 LEU A CA 1
ATOM 5242 C C . LEU A 1 658 ? 16.096 12.210 -63.385 1.00 25.31 658 LEU A C 1
ATOM 5244 O O . LEU A 1 658 ? 15.033 12.472 -62.823 1.00 25.31 658 LEU A O 1
ATOM 5248 N N . PRO A 1 659 ? 17.248 12.274 -62.662 1.00 35.84 659 PRO A N 1
ATOM 5249 C CA . PRO A 1 659 ? 17.422 11.792 -61.276 1.00 35.84 659 PRO A CA 1
ATOM 5250 C C . PRO A 1 659 ? 18.054 12.821 -60.285 1.00 35.84 659 PRO A C 1
ATOM 5252 O O . PRO A 1 659 ? 18.191 13.996 -60.600 1.00 35.84 659 PRO A O 1
ATOM 5255 N N . VAL A 1 660 ? 18.553 12.300 -59.146 1.00 23.84 660 VAL A N 1
ATOM 5256 C CA . VAL A 1 660 ? 19.602 12.830 -58.230 1.00 23.84 660 VAL A CA 1
ATOM 5257 C C . VAL A 1 660 ? 19.131 13.797 -57.132 1.00 23.84 660 VAL A C 1
ATOM 5259 O O . VAL A 1 660 ? 18.713 14.899 -57.429 1.00 23.84 660 VAL A O 1
ATOM 5262 N N . VAL A 1 661 ? 19.246 13.388 -55.856 1.00 24.64 661 VAL A N 1
ATOM 5263 C CA . VAL A 1 661 ? 20.205 13.919 -54.852 1.00 24.64 661 VAL A CA 1
ATOM 5264 C C . VAL A 1 661 ? 20.188 12.982 -53.631 1.00 24.64 661 VAL A C 1
ATOM 5266 O O . VAL A 1 661 ? 19.307 13.030 -52.777 1.00 24.64 661 VAL A O 1
ATOM 5269 N N . LEU A 1 662 ? 21.200 12.119 -53.561 1.00 25.92 662 LEU A N 1
ATOM 5270 C CA . LEU A 1 662 ? 21.723 11.512 -52.339 1.00 25.92 662 LEU A CA 1
ATOM 5271 C C . LEU A 1 662 ? 22.999 12.293 -52.022 1.00 25.92 662 LEU A C 1
ATOM 5273 O O . LEU A 1 662 ? 23.942 12.184 -52.797 1.00 25.92 662 LEU A O 1
ATOM 5277 N N . LEU A 1 663 ? 23.005 13.088 -50.949 1.00 24.56 663 LEU A N 1
ATOM 5278 C CA . LEU A 1 663 ? 24.178 13.481 -50.149 1.00 24.56 663 LEU A CA 1
ATOM 5279 C C . LEU A 1 663 ? 23.741 14.541 -49.132 1.00 24.56 663 LEU A C 1
ATOM 5281 O O . LEU A 1 663 ? 23.512 15.685 -49.504 1.00 24.56 663 LEU A O 1
ATOM 5285 N N . LEU A 1 664 ? 23.597 14.125 -47.869 1.00 24.09 664 LEU A N 1
ATOM 5286 C CA . LEU A 1 664 ? 24.026 14.828 -46.645 1.00 24.09 664 LEU A CA 1
ATOM 5287 C C . LEU A 1 664 ? 23.376 14.158 -45.420 1.00 24.09 664 LEU A C 1
ATOM 5289 O O . LEU A 1 664 ? 22.473 14.677 -44.773 1.00 24.09 664 LEU A O 1
ATOM 5293 N N . ARG A 1 665 ? 23.876 12.960 -45.097 1.00 28.09 665 ARG A N 1
ATOM 5294 C CA . ARG A 1 665 ? 24.043 12.541 -43.702 1.00 28.09 665 ARG A CA 1
ATOM 5295 C C . ARG A 1 665 ? 25.448 12.975 -43.300 1.00 28.09 665 ARG A C 1
ATOM 5297 O O . ARG A 1 665 ? 26.391 12.391 -43.819 1.00 28.09 665 ARG A O 1
ATOM 5304 N N . MET A 1 666 ? 25.554 13.971 -42.423 1.00 27.02 666 MET A N 1
ATOM 5305 C CA . MET A 1 666 ? 26.533 14.114 -41.330 1.00 27.02 666 MET A CA 1
ATOM 5306 C C . MET A 1 666 ? 26.616 15.587 -40.886 1.00 27.02 666 MET A C 1
ATOM 5308 O O . MET A 1 666 ? 26.783 16.463 -41.726 1.00 27.02 666 MET A O 1
ATOM 5312 N N . ILE A 1 667 ? 26.604 15.793 -39.558 1.00 33.38 667 ILE A N 1
ATOM 5313 C CA . ILE A 1 667 ? 26.879 17.036 -38.797 1.00 33.38 667 ILE A CA 1
ATOM 5314 C C . ILE A 1 667 ? 25.635 17.881 -38.419 1.00 33.38 667 ILE A C 1
ATOM 5316 O O . ILE A 1 667 ? 25.467 19.001 -38.891 1.00 33.38 667 ILE A O 1
ATOM 5320 N N . PHE A 1 668 ? 24.730 17.330 -37.598 1.00 33.81 668 PHE A N 1
ATOM 5321 C CA . PHE A 1 668 ? 24.475 17.680 -36.178 1.00 33.81 668 PHE A CA 1
ATOM 5322 C C . PHE A 1 668 ? 23.268 16.903 -35.638 1.00 33.81 668 PHE A C 1
ATOM 5324 O O . PHE A 1 668 ? 22.284 16.737 -36.394 1.00 33.81 668 PHE A O 1
#

pLDDT: mean 75.06, std 20.45, range [23.84, 97.5]

Organism: NCBI:txid471704

Foldseek 3Di:
DALLVVQAQAEEEEEPCVDPLNLQLLLLCLQVRVRYAYEYEDADDPNDDQVRVVVVSCPDPQNVLVCVRPVCSCVSYDYFHFQLVDALRPGDPVVLVVCLRHAEYEYADDDCPNVQVNLLVNPNHQFYEYEAELLPPPDPPQVCLVVPQRPLHLYEYEYAFAEAAACPPPHFLADQEQAQNLLLLLLQAEAEFDQQAAPRYDYSLLSSLLRSLSRVVSSVVSVVVVVVVPDDPDDDDPVVVVVVCVVVVVDPSRHHHYAYADGQPGTNNVSLVLSVQLCVQQPDLFLHDRYYYNDVVVRVVCCVPRTQVVLVVVLVVCVVVVHHNPHNVSSVSSCVRNVVCNSVRHDYRDDDRVVLVVSCVPHDPVSCVSRPNDDNHPSNVSSNSSSVNCSVNVHDDPVSVVVSVVVCCPPPDPCPPPDCLVPFWKWKAFPVVRDTQDTHQGGPDPPPQWTWDDDPPFQKIKTKGFLDDQVSFGWMWIFGPRPVTPIDIDGDGADEPVPDDDDDDDDPPPQTIQIDIDGPDPDDPPDDPSDDDHQHDFDKDKPPDQEAEAEAQAKDKIKIKGARFSFFFPDKFKDFQPHTDDQPDPVDFWDWDWDGDNIIMIITIHGRDDQVSFGKMWIDGPRDHIDIHTYGHDHPPDDDDDDDDDDDDDDDDDDDDDDDDDDDDDDD

Sequence (668 aa):
MSLCEWYAKRVVLLTGVTSELGRVLLEKILRCLPDVRVYVVLRSQNGLNGEERLKKIFASPGYERLRQEMPGAISRVKTFEGNLLYEDLALSIEDKASLREVTVAFHAAGPHDSFLEYCQELPKLRSIAVASSIFRHRGRIAECLQNEKIPNLPIALVRFPCIGPAYKEPMPGFVESLKGPTALMIGAGFAYGNSELPAEIIPVDIAVNTMIAAAWEVGIVMQRMNVINYHELGHLNVLFFSYFLSFSRRTNATKPVVYNASQLGCTWDDLIKKSRRASSKFPYPTFGIRGMTSIEPLYWILVIFLEWLPSLICDIVFGLCGRKQRILAEYDRVRNALQPLKSISSRSWPVERNRVYLLKERLTNEERDVFPIVEEIDIESYVLCVAAATRKYCCVNEDTLNIIKMTYDVLLYPKLHISDFSILPVSWVRHRDIHLLTVGTYTYTSDQRFEAMHKLHTEEWILRIRYPQRKDSGIYECQISTTPPIGHPVRLTIVAPRDIVATRRVEKSSLRAIVLKVRKSTQIENIVHAIFSLIAEPVTEIAGGPELFINKDSTINLTCYVRHAPEPPSTIIWSHNHQAINFDSPRGGISLVTEKGPVTSSRLLIQKAIDRDSGLYTCSPNNTHPNSVRVHIVNAFVSEHPAAMHHGRGDRMAATLLPVVLLLRMIF

Secondary structure (DSSP, 8-state):
--HHHHHTT-EEEEE-TTSHHHHHHHHHHHHH-TT-EEEEEE--BTTB-HHHHHHHHHTSGGGHHHHHH-TTGGGGEEEEE--TTSGGGG--HHHHHHHTT--EEEE-SS--HHHHHHHHT-TT--EEEEEEETTSSTTHHHHHHHHS---S--EEEEEESEEE--SSSSSTT--SS--HHHHHHTT-SPEES-TTSB--EEEHHHHHHHHHHHHHHHHHHHHHHHHHTTS-SS---HHHHHHHHHHHTT--TTS-EEEE----SSBHHHHHHHHHHHHHHS--SS-----EES-HHHHHHHHIIIIIHHHHHHHHHHHHTTPPP-HHHHHHHHHHHHGGGHHHHTS------HHHHHHHHHS-HHHHHHS-SS----HHHHHHHHHHHHHHHT---HHHHHHHHHHHHHHT-S------GGGS-EEEEETTTTEEEEETTEE-SS-TTEEEEE-TTS-EEEEEEES--GGG-EEEEEEESSSS-EEEEEEE----GGG--------TT-TTEEEEEEE--S---S------------EEEETT-SEEEEETTSPEEEEEEEES-SS--S-EEEEETTEEPPTT-TT--EEEEEE-SSSEEEEEEESS--GGG-EEEEEEETTS--EEEEEEEE-TTS----PPP-----------------------